Protein AF-0000000065813849 (afdb_homodimer)

Organism: Oceanobacillus iheyensis (strain DSM 14371 / CIP 107618 / JCM 11309 / KCTC 3954 / HTE831) (NCBI:txid221109)

Solvent-accessible surface area (backbone atoms only — not comparable to full-atom values): 36323 Å² total; per-residue (Å²): 129,55,55,25,29,42,38,31,50,90,63,54,74,46,66,28,37,46,40,37,20,89,54,69,35,61,26,38,42,47,62,32,66,37,79,69,50,64,56,23,56,52,12,28,39,45,39,41,46,18,27,44,30,39,63,39,56,77,38,36,48,54,31,43,52,90,75,50,56,23,40,86,66,62,38,42,36,25,41,37,30,28,36,70,45,83,68,51,79,31,96,60,44,75,43,46,53,47,58,54,26,36,74,68,63,21,22,30,38,22,58,34,66,46,65,61,50,47,52,50,31,68,70,73,20,57,44,47,30,35,40,39,56,65,83,58,63,64,67,63,50,32,54,49,50,67,69,52,78,78,86,67,54,41,30,71,71,51,19,51,86,62,60,47,73,40,79,44,83,50,59,35,32,35,33,37,20,26,11,53,44,43,41,54,54,38,55,42,48,74,66,31,22,21,34,38,39,32,24,47,76,55,50,43,67,63,50,57,73,64,62,48,49,27,36,37,31,30,28,26,23,73,60,60,80,63,40,58,60,40,28,55,22,47,46,68,37,57,75,73,44,28,36,41,17,27,29,39,18,23,45,32,53,40,43,39,54,64,28,46,70,44,77,45,62,65,42,49,39,29,42,71,46,50,31,35,32,68,82,78,73,43,76,39,53,29,14,35,68,44,49,63,41,44,40,69,80,37,33,76,87,32,62,50,40,86,39,22,28,27,71,86,76,60,45,54,31,22,38,31,41,75,86,33,66,33,37,27,26,41,42,41,39,52,26,76,59,52,40,67,74,42,46,60,55,59,54,51,47,54,48,50,29,54,54,52,50,50,55,56,54,48,57,68,75,96,130,55,55,25,28,43,37,31,50,90,64,54,73,44,66,27,36,46,40,38,21,88,55,70,36,62,26,39,40,47,64,32,67,38,80,68,48,65,56,23,56,50,14,28,39,45,39,41,47,18,26,44,29,40,64,40,58,79,39,36,48,55,32,44,53,89,76,49,56,23,41,85,68,60,36,42,36,26,40,37,30,29,35,71,44,84,69,51,80,30,98,59,44,74,43,48,53,46,58,53,26,37,74,68,63,20,22,29,36,21,58,35,68,47,66,60,50,49,50,49,31,68,71,73,18,57,45,48,31,34,41,40,58,65,84,59,61,63,70,60,50,31,55,48,51,67,70,52,78,78,85,69,53,40,29,71,72,50,18,51,85,63,60,46,73,40,81,44,83,51,59,34,32,35,31,37,20,27,12,50,44,42,41,54,55,40,57,43,46,75,67,32,23,20,34,39,39,33,24,48,76,55,49,43,68,61,50,56,72,65,62,50,51,26,36,37,32,31,28,26,24,73,61,60,80,64,41,58,61,41,28,54,24,47,46,69,37,57,74,74,45,29,35,40,18,26,29,39,18,24,44,32,52,39,44,40,55,64,28,46,71,43,78,46,60,64,42,48,41,30,42,74,46,49,33,34,32,68,82,79,73,43,75,39,52,29,14,35,69,45,48,62,40,45,39,69,81,36,33,75,85,32,64,49,38,85,38,22,28,27,71,88,76,60,46,54,31,22,39,31,42,75,88,35,66,33,37,27,26,42,41,42,39,52,26,75,59,52,40,68,74,42,46,59,55,58,54,50,46,54,48,50,28,53,56,53,50,51,54,56,54,51,58,69,77,98

Sequence (732 aa):
MKKRKLILEDGTVFNGTAFGSDAESSGEIVFNTGMTGYQEVITDPSYCGQFVTLTYPLIGNYGINRDDFETVTPFIHGLVVKEYSEFPSNFRNEETLDEFLQAHNIPGIANIDTRKLTRIIRKHGTMRAVMVDEQKNEQHVIEQLRLAEMPRDQVKRTSTIKPYVVPGRGLRVVMVDFGAKHGILRELTRRDCHITVVPHNYSAEAILRLKPDGIMLTNGPGDPKDVPEAIEMIKQLLGQIPIFGICLGHQLLALACGADTEKMKFGHRGANHPVKDLLAGKTYLTSQNHSYAVNVSSLVNTDLELTQIALNDDTVEGIRHTAFPAFSVQYHPEASPGPEDTNFLFDEFLNLIKASKVKQGGEVYAMKKRKLILEDGTVFNGTAFGSDAESSGEIVFNTGMTGYQEVITDPSYCGQFVTLTYPLIGNYGINRDDFETVTPFIHGLVVKEYSEFPSNFRNEETLDEFLQAHNIPGIANIDTRKLTRIIRKHGTMRAVMVDEQKNEQHVIEQLRLAEMPRDQVKRTSTIKPYVVPGRGLRVVMVDFGAKHGILRELTRRDCHITVVPHNYSAEAILRLKPDGIMLTNGPGDPKDVPEAIEMIKQLLGQIPIFGICLGHQLLALACGADTEKMKFGHRGANHPVKDLLAGKTYLTSQNHSYAVNVSSLVNTDLELTQIALNDDTVEGIRHTAFPAFSVQYHPEASPGPEDTNFLFDEFLNLIKASKVKQGGEVYA

Secondary structure (DSSP, 8-state):
--EEEEEETTS-EEEEEEEE----EEEEEEEE--SS-HHHHHT-GGGTTEEEEE-SSEESTT-B-TT--SSSS---SEEE-SEE-SS---TT--B-HHHHHHHTT-EEEES--HHHHHHHHHHH-SEEEEEEETTS-HHHHHHHHHHPPPP--HHHHHS-SS-EEE--SS-EEEEE-SS--HHHHHHHHHTT-EEEEE-TT--HHHHHHT--SEEEE---SS-GGG-HHHHHHHHHHTTTS-EEEETHHHHHHHHHTT--EEEEEEEEEEEEEEEEETTTTEEEEEEEEEEEEE-GGGGGGSSEEEEEEETTT--EEEEEESSSSEEEESSBTT-SSS--TTTHHHHHHHHHHHHHHHHHHHHHH-/--EEEEEETTS-EEEEEEEE----EEEEEEEE--SS-HHHHHT-GGGTTEEEEE-SSEESTT-B-TT--SSSS---SEEE-SEE-SS---TT--B-HHHHHHHTT-EEEES--HHHHHHHHHHH-SEEEEEEETTS-HHHHHHHHHHPPPPS-HHHHHS-SS-EEE--SS-EEEEE-SS--HHHHHHHHHTT-EEEEE-TT--HHHHHHT--SEEEE---SS-GGG-HHHHHHHHHHTTTS-EEEETHHHHHHHHHTT--EEEEEEEEEEEEEEEEETTTTEEEEEEEEEEEEE-GGGGGGSSEEEEEEETTT--EEEEEESSSSEEEESSBTT-SSS--TTTHHHHHHHHHHHHHHHHHHHHHH-

InterPro domains:
  IPR002474 Carbamoyl-phosphate synthase small subunit, N-terminal domain [PF00988] (6-130)
  IPR002474 Carbamoyl-phosphate synthase small subunit, N-terminal domain [SM01097] (2-132)
  IPR006274 Carbamoyl-phosphate synthase, small subunit [MF_01209] (2-357)
  IPR006274 Carbamoyl-phosphate synthase, small subunit [TIGR01368] (5-354)
  IPR017926 Glutamine amidotransferase [PF00117] (174-351)
  IPR029062 Class I glutamine amidotransferase-like [G3DSA:3.40.50.880] (173-352)
  IPR029062 Class I glutamine amidotransferase-like [SSF52317] (135-354)
  IPR035686 Carbamoyl-phosphate synthase small subunit, GATase1 domain [cd01744] (173-350)
  IPR036480 Carbamoyl-phosphate synthase small subunit, N-terminal domain superfamily [G3DSA:3.50.30.20] (1-149)
  IPR036480 Carbamoyl-phosphate synthase small subunit, N-terminal domain superfamily [SSF52021] (2-145)
  IPR050472 Anthranilate Synthase/Amidotransferase [PTHR43418] (184-355)

Nearest PDB structures (foldseek):
  6uel-assembly2_B  TM=9.220E-01  e=2.236E-40  Homo sapiens
  6w2j-assembly1_A  TM=9.261E-01  e=3.778E-40  Homo sapiens
  5dou-assembly1_A  TM=9.237E-01  e=1.212E-39  Homo sapiens
  5dot-assembly1_A  TM=9.217E-01  e=2.300E-39  Homo sapiens
  5dou-assembly2_D  TM=9.233E-01  e=3.263E-39  Homo sapiens

Structure (mmCIF, N/CA/C/O backbone):
data_AF-0000000065813849-model_v1
#
loop_
_entity.id
_entity.type
_entity.pdbx_description
1 polymer 'Carbamoyl phosphate synthase small chain'
#
loop_
_atom_site.group_PDB
_atom_site.id
_atom_site.type_symbol
_atom_site.label_atom_id
_atom_site.label_alt_id
_atom_site.label_comp_id
_atom_site.label_asym_id
_atom_site.label_entity_id
_atom_site.label_seq_id
_atom_site.pdbx_PDB_ins_code
_atom_site.Cartn_x
_atom_site.Cartn_y
_atom_site.Cartn_z
_atom_site.occupancy
_atom_site.B_iso_or_equiv
_atom_site.auth_seq_id
_atom_site.auth_comp_id
_atom_site.auth_asym_id
_atom_site.auth_atom_id
_atom_site.pdbx_PDB_model_num
ATOM 1 N N . MET A 1 1 ? -32.062 14.219 21.047 1 72.25 1 MET A N 1
ATOM 2 C CA . MET A 1 1 ? -30.719 14.055 20.516 1 72.25 1 MET A CA 1
ATOM 3 C C . MET A 1 1 ? -29.734 13.742 21.641 1 72.25 1 MET A C 1
ATOM 5 O O . MET A 1 1 ? -29.875 14.234 22.75 1 72.25 1 MET A O 1
ATOM 9 N N . LYS A 1 2 ? -28.859 12.805 21.406 1 88.25 2 LYS A N 1
ATOM 10 C CA . LYS A 1 2 ? -27.891 12.406 22.438 1 88.25 2 LYS A CA 1
ATOM 11 C C . LYS A 1 2 ? -26.906 13.531 22.719 1 88.25 2 LYS A C 1
ATOM 13 O O . LYS A 1 2 ? -26.438 14.211 21.812 1 88.25 2 LYS A O 1
ATOM 18 N N . LYS A 1 3 ? -26.766 13.836 24.016 1 93.56 3 LYS A N 1
ATOM 19 C CA . LYS A 1 3 ? -25.859 14.898 24.438 1 93.56 3 LYS A CA 1
ATOM 20 C C . LYS A 1 3 ? -24.438 14.375 24.656 1 93.56 3 LYS A C 1
ATOM 22 O O . LYS A 1 3 ? -24.25 13.188 24.938 1 93.56 3 LYS A O 1
ATOM 27 N N . ARG A 1 4 ? -23.453 15.266 24.391 1 95 4 ARG A N 1
ATOM 28 C CA . ARG A 1 4 ? -22.031 14.961 24.531 1 95 4 ARG A CA 1
ATOM 29 C C . ARG A 1 4 ? -21.266 16.172 25.047 1 95 4 ARG A C 1
ATOM 31 O O . ARG A 1 4 ? -21.641 17.312 24.781 1 95 4 ARG A O 1
ATOM 38 N N . LYS A 1 5 ? -20.203 15.875 25.844 1 96.19 5 LYS A N 1
ATOM 39 C CA . LYS A 1 5 ? -19.344 16.922 26.359 1 96.19 5 LYS A CA 1
ATOM 40 C C . LYS A 1 5 ? -17.953 16.859 25.734 1 96.19 5 LYS A C 1
ATOM 42 O O . LYS A 1 5 ? -17.422 15.758 25.531 1 96.19 5 LYS A O 1
ATOM 47 N N . LEU A 1 6 ? -17.484 17.969 25.422 1 96.94 6 LEU A N 1
ATOM 48 C CA . LEU A 1 6 ? -16.062 18.141 25.125 1 96.94 6 LEU A CA 1
ATOM 49 C C . LEU A 1 6 ? -15.344 18.812 26.281 1 96.94 6 LEU A C 1
ATOM 51 O O . LEU A 1 6 ? -15.672 19.938 26.656 1 96.94 6 LEU A O 1
ATOM 55 N N . ILE A 1 7 ? -14.391 18.109 26.844 1 96.44 7 ILE A N 1
ATOM 56 C CA . ILE A 1 7 ? -13.68 18.609 28.016 1 96.44 7 ILE A CA 1
ATOM 57 C C . ILE A 1 7 ? -12.211 18.828 27.672 1 96.44 7 ILE A C 1
ATOM 59 O O . ILE A 1 7 ? -11.539 17.938 27.156 1 96.44 7 ILE A O 1
ATOM 63 N N . LEU A 1 8 ? -11.75 20 27.984 1 95.5 8 LEU A N 1
ATOM 64 C CA . LEU A 1 8 ? -10.359 20.375 27.734 1 95.5 8 LEU A CA 1
ATOM 65 C C . LEU A 1 8 ? -9.516 20.234 28.984 1 95.5 8 LEU A C 1
ATOM 67 O O . LEU A 1 8 ? -10.039 20.297 30.109 1 95.5 8 LEU A O 1
ATOM 71 N N . GLU A 1 9 ? -8.266 20.094 28.766 1 92.75 9 GLU A N 1
ATOM 72 C CA . GLU A 1 9 ? -7.348 19.891 29.875 1 92.75 9 GLU A CA 1
ATOM 73 C C . GLU A 1 9 ? -7.305 21.109 30.781 1 92.75 9 GLU A C 1
ATOM 75 O O . GLU A 1 9 ? -6.949 21.016 31.969 1 92.75 9 GLU A O 1
ATOM 80 N N . ASP A 1 10 ? -7.629 22.297 30.281 1 91.12 10 ASP A N 1
ATOM 81 C CA . ASP A 1 10 ? -7.594 23.516 31.094 1 91.12 10 ASP A CA 1
ATOM 82 C C . ASP A 1 10 ? -8.859 23.641 31.938 1 91.12 10 ASP A C 1
ATOM 84 O O . ASP A 1 10 ? -9.008 24.625 32.688 1 91.12 10 ASP A O 1
ATOM 88 N N . GLY A 1 11 ? -9.75 22.688 31.75 1 92.19 11 GLY A N 1
ATOM 89 C CA . GLY A 1 11 ? -10.945 22.672 32.594 1 92.19 11 GLY A CA 1
ATOM 90 C C . GLY A 1 11 ? -12.18 23.156 31.859 1 92.19 11 GLY A C 1
ATOM 91 O O . GLY A 1 11 ? -13.297 23.016 32.344 1 92.19 11 GLY A O 1
ATOM 92 N N . THR A 1 12 ? -12.062 23.719 30.719 1 95.06 12 THR A N 1
ATOM 93 C CA . THR A 1 12 ? -13.203 24.203 29.953 1 95.06 12 THR A CA 1
ATOM 94 C C . THR A 1 12 ? -14.078 23.047 29.484 1 95.06 12 THR A C 1
ATOM 96 O O . THR A 1 12 ? -13.562 22 29.078 1 95.06 12 THR A O 1
ATOM 99 N N . VAL A 1 13 ? -15.336 23.219 29.578 1 95.69 13 VAL A N 1
ATOM 100 C CA . VAL A 1 13 ? -16.281 22.188 29.172 1 95.69 13 VAL A CA 1
ATOM 101 C C . VAL A 1 13 ? -17.266 22.766 28.156 1 95.69 13 VAL A C 1
ATOM 103 O O . VAL A 1 13 ? -17.828 23.844 28.375 1 95.69 13 VAL A O 1
ATOM 106 N N . PHE A 1 14 ? -17.484 22.109 27.094 1 96.06 14 PHE A N 1
ATOM 107 C CA . PHE A 1 14 ? -18.484 22.438 26.078 1 96.06 14 PHE A CA 1
ATOM 108 C C . PHE A 1 14 ? -19.562 21.359 26.031 1 96.06 14 PHE A C 1
ATOM 110 O O . PHE A 1 14 ? -19.266 20.172 25.969 1 96.06 14 PHE A O 1
ATOM 117 N N . ASN A 1 15 ? -20.781 21.797 26.078 1 95.31 15 ASN A N 1
ATOM 118 C CA . ASN A 1 15 ? -21.922 20.906 25.906 1 95.31 15 ASN A CA 1
ATOM 119 C C . ASN A 1 15 ? -22.516 21.016 24.5 1 95.31 15 ASN A C 1
ATOM 121 O O . ASN A 1 15 ? -22.688 22.125 23.969 1 95.31 15 ASN A O 1
ATOM 125 N N . GLY A 1 16 ? -22.688 19.844 23.906 1 95.06 16 GLY A N 1
ATOM 126 C CA . GLY A 1 16 ? -23.266 19.859 22.578 1 95.06 16 GLY A CA 1
ATOM 127 C C . GLY A 1 16 ? -24.062 18.609 22.266 1 95.06 16 GLY A C 1
ATOM 128 O O . GLY A 1 16 ? -24.531 17.922 23.172 1 95.06 16 GLY A O 1
ATOM 129 N N . THR A 1 17 ? -24.375 18.484 20.984 1 95 17 THR A N 1
ATOM 130 C CA . THR A 1 17 ? -25.141 17.344 20.5 1 95 17 THR A CA 1
ATOM 131 C C . THR A 1 17 ? -24.219 16.312 19.844 1 95 17 THR A C 1
ATOM 133 O O . THR A 1 17 ? -23.359 16.672 19.031 1 95 17 THR A O 1
ATOM 136 N N . ALA A 1 18 ? -24.516 15.055 20.234 1 94.56 18 ALA A N 1
ATOM 137 C CA . ALA A 1 18 ? -23.656 13.992 19.734 1 94.56 18 ALA A CA 1
ATOM 138 C C . ALA A 1 18 ? -24.062 13.602 18.312 1 94.56 18 ALA A C 1
ATOM 140 O O . ALA A 1 18 ? -25.25 13.562 17.984 1 94.56 18 ALA A O 1
ATOM 141 N N . PHE A 1 19 ? -23.125 13.383 17.438 1 93 19 PHE A N 1
ATOM 142 C CA . PHE A 1 19 ? -23.281 12.688 16.156 1 93 19 PHE A CA 1
ATOM 143 C C . PHE A 1 19 ? -22.078 11.805 15.875 1 93 19 PHE A C 1
ATOM 145 O O . PHE A 1 19 ? -21.094 11.828 16.609 1 93 19 PHE A O 1
ATOM 152 N N . GLY A 1 20 ? -22.141 10.898 14.867 1 93.88 20 GLY A N 1
ATOM 153 C CA . GLY A 1 20 ? -21.094 9.922 14.656 1 93.88 20 GLY A CA 1
ATOM 154 C C . GLY A 1 20 ? -21.141 8.773 15.648 1 93.88 20 GLY A C 1
ATOM 155 O O . GLY A 1 20 ? -22.219 8.344 16.062 1 93.88 20 GLY A O 1
ATOM 156 N N . SER A 1 21 ? -19.984 8.281 16.031 1 95.25 21 SER A N 1
ATOM 157 C CA . SER A 1 21 ? -19.922 7.113 16.906 1 95.25 21 SER A CA 1
ATOM 158 C C . SER A 1 21 ? -20.172 7.5 18.359 1 95.25 21 SER A C 1
ATOM 160 O O . SER A 1 21 ? -20 8.664 18.734 1 95.25 21 SER A O 1
ATOM 162 N N . ASP A 1 22 ? -20.5 6.512 19.219 1 92.94 22 ASP A N 1
ATOM 163 C CA . ASP A 1 22 ? -20.75 6.734 20.641 1 92.94 22 ASP A CA 1
ATOM 164 C C . ASP A 1 22 ? -19.484 6.496 21.453 1 92.94 22 ASP A C 1
ATOM 166 O O . ASP A 1 22 ? -19.516 6.586 22.688 1 92.94 22 ASP A O 1
ATOM 170 N N . ALA A 1 23 ? -18.484 6.316 20.766 1 92.56 23 ALA A N 1
ATOM 171 C CA . ALA A 1 23 ? -17.234 5.996 21.453 1 92.56 23 ALA A CA 1
ATOM 172 C C . ALA A 1 23 ? -16.688 7.215 22.188 1 92.56 23 ALA A C 1
ATOM 174 O O . ALA A 1 23 ? -16.797 8.344 21.703 1 92.56 23 ALA A O 1
ATOM 175 N N . GLU A 1 24 ? -16.141 6.973 23.359 1 93.25 24 GLU A N 1
ATOM 176 C CA . GLU A 1 24 ? -15.305 7.988 24 1 93.25 24 GLU A CA 1
ATOM 177 C C . GLU A 1 24 ? -13.93 8.062 23.359 1 93.25 24 GLU A C 1
ATOM 179 O O . GLU A 1 24 ? -13.406 7.051 22.891 1 93.25 24 GLU A O 1
ATOM 184 N N . SER A 1 25 ? -13.484 9.25 23.328 1 94.12 25 SER A N 1
ATOM 185 C CA . SER A 1 25 ? -12.211 9.445 22.656 1 94.12 25 SER A CA 1
ATOM 186 C C . SER A 1 25 ? -11.414 10.578 23.281 1 94.12 25 SER A C 1
ATOM 188 O O . SER A 1 25 ? -11.984 11.469 23.922 1 94.12 25 SER A O 1
ATOM 190 N N . SER A 1 26 ? -10.156 10.453 23.219 1 94.56 26 SER A N 1
ATOM 191 C CA . SER A 1 26 ? -9.234 11.492 23.672 1 94.56 26 SER A CA 1
ATOM 192 C C . SER A 1 26 ? -8.242 11.867 22.578 1 94.56 26 SER A C 1
ATOM 194 O O . SER A 1 26 ? -7.961 11.07 21.688 1 94.56 26 SER A O 1
ATOM 196 N N . GLY A 1 27 ? -7.781 13.094 22.609 1 94.44 27 GLY A N 1
ATOM 197 C CA . GLY A 1 27 ? -6.805 13.578 21.656 1 94.44 27 GLY A CA 1
ATOM 198 C C . GLY A 1 27 ? -6.465 15.047 21.828 1 94.44 27 GLY A C 1
ATOM 199 O O . GLY A 1 27 ? -6.953 15.688 22.766 1 94.44 27 GLY A O 1
ATOM 200 N N . GLU A 1 28 ? -5.586 15.469 21.031 1 94.5 28 GLU A N 1
ATOM 201 C CA . GLU A 1 28 ? -5.266 16.891 20.984 1 94.5 28 GLU A CA 1
ATOM 202 C C . GLU A 1 28 ? -6.305 17.672 20.188 1 94.5 28 GLU A C 1
ATOM 204 O O . GLU A 1 28 ? -6.738 17.219 19.109 1 94.5 28 GLU A O 1
ATOM 209 N N . ILE A 1 29 ? -6.734 18.766 20.688 1 95.19 29 ILE A N 1
ATOM 210 C CA . ILE A 1 29 ? -7.754 19.562 20 1 95.19 29 ILE A CA 1
ATOM 211 C C . ILE A 1 29 ? -7.086 20.656 19.156 1 95.19 29 ILE A C 1
ATOM 213 O O . ILE A 1 29 ? -6.242 21.391 19.672 1 95.19 29 ILE A O 1
ATOM 217 N N . VAL A 1 30 ? -7.461 20.688 17.859 1 94.75 30 VAL A N 1
ATOM 218 C CA . VAL A 1 30 ? -6.93 21.688 16.938 1 94.75 30 VAL A CA 1
ATOM 219 C C . VAL A 1 30 ? -8.07 22.328 16.156 1 94.75 30 VAL A C 1
ATOM 221 O O . VAL A 1 30 ? -9.219 21.875 16.234 1 94.75 30 VAL A O 1
ATOM 224 N N . PHE A 1 31 ? -7.766 23.422 15.508 1 91.5 31 PHE A N 1
ATOM 225 C CA . PHE A 1 31 ? -8.789 24.047 14.672 1 91.5 31 PHE A CA 1
ATOM 226 C C . PHE A 1 31 ? -8.273 24.266 13.258 1 91.5 31 PHE A C 1
ATOM 228 O O . PHE A 1 31 ? -7.062 24.359 13.039 1 91.5 31 PHE A O 1
ATOM 235 N N . ASN A 1 32 ? -9.164 24.156 12.305 1 88.25 32 ASN A N 1
ATOM 236 C CA . ASN A 1 32 ? -8.906 24.391 10.891 1 88.25 32 ASN A CA 1
ATOM 237 C C . ASN A 1 32 ? -9.742 25.547 10.359 1 88.25 32 ASN A C 1
ATOM 239 O O . ASN A 1 32 ? -10.953 25.594 10.562 1 88.25 32 ASN A O 1
ATOM 243 N N . THR A 1 33 ? -9.094 26.438 9.648 1 77.19 33 THR A N 1
ATOM 244 C CA . THR A 1 33 ? -9.781 27.641 9.203 1 77.19 33 THR A CA 1
ATOM 245 C C . THR A 1 33 ? -10.344 27.453 7.801 1 77.19 33 THR A C 1
ATOM 247 O O . THR A 1 33 ? -11.016 28.344 7.273 1 77.19 33 THR A O 1
ATOM 250 N N . GLY A 1 34 ? -10.094 26.375 7.191 1 72.75 34 GLY A N 1
ATOM 251 C CA . GLY A 1 34 ? -10.594 26.141 5.852 1 72.75 34 GLY A CA 1
ATOM 252 C C . GLY A 1 34 ? -12.109 26.156 5.773 1 72.75 34 GLY A C 1
ATOM 253 O O . GLY A 1 34 ? -12.789 25.625 6.656 1 72.75 34 GLY A O 1
ATOM 254 N N . MET A 1 35 ? -12.578 26.828 4.684 1 62.28 35 MET A N 1
ATOM 255 C CA . MET A 1 35 ? -14.023 26.984 4.523 1 62.28 35 MET A CA 1
ATOM 256 C C . MET A 1 35 ? -14.602 25.812 3.721 1 62.28 35 MET A C 1
ATOM 258 O O . MET A 1 35 ? -15.797 25.547 3.795 1 62.28 35 MET A O 1
ATOM 262 N N . THR A 1 36 ? -13.797 25.125 2.973 1 61.75 36 THR A N 1
ATOM 263 C CA . THR A 1 36 ? -14.234 24.031 2.127 1 61.75 36 THR A CA 1
ATOM 264 C C . THR A 1 36 ? -13.336 22.812 2.318 1 61.75 36 THR A C 1
ATOM 266 O O . THR A 1 36 ? -12.281 22.906 2.943 1 61.75 36 THR A O 1
ATOM 269 N N . GLY A 1 37 ? -13.938 21.672 2.105 1 73.31 37 GLY A N 1
ATOM 270 C CA . GLY A 1 37 ? -13.094 20.484 2.021 1 73.31 37 GLY A CA 1
ATOM 271 C C . GLY A 1 37 ? -13.039 19.703 3.318 1 73.31 37 GLY A C 1
ATOM 272 O O . GLY A 1 37 ? -11.977 19.219 3.709 1 73.31 37 GLY A O 1
ATOM 273 N N . TYR A 1 38 ? -14.195 19.688 4.066 1 77.94 38 TYR A N 1
ATOM 274 C CA . TYR A 1 38 ? -14.164 18.984 5.348 1 77.94 38 TYR A CA 1
ATOM 275 C C . TYR A 1 38 ? -13.836 17.516 5.16 1 77.94 38 TYR A C 1
ATOM 277 O O . TYR A 1 38 ? -13.203 16.891 6.023 1 77.94 38 TYR A O 1
ATOM 285 N N . GLN A 1 39 ? -14.211 16.938 4.043 1 78.88 39 GLN A N 1
ATOM 286 C CA . GLN A 1 39 ? -13.883 15.539 3.789 1 78.88 39 GLN A CA 1
ATOM 287 C C . GLN A 1 39 ? -12.367 15.336 3.684 1 78.88 39 GLN A C 1
ATOM 289 O O . GLN A 1 39 ? -11.828 14.375 4.23 1 78.88 39 GLN A O 1
ATOM 294 N N . GLU A 1 40 ? -11.727 16.266 3.049 1 81.62 40 GLU A N 1
ATOM 295 C CA . GLU A 1 40 ? -10.273 16.219 2.92 1 81.62 40 GLU A CA 1
ATOM 296 C C . GLU A 1 40 ? -9.594 16.391 4.273 1 81.62 40 GLU A C 1
ATOM 298 O O . GLU A 1 40 ? -8.578 15.75 4.555 1 81.62 40 GLU A O 1
ATOM 303 N N . VAL A 1 41 ? -10.172 17.188 5.051 1 84.31 41 VAL A N 1
ATOM 304 C CA . VAL A 1 41 ? -9.633 17.438 6.383 1 84.31 41 VAL A CA 1
ATOM 305 C C . VAL A 1 41 ? -9.781 16.188 7.25 1 84.31 41 VAL A C 1
ATOM 307 O O . VAL A 1 41 ? -8.82 15.758 7.891 1 84.31 41 VAL A O 1
ATOM 310 N N . ILE A 1 42 ? -10.922 15.586 7.191 1 87.81 42 ILE A N 1
ATOM 311 C CA . ILE A 1 42 ? -11.234 14.422 8.016 1 87.81 42 ILE A CA 1
ATOM 312 C C . ILE A 1 42 ? -10.328 13.25 7.625 1 87.81 42 ILE A C 1
ATOM 314 O O . ILE A 1 42 ? -9.938 12.445 8.477 1 87.81 42 ILE A O 1
ATOM 318 N N . THR A 1 43 ? -9.938 13.25 6.379 1 89.81 43 THR A N 1
ATOM 319 C CA . THR A 1 43 ? -9.195 12.094 5.883 1 89.81 43 THR A CA 1
ATOM 320 C C . THR A 1 43 ? -7.711 12.422 5.758 1 89.81 43 THR A C 1
ATOM 322 O O . THR A 1 43 ? -6.93 11.609 5.254 1 89.81 43 THR A O 1
ATOM 325 N N . ASP A 1 44 ? -7.32 13.633 6.188 1 90.19 44 ASP A N 1
ATOM 326 C CA . ASP A 1 44 ? -5.91 14.016 6.242 1 90.19 44 ASP A CA 1
ATOM 327 C C . ASP A 1 44 ? -5.188 13.297 7.375 1 90.19 44 ASP A C 1
ATOM 329 O O . ASP A 1 44 ? -5.488 13.516 8.547 1 90.19 44 ASP A O 1
ATOM 333 N N . PRO A 1 45 ? -4.156 12.492 7.035 1 93.75 45 PRO A N 1
ATOM 334 C CA . PRO A 1 45 ? -3.479 11.719 8.078 1 93.75 45 PRO A CA 1
ATOM 335 C C . PRO A 1 45 ? -2.699 12.602 9.055 1 93.75 45 PRO A C 1
ATOM 337 O O . PRO A 1 45 ? -2.365 12.156 10.156 1 93.75 45 PRO A O 1
ATOM 340 N N . SER A 1 46 ? -2.449 13.781 8.656 1 94.25 46 SER A N 1
ATOM 341 C CA . SER A 1 46 ? -1.697 14.695 9.508 1 94.25 46 SER A CA 1
ATOM 342 C C . SER A 1 46 ? -2.467 15.016 10.781 1 94.25 46 SER A C 1
ATOM 344 O O . SER A 1 46 ? -1.893 15.531 11.75 1 94.25 46 SER A O 1
ATOM 346 N N . TYR A 1 47 ? -3.781 14.688 10.812 1 94.62 47 TYR A N 1
ATOM 347 C CA . TYR A 1 47 ? -4.613 14.961 11.984 1 94.62 47 TYR A CA 1
ATOM 348 C C . TYR A 1 47 ? -4.688 13.742 12.891 1 94.62 47 TYR A C 1
ATOM 350 O O . TYR A 1 47 ? -5.52 13.688 13.805 1 94.62 47 TYR A O 1
ATOM 358 N N . CYS A 1 48 ? -3.848 12.797 12.664 1 96 48 CYS A N 1
ATOM 359 C CA . CYS A 1 48 ? -3.887 11.57 13.453 1 96 48 CYS A CA 1
ATOM 360 C C . CYS A 1 48 ? -3.83 11.875 14.945 1 96 48 CYS A C 1
ATOM 362 O O . CYS A 1 48 ? -2.898 12.531 15.414 1 96 48 CYS A O 1
ATOM 364 N N . GLY A 1 49 ? -4.863 11.359 15.648 1 94.75 49 GLY A N 1
ATOM 365 C CA . GLY A 1 49 ? -4.891 11.5 17.094 1 94.75 49 GLY A CA 1
ATOM 366 C C . GLY A 1 49 ? -5.48 12.828 17.562 1 94.75 49 GLY A C 1
ATOM 367 O O . GLY A 1 49 ? -5.414 13.164 18.734 1 94.75 49 GLY A O 1
ATOM 368 N N . GLN A 1 50 ? -6.051 13.547 16.641 1 95.88 50 GLN A N 1
ATOM 369 C CA . GLN A 1 50 ? -6.496 14.891 17 1 95.88 50 GLN A CA 1
ATOM 370 C C . GLN A 1 50 ? -8.008 15.023 16.844 1 95.88 50 GLN A C 1
ATOM 372 O O . GLN A 1 50 ? -8.633 14.273 16.094 1 95.88 50 GLN A O 1
ATOM 377 N N . PHE A 1 51 ? -8.594 15.93 17.688 1 96 51 PHE A N 1
ATOM 378 C CA . PHE A 1 51 ? -9.914 16.484 17.422 1 96 51 PHE A CA 1
ATOM 379 C C . PHE A 1 51 ? -9.828 17.703 16.5 1 96 51 PHE A C 1
ATOM 381 O O . PHE A 1 51 ? -9.094 18.656 16.781 1 96 51 PHE A O 1
ATOM 388 N N . VAL A 1 52 ? -10.602 17.625 15.445 1 94.56 52 VAL A N 1
ATOM 389 C CA . VAL A 1 52 ? -10.547 18.734 14.5 1 94.56 52 VAL A CA 1
ATOM 390 C C . VAL A 1 52 ? -11.789 19.594 14.641 1 94.56 52 VAL A C 1
ATOM 392 O O . VAL A 1 52 ? -12.914 19.109 14.531 1 94.56 52 VAL A O 1
ATOM 395 N N . THR A 1 53 ? -11.562 20.828 14.922 1 92.56 53 THR A N 1
ATOM 396 C CA . THR A 1 53 ? -12.633 21.828 14.969 1 92.56 53 THR A CA 1
ATOM 397 C C . THR A 1 53 ? -12.727 22.578 13.648 1 92.56 53 THR A C 1
ATOM 399 O O . THR A 1 53 ? -11.773 23.25 13.234 1 92.56 53 THR A O 1
ATOM 402 N N . LEU A 1 54 ? -13.867 22.484 13.039 1 88.5 54 LEU A N 1
ATOM 403 C CA . LEU A 1 54 ? -14.086 23.219 11.805 1 88.5 54 LEU A CA 1
ATOM 404 C C . LEU A 1 54 ? -14.781 24.547 12.078 1 88.5 54 LEU A C 1
ATOM 406 O O . LEU A 1 54 ? -15.859 24.578 12.688 1 88.5 54 LEU A O 1
ATOM 410 N N . THR A 1 55 ? -14.234 25.562 11.617 1 79.75 55 THR A N 1
ATOM 411 C CA . THR A 1 55 ? -14.742 26.891 11.953 1 79.75 55 THR A CA 1
ATOM 412 C C . THR A 1 55 ? -15.828 27.312 10.977 1 79.75 55 THR A C 1
ATOM 414 O O . THR A 1 55 ? -16.562 28.281 11.234 1 79.75 55 THR A O 1
ATOM 417 N N . TYR A 1 56 ? -15.969 26.625 9.836 1 72.56 56 TYR A N 1
ATOM 418 C CA . TYR A 1 56 ? -17.062 26.938 8.922 1 72.56 56 TYR A CA 1
ATOM 419 C C . TYR A 1 56 ? -18.406 26.5 9.523 1 72.56 56 TYR A C 1
ATOM 421 O O . TYR A 1 56 ? -18.531 25.391 10.023 1 72.56 56 TYR A O 1
ATOM 429 N N . PRO A 1 57 ? -19.344 27.344 9.422 1 60.5 57 PRO A N 1
ATOM 430 C CA . PRO A 1 57 ? -20.562 27.141 10.227 1 60.5 57 PRO A CA 1
ATOM 431 C C . PRO A 1 57 ? -21.359 25.922 9.805 1 60.5 57 PRO A C 1
ATOM 433 O O . PRO A 1 57 ? -21.984 25.266 10.641 1 60.5 57 PRO A O 1
ATOM 436 N N . LEU A 1 58 ? -21.484 25.641 8.477 1 60.22 58 LEU A N 1
ATOM 437 C CA . LEU A 1 58 ? -22.328 24.531 8.047 1 60.22 58 LEU A CA 1
ATOM 438 C C . LEU A 1 58 ? -21.484 23.391 7.488 1 60.22 58 LEU A C 1
ATOM 440 O O . LEU A 1 58 ? -20.797 23.562 6.473 1 60.22 58 LEU A O 1
ATOM 444 N N . ILE A 1 59 ? -21.469 22.281 8.258 1 68.94 59 ILE A N 1
ATOM 445 C CA . ILE A 1 59 ? -20.688 21.125 7.844 1 68.94 59 ILE A CA 1
ATOM 446 C C . ILE A 1 59 ? -21.625 19.953 7.539 1 68.94 59 ILE A C 1
ATOM 448 O O . ILE A 1 59 ? -22.609 19.734 8.25 1 68.94 59 ILE A O 1
ATOM 452 N N . GLY A 1 60 ? -21.281 19.234 6.477 1 60.91 60 GLY A N 1
ATOM 453 C CA . GLY A 1 60 ? -22.062 18.078 6.086 1 60.91 60 GLY A CA 1
ATOM 454 C C . GLY A 1 60 ? -23 18.344 4.918 1 60.91 60 GLY A C 1
ATOM 455 O O . GLY A 1 60 ? -23.672 17.422 4.426 1 60.91 60 GLY A O 1
ATOM 456 N N . ASN A 1 61 ? -23.047 19.578 4.457 1 53.5 61 ASN A N 1
ATOM 457 C CA . ASN A 1 61 ? -24.016 20.016 3.449 1 53.5 61 ASN A CA 1
ATOM 458 C C . ASN A 1 61 ? -23.812 19.281 2.129 1 53.5 61 ASN A C 1
ATOM 460 O O . ASN A 1 61 ? -24.781 19.078 1.378 1 53.5 61 ASN A O 1
ATOM 464 N N . TYR A 1 62 ? -22.547 18.938 1.768 1 50.97 62 TYR A N 1
ATOM 465 C CA . TYR A 1 62 ? -22.406 18.25 0.488 1 50.97 62 TYR A CA 1
ATOM 466 C C . TYR A 1 62 ? -22.109 16.766 0.694 1 50.97 62 TYR A C 1
ATOM 468 O O . TYR A 1 62 ? -21.812 16.047 -0.262 1 50.97 62 TYR A O 1
ATOM 476 N N . GLY A 1 63 ? -22.312 16.281 1.863 1 61.28 63 GLY A N 1
ATOM 477 C CA . GLY A 1 63 ? -22.141 14.875 2.146 1 61.28 63 GLY A CA 1
ATOM 478 C C . GLY A 1 63 ? -20.719 14.398 1.917 1 61.28 63 GLY A C 1
ATOM 479 O O . GLY A 1 63 ? -19.766 15.141 2.152 1 61.28 63 GLY A O 1
ATOM 480 N N . ILE A 1 64 ? -20.469 13.195 1.8 1 63.75 64 ILE A N 1
ATOM 481 C CA . ILE A 1 64 ? -19.188 12.547 1.529 1 63.75 64 ILE A CA 1
ATOM 482 C C . ILE A 1 64 ? -19.172 12.023 0.094 1 63.75 64 ILE A C 1
ATOM 484 O O . ILE A 1 64 ? -20.094 11.32 -0.333 1 63.75 64 ILE A O 1
ATOM 488 N N . ASN A 1 65 ? -18.312 12.586 -0.738 1 63.12 65 ASN A N 1
ATOM 489 C CA . ASN A 1 65 ? -18.219 12.133 -2.121 1 63.12 65 ASN A CA 1
ATOM 490 C C . ASN A 1 65 ? -17 11.227 -2.334 1 63.12 65 ASN A C 1
ATOM 492 O O . ASN A 1 65 ? -16.109 11.18 -1.493 1 63.12 65 ASN A O 1
ATOM 496 N N . ARG A 1 66 ? -17.016 10.586 -3.346 1 62.31 66 ARG A N 1
ATOM 497 C CA . ARG A 1 66 ? -16.062 9.523 -3.645 1 62.31 66 ARG A CA 1
ATOM 498 C C . ARG A 1 66 ? -14.688 10.094 -3.979 1 62.31 66 ARG A C 1
ATOM 500 O O . ARG A 1 66 ? -13.68 9.383 -3.906 1 62.31 66 ARG A O 1
ATOM 507 N N . ASP A 1 67 ? -14.578 11.281 -4.184 1 63.34 67 ASP A N 1
ATOM 508 C CA . ASP A 1 67 ? -13.367 11.789 -4.824 1 63.34 67 ASP A CA 1
ATOM 509 C C . ASP A 1 67 ? -12.477 12.516 -3.814 1 63.34 67 ASP A C 1
ATOM 511 O O . ASP A 1 67 ? -11.273 12.664 -4.031 1 63.34 67 ASP A O 1
ATOM 515 N N . ASP A 1 68 ? -12.945 12.844 -2.736 1 67.25 68 ASP A N 1
ATOM 516 C CA . ASP A 1 68 ? -12.242 13.828 -1.919 1 67.25 68 ASP A CA 1
ATOM 517 C C . ASP A 1 68 ? -11.578 13.164 -0.712 1 67.25 68 ASP A C 1
ATOM 519 O O . ASP A 1 68 ? -11.633 13.695 0.399 1 67.25 68 ASP A O 1
ATOM 523 N N . PHE A 1 69 ? -10.977 12.07 -0.927 1 75.38 69 PHE A N 1
ATOM 524 C CA . PHE A 1 69 ? -10.305 11.398 0.176 1 75.38 69 PHE A CA 1
ATOM 525 C C . PHE A 1 69 ? -8.789 11.555 0.062 1 75.38 69 PHE A C 1
ATOM 527 O O . PHE A 1 69 ? -8.234 11.477 -1.036 1 75.38 69 PHE A O 1
ATOM 534 N N . GLU A 1 70 ? -8.258 11.836 1.17 1 78.62 70 GLU A N 1
ATOM 535 C CA . GLU A 1 70 ? -6.801 11.914 1.229 1 78.62 70 GLU A CA 1
ATOM 536 C C . GLU A 1 70 ? -6.199 10.609 1.738 1 78.62 70 GLU A C 1
ATOM 538 O O . GLU A 1 70 ? -4.984 10.406 1.659 1 78.62 70 GLU A O 1
ATOM 543 N N . THR A 1 71 ? -6.871 9.828 2.344 1 81.06 71 THR A N 1
ATOM 544 C CA . THR A 1 71 ? -6.566 8.453 2.709 1 81.06 71 THR A CA 1
ATOM 545 C C . THR A 1 71 ? -7.832 7.598 2.717 1 81.06 71 THR A C 1
ATOM 547 O O . THR A 1 71 ? -8.945 8.125 2.689 1 81.06 71 THR A O 1
ATOM 550 N N . VAL A 1 72 ? -7.594 6.348 2.768 1 87.25 72 VAL A N 1
ATOM 551 C CA . VAL A 1 72 ? -8.742 5.445 2.777 1 87.25 72 VAL A CA 1
ATOM 552 C C . VAL A 1 72 ? -9.359 5.41 4.172 1 87.25 72 VAL A C 1
ATOM 554 O O . VAL A 1 72 ? -10.586 5.441 4.312 1 87.25 72 VAL A O 1
ATOM 557 N N . THR A 1 73 ? -8.586 5.43 5.188 1 86.94 73 THR A N 1
ATOM 558 C CA . THR A 1 73 ? -9.047 5.367 6.57 1 86.94 73 THR A CA 1
ATOM 559 C C . THR A 1 73 ? -8.703 6.652 7.316 1 86.94 73 THR A C 1
ATOM 561 O O . THR A 1 73 ? -7.531 7.047 7.375 1 86.94 73 THR A O 1
ATOM 564 N N . PRO A 1 74 ? -9.727 7.262 7.898 1 91.94 74 PRO A N 1
ATOM 565 C CA . PRO A 1 74 ? -9.438 8.469 8.672 1 91.94 74 PRO A CA 1
ATOM 566 C C . PRO A 1 74 ? -8.727 8.164 9.992 1 91.94 74 PRO A C 1
ATOM 568 O O . PRO A 1 74 ? -8.898 7.074 10.547 1 91.94 74 PRO A O 1
ATOM 571 N N . PHE A 1 75 ? -7.996 9.18 10.492 1 94.44 75 PHE A N 1
ATOM 572 C CA . PHE A 1 75 ? -7.195 8.945 11.688 1 94.44 75 PHE A CA 1
ATOM 573 C C . PHE A 1 75 ? -7.562 9.945 12.781 1 94.44 75 PHE A C 1
ATOM 575 O O . PHE A 1 75 ? -6.996 9.906 13.875 1 94.44 75 PHE A O 1
ATOM 582 N N . ILE A 1 76 ? -8.539 10.82 12.492 1 95.25 76 ILE A N 1
ATOM 583 C CA . ILE A 1 76 ? -8.914 11.797 13.516 1 95.25 76 ILE A CA 1
ATOM 584 C C . ILE A 1 76 ? -9.609 11.086 14.672 1 95.25 76 ILE A C 1
ATOM 586 O O . ILE A 1 76 ? -10.195 10.016 14.492 1 95.25 76 ILE A O 1
ATOM 590 N N . HIS A 1 77 ? -9.531 11.703 15.82 1 96.25 77 HIS A N 1
ATOM 591 C CA . HIS A 1 77 ? -10.141 11.117 17.016 1 96.25 77 HIS A CA 1
ATOM 592 C C . HIS A 1 77 ? -11.531 11.688 17.25 1 96.25 77 HIS A C 1
ATOM 594 O O . HIS A 1 77 ? -12.297 11.148 18.062 1 96.25 77 HIS A O 1
ATOM 600 N N . GLY A 1 78 ? -11.852 12.758 16.547 1 96.44 78 GLY A N 1
ATOM 601 C CA . GLY A 1 78 ? -13.172 13.352 16.688 1 96.44 78 GLY A CA 1
ATOM 602 C C . GLY A 1 78 ? -13.352 14.609 15.852 1 96.44 78 GLY A C 1
ATOM 603 O O . GLY A 1 78 ? -12.375 15.188 15.367 1 96.44 78 GLY A O 1
ATOM 604 N N . LEU A 1 79 ? -14.602 14.953 15.672 1 95.12 79 LEU A N 1
ATOM 605 C CA . LEU A 1 79 ? -14.953 16.125 14.875 1 95.12 79 LEU A CA 1
ATOM 606 C C . LEU A 1 79 ? -15.836 17.078 15.672 1 95.12 79 LEU A C 1
ATOM 608 O O . LEU A 1 79 ? -16.781 16.656 16.328 1 95.12 79 LEU A O 1
ATOM 612 N N . VAL A 1 80 ? -15.453 18.344 15.672 1 94.12 80 VAL A N 1
ATOM 613 C CA . VAL A 1 80 ? -16.188 19.391 16.391 1 94.12 80 VAL A CA 1
ATOM 614 C C . VAL A 1 80 ? -16.734 20.406 15.391 1 94.12 80 VAL A C 1
ATOM 616 O O . VAL A 1 80 ? -15.969 21 14.633 1 94.12 80 VAL A O 1
ATOM 619 N N . VAL A 1 81 ? -18.062 20.594 15.453 1 91.56 81 VAL A N 1
ATOM 620 C CA . VAL A 1 81 ? -18.672 21.516 14.492 1 91.56 81 VAL A CA 1
ATOM 621 C C . VAL A 1 81 ? -19.703 22.391 15.188 1 91.56 81 VAL A C 1
ATOM 623 O O . VAL A 1 81 ? -20.219 22.031 16.25 1 91.56 81 VAL A O 1
ATOM 626 N N . LYS A 1 82 ? -19.953 23.516 14.57 1 88.5 82 LYS A N 1
ATOM 627 C CA . LYS A 1 82 ? -21.016 24.391 15.062 1 88.5 82 LYS A CA 1
ATOM 628 C C . LYS A 1 82 ? -22.391 23.812 14.703 1 88.5 82 LYS A C 1
ATOM 630 O O . LYS A 1 82 ? -23.203 23.531 15.586 1 88.5 82 LYS A O 1
ATOM 635 N N . GLU A 1 83 ? -22.609 23.688 13.398 1 82.06 83 GLU A N 1
ATOM 636 C CA . GLU A 1 83 ? -23.859 23.125 12.898 1 82.06 83 GLU A CA 1
ATOM 637 C C . GLU A 1 83 ? -23.594 21.922 11.992 1 82.06 83 GLU A C 1
ATOM 639 O O . GLU A 1 83 ? -22.734 21.984 11.117 1 82.06 83 GLU A O 1
ATOM 644 N N . TYR A 1 84 ? -24.312 20.859 12.352 1 76.38 84 TYR A N 1
ATOM 645 C CA . TYR A 1 84 ? -24.281 19.641 11.539 1 76.38 84 TYR A CA 1
ATOM 646 C C . TYR A 1 84 ? -25.562 19.484 10.719 1 76.38 84 TYR A C 1
ATOM 648 O O . TYR A 1 84 ? -26.656 19.516 11.266 1 76.38 84 TYR A O 1
ATOM 656 N N . SER A 1 85 ? -25.391 19.469 9.414 1 71.69 85 SER A N 1
ATOM 657 C CA . SER A 1 85 ? -26.562 19.266 8.555 1 71.69 85 SER A CA 1
ATOM 658 C C . SER A 1 85 ? -26.891 17.781 8.422 1 71.69 85 SER A C 1
ATOM 660 O O . SER A 1 85 ? -26.094 17.016 7.867 1 71.69 85 SER A O 1
ATOM 662 N N . GLU A 1 86 ? -27.984 17.359 8.875 1 64 86 GLU A N 1
ATOM 663 C CA . GLU A 1 86 ? -28.391 15.953 8.867 1 64 86 GLU A CA 1
ATOM 664 C C . GLU A 1 86 ? -28.734 15.492 7.453 1 64 86 GLU A C 1
ATOM 666 O O . GLU A 1 86 ? -28.562 14.32 7.117 1 64 86 GLU A O 1
ATOM 671 N N . PHE A 1 87 ? -29.203 16.453 6.648 1 57.56 87 PHE A N 1
ATOM 672 C CA . PHE A 1 87 ? -29.656 16.047 5.328 1 57.56 87 PHE A CA 1
ATOM 673 C C . PHE A 1 87 ? -28.781 16.641 4.238 1 57.56 87 PHE A C 1
ATOM 675 O O . PHE A 1 87 ? -28.797 17.859 4.02 1 57.56 87 PHE A O 1
ATOM 682 N N . PRO A 1 88 ? -27.922 15.844 3.691 1 55.72 88 PRO A N 1
ATOM 683 C CA . PRO A 1 88 ? -27.109 16.391 2.6 1 55.72 88 PRO A CA 1
ATOM 684 C C . PRO A 1 88 ? -27.922 16.672 1.339 1 55.72 88 PRO A C 1
ATOM 686 O O . PRO A 1 88 ? -28.906 15.969 1.066 1 55.72 88 PRO A O 1
ATOM 689 N N . SER A 1 89 ? -27.859 17.891 0.698 1 46.28 89 SER A N 1
ATOM 690 C CA . SER A 1 89 ? -28.531 18.25 -0.549 1 46.28 89 SER A CA 1
ATOM 691 C C . SER A 1 89 ? -27.547 18.25 -1.719 1 46.28 89 SER A C 1
ATOM 693 O O . SER A 1 89 ? -27.062 19.312 -2.121 1 46.28 89 SER A O 1
ATOM 695 N N . ASN A 1 90 ? -26.75 17.25 -1.894 1 50.44 90 ASN A N 1
ATOM 696 C CA . ASN A 1 90 ? -25.844 17.25 -3.039 1 50.44 90 ASN A CA 1
ATOM 697 C C . ASN A 1 90 ? -25.953 15.961 -3.842 1 50.44 90 ASN A C 1
ATOM 699 O O . ASN A 1 90 ? -26.172 14.891 -3.275 1 50.44 90 ASN A O 1
ATOM 703 N N . PHE A 1 91 ? -26.141 16.188 -5.164 1 45.56 91 PHE A N 1
ATOM 704 C CA . PHE A 1 91 ? -26.297 15.094 -6.113 1 45.56 91 PHE A CA 1
ATOM 705 C C . PHE A 1 91 ? -25.172 14.078 -5.957 1 45.56 91 PHE A C 1
ATOM 707 O O . PHE A 1 91 ? -25.328 12.906 -6.305 1 45.56 91 PHE A O 1
ATOM 714 N N . ARG A 1 92 ? -24.094 14.523 -5.316 1 49.69 92 ARG A N 1
ATOM 715 C CA . ARG A 1 92 ? -22.938 13.656 -5.191 1 49.69 92 ARG A CA 1
ATOM 716 C C . ARG A 1 92 ? -22.938 12.922 -3.855 1 49.69 92 ARG A C 1
ATOM 718 O O . ARG A 1 92 ? -21.984 12.203 -3.533 1 49.69 92 ARG A O 1
ATOM 725 N N . ASN A 1 93 ? -24.031 13.148 -3.172 1 57.03 93 ASN A N 1
ATOM 726 C CA . ASN A 1 93 ? -24.109 12.617 -1.816 1 57.03 93 ASN A CA 1
ATOM 727 C C . ASN A 1 93 ? -24.25 11.102 -1.817 1 57.03 93 ASN A C 1
ATOM 729 O O . ASN A 1 93 ? -25.188 10.555 -2.404 1 57.03 93 ASN A O 1
ATOM 733 N N . GLU A 1 94 ? -23.234 10.438 -1.328 1 67 94 GLU A N 1
ATOM 734 C CA . GLU A 1 94 ? -23.297 8.984 -1.304 1 67 94 GLU A CA 1
ATOM 735 C C . GLU A 1 94 ? -23.484 8.461 0.119 1 67 94 GLU A C 1
ATOM 737 O O . GLU A 1 94 ? -23.922 7.328 0.319 1 67 94 GLU A O 1
ATOM 742 N N . GLU A 1 95 ? -23.156 9.258 1.125 1 77.06 95 GLU A N 1
ATOM 743 C CA . GLU A 1 95 ? -23.297 8.898 2.533 1 77.06 95 GLU A CA 1
ATOM 744 C C . GLU A 1 95 ? -23.297 10.141 3.42 1 77.06 95 GLU A C 1
ATOM 746 O O . GLU A 1 95 ? -22.703 11.164 3.066 1 77.06 95 GLU A O 1
ATOM 751 N N . THR A 1 96 ? -24.031 10.078 4.512 1 83.56 96 THR A N 1
ATOM 752 C CA . THR A 1 96 ? -24.031 11.211 5.422 1 83.56 96 THR A CA 1
ATOM 753 C C . THR A 1 96 ? -22.75 11.25 6.25 1 83.56 96 THR A C 1
ATOM 755 O O . THR A 1 96 ? -22.078 10.227 6.414 1 83.56 96 THR A O 1
ATOM 758 N N . LEU A 1 97 ? -22.422 12.398 6.676 1 87.06 97 LEU A N 1
ATOM 759 C CA . LEU A 1 97 ? -21.281 12.562 7.559 1 87.06 97 LEU A CA 1
ATOM 760 C C . LEU A 1 97 ? -21.438 11.727 8.82 1 87.06 97 LEU A C 1
ATOM 762 O O . LEU A 1 97 ? -20.484 11.109 9.297 1 87.06 97 LEU A O 1
ATOM 766 N N . ASP A 1 98 ? -22.641 11.672 9.344 1 89.12 98 ASP A N 1
ATOM 767 C CA . ASP A 1 98 ? -22.953 10.891 10.531 1 89.12 98 ASP A CA 1
ATOM 768 C C . ASP A 1 98 ? -22.656 9.406 10.32 1 89.12 98 ASP A C 1
ATOM 770 O O . ASP A 1 98 ? -21.969 8.781 11.125 1 89.12 98 ASP A O 1
ATOM 774 N N . GLU A 1 99 ? -23.141 8.93 9.242 1 87.31 99 GLU A N 1
ATOM 775 C CA . GLU A 1 99 ? -22.938 7.523 8.914 1 87.31 99 GLU A CA 1
ATOM 776 C C . GLU A 1 99 ? -21.469 7.199 8.711 1 87.31 99 GLU A C 1
ATOM 778 O O . GLU A 1 99 ? -20.984 6.148 9.133 1 87.31 99 GLU A O 1
ATOM 783 N N . PHE A 1 100 ? -20.781 8.078 8.062 1 88.88 100 PHE A N 1
ATOM 784 C CA . PHE A 1 100 ? -19.359 7.902 7.797 1 88.88 100 PHE A CA 1
ATOM 785 C C . PHE A 1 100 ? -18.562 7.832 9.102 1 88.88 100 PHE A C 1
ATOM 787 O O . PHE A 1 100 ? -17.75 6.934 9.289 1 88.88 100 PHE A O 1
ATOM 794 N N . LEU A 1 101 ? -18.828 8.734 9.984 1 92.75 101 LEU A N 1
ATOM 795 C CA . LEU A 1 101 ? -18.125 8.789 11.266 1 92.75 101 LEU A CA 1
ATOM 796 C C . LEU A 1 101 ? -18.469 7.578 12.125 1 92.75 101 LEU A C 1
ATOM 798 O O . LEU A 1 101 ? -17.594 7.035 12.805 1 92.75 101 LEU A O 1
ATOM 802 N N . GLN A 1 102 ? -19.688 7.133 12.078 1 93.25 102 GLN A N 1
ATOM 803 C CA . GLN A 1 102 ? -20.094 5.934 12.812 1 93.25 102 GLN A CA 1
ATOM 804 C C . GLN A 1 102 ? -19.344 4.707 12.305 1 93.25 102 GLN A C 1
ATOM 806 O O . GLN A 1 102 ? -18.828 3.916 13.102 1 93.25 102 GLN A O 1
ATOM 811 N N . ALA A 1 103 ? -19.281 4.676 11.023 1 89.81 103 ALA A N 1
ATOM 812 C CA . ALA A 1 103 ? -18.641 3.529 10.391 1 89.81 103 ALA A CA 1
ATOM 813 C C . ALA A 1 103 ? -17.156 3.455 10.773 1 89.81 103 ALA A C 1
ATOM 815 O O . ALA A 1 103 ? -16.578 2.369 10.828 1 89.81 103 ALA A O 1
ATOM 816 N N . HIS A 1 104 ? -16.5 4.547 11.078 1 91.88 104 HIS A N 1
ATOM 817 C CA . HIS A 1 104 ? -15.07 4.586 11.398 1 91.88 104 HIS A CA 1
ATOM 818 C C . HIS A 1 104 ? -14.844 4.785 12.891 1 91.88 104 HIS A C 1
ATOM 820 O O . HIS A 1 104 ? -13.719 5.051 13.32 1 91.88 104 HIS A O 1
ATOM 826 N N . ASN A 1 105 ? -15.891 4.711 13.656 1 95.19 105 ASN A N 1
ATOM 827 C CA . ASN A 1 105 ? -15.852 4.816 15.109 1 95.19 105 ASN A CA 1
ATOM 828 C C . ASN A 1 105 ? -15.266 6.148 15.562 1 95.19 105 ASN A C 1
ATOM 830 O O . ASN A 1 105 ? -14.422 6.191 16.453 1 95.19 105 ASN A O 1
ATOM 834 N N . ILE A 1 106 ? -15.656 7.211 14.867 1 95.38 106 ILE A N 1
ATOM 835 C CA . ILE A 1 106 ? -15.195 8.562 15.18 1 95.38 106 ILE A CA 1
ATOM 836 C C . ILE A 1 106 ? -16.344 9.367 15.789 1 95.38 106 ILE A C 1
ATOM 838 O O . ILE A 1 106 ? -17.391 9.531 15.164 1 95.38 106 ILE A O 1
ATOM 842 N N . PRO A 1 107 ? -16.234 9.852 16.969 1 96.75 107 PRO A N 1
ATOM 843 C CA . PRO A 1 107 ? -17.281 10.68 17.562 1 96.75 107 PRO A CA 1
ATOM 844 C C . PRO A 1 107 ? -17.266 12.117 17.062 1 96.75 107 PRO A C 1
ATOM 846 O O . PRO A 1 107 ? -16.203 12.648 16.734 1 96.75 107 PRO A O 1
ATOM 849 N N . GLY A 1 108 ? -18.438 12.688 16.969 1 95.31 108 GLY A N 1
ATOM 850 C CA . GLY A 1 108 ? -18.609 14.094 16.641 1 95.31 108 GLY A CA 1
ATOM 851 C C . GLY A 1 108 ? -19.469 14.844 17.641 1 95.31 108 GLY A C 1
ATOM 852 O O . GLY A 1 108 ? -20.297 14.242 18.328 1 95.31 108 GLY A O 1
ATOM 853 N N . ILE A 1 109 ? -19.266 16.078 17.797 1 94.94 109 ILE A N 1
ATOM 854 C CA . ILE A 1 109 ? -20.078 16.938 18.641 1 94.94 109 ILE A CA 1
ATOM 855 C C . ILE A 1 109 ? -20.484 18.203 17.875 1 94.94 109 ILE A C 1
ATOM 857 O O . ILE A 1 109 ? -19.656 18.812 17.203 1 94.94 109 ILE A O 1
ATOM 861 N N . ALA A 1 110 ? -21.75 18.484 17.906 1 93.56 110 ALA A N 1
ATOM 862 C CA . ALA A 1 110 ? -22.297 19.641 17.219 1 93.56 110 ALA A CA 1
ATOM 863 C C . ALA A 1 110 ? -22.938 20.609 18.203 1 93.56 110 ALA A C 1
ATOM 865 O O . ALA A 1 110 ? -23.078 20.312 19.391 1 93.56 110 ALA A O 1
ATOM 866 N N . ASN A 1 111 ? -23.219 21.828 17.656 1 92.12 111 ASN A N 1
ATOM 867 C CA . ASN A 1 111 ? -23.875 22.891 18.438 1 92.12 111 ASN A CA 1
ATOM 868 C C . ASN A 1 111 ? -22.984 23.406 19.547 1 92.12 111 ASN A C 1
ATOM 870 O O . ASN A 1 111 ? -23.438 23.609 20.672 1 92.12 111 ASN A O 1
ATOM 874 N N . ILE A 1 112 ? -21.797 23.484 19.172 1 90.44 112 ILE A N 1
ATOM 875 C CA . ILE A 1 112 ? -20.797 24.062 20.078 1 90.44 112 ILE A CA 1
ATOM 876 C C . ILE A 1 112 ? -20.328 25.406 19.531 1 90.44 112 ILE A C 1
ATOM 878 O O . ILE A 1 112 ? -20.359 25.641 18.328 1 90.44 112 ILE A O 1
ATOM 882 N N . ASP A 1 113 ? -20.016 26.297 20.469 1 91.44 113 ASP A N 1
ATOM 883 C CA . ASP A 1 113 ? -19.438 27.578 20.062 1 91.44 113 ASP A CA 1
ATOM 884 C C . ASP A 1 113 ? -17.984 27.391 19.594 1 91.44 113 ASP A C 1
ATOM 886 O O . ASP A 1 113 ? -17.047 27.594 20.359 1 91.44 113 ASP A O 1
ATOM 890 N N . THR A 1 114 ? -17.844 27.125 18.344 1 90.94 114 THR A N 1
ATOM 891 C CA . THR A 1 114 ? -16.516 26.828 17.781 1 90.94 114 THR A CA 1
ATOM 892 C C . THR A 1 114 ? -15.648 28.078 17.797 1 90.94 114 THR A C 1
ATOM 894 O O . THR A 1 114 ? -14.422 27.984 17.844 1 90.94 114 THR A O 1
ATOM 897 N N . ARG A 1 115 ? -16.188 29.25 17.781 1 90.25 115 ARG A N 1
ATOM 898 C CA . ARG A 1 115 ? -15.422 30.484 17.875 1 90.25 115 ARG A CA 1
ATOM 899 C C . ARG A 1 115 ? -14.75 30.609 19.234 1 90.25 115 ARG A C 1
ATOM 901 O O . ARG A 1 115 ? -13.57 30.953 19.312 1 90.25 115 ARG A O 1
ATOM 908 N N . LYS A 1 116 ? -15.609 30.391 20.234 1 93.25 116 LYS A N 1
ATOM 909 C CA . LYS A 1 116 ? -15.047 30.422 21.578 1 93.25 116 LYS A CA 1
ATOM 910 C C . LYS A 1 116 ? -13.906 29.406 21.719 1 93.25 116 LYS A C 1
ATOM 912 O O . LYS A 1 116 ? -12.852 29.719 22.266 1 93.25 116 LYS A O 1
ATOM 917 N N . LEU A 1 117 ? -14.148 28.25 21.266 1 93.88 117 LEU A N 1
ATOM 918 C CA . LEU A 1 117 ? -13.148 27.188 21.328 1 93.88 117 LEU A CA 1
ATOM 919 C C . LEU A 1 117 ? -11.867 27.594 20.609 1 93.88 117 LEU A C 1
ATOM 921 O O . LEU A 1 117 ? -10.773 27.438 21.141 1 93.88 117 LEU A O 1
ATOM 925 N N . THR A 1 118 ? -11.984 28.094 19.438 1 92.25 118 THR A N 1
ATOM 926 C CA . THR A 1 118 ? -10.836 28.531 18.656 1 92.25 118 THR A CA 1
ATOM 927 C C . THR A 1 118 ? -10.039 29.594 19.406 1 92.25 118 THR A C 1
ATOM 929 O O . THR A 1 118 ? -8.812 29.562 19.422 1 92.25 118 THR A O 1
ATOM 932 N N . ARG A 1 119 ? -10.719 30.5 20.016 1 93.12 119 ARG A N 1
ATOM 933 C CA . ARG A 1 119 ? -10.062 31.562 20.781 1 93.12 119 ARG A CA 1
ATOM 934 C C . ARG A 1 119 ? -9.273 30.984 21.938 1 93.12 119 ARG A C 1
ATOM 936 O O . ARG A 1 119 ? -8.172 31.438 22.234 1 93.12 119 ARG A O 1
ATOM 943 N N . ILE A 1 120 ? -9.859 30.047 22.562 1 93.69 120 ILE A N 1
ATOM 944 C CA . ILE A 1 120 ? -9.195 29.391 23.688 1 93.69 120 ILE A CA 1
ATOM 945 C C . ILE A 1 120 ? -7.898 28.734 23.203 1 93.69 120 ILE A C 1
ATOM 947 O O . ILE A 1 120 ? -6.848 28.891 23.828 1 93.69 120 ILE A O 1
ATOM 951 N N . ILE A 1 121 ? -7.98 28.016 22.094 1 92.38 121 ILE A N 1
ATOM 952 C CA . ILE A 1 121 ? -6.82 27.328 21.547 1 92.38 121 ILE A CA 1
ATOM 953 C C . ILE A 1 121 ? -5.754 28.344 21.141 1 92.38 121 ILE A C 1
ATOM 955 O O . ILE A 1 121 ? -4.562 28.141 21.391 1 92.38 121 ILE A O 1
ATOM 959 N N . ARG A 1 122 ? -6.148 29.422 20.578 1 90.69 122 ARG A N 1
ATOM 960 C CA . ARG A 1 122 ? -5.211 30.453 20.141 1 90.69 122 ARG A CA 1
ATOM 961 C C . ARG A 1 122 ? -4.504 31.078 21.328 1 90.69 122 ARG A C 1
ATOM 963 O O . ARG A 1 122 ? -3.326 31.438 21.25 1 90.69 122 ARG A O 1
ATOM 970 N N . LYS A 1 123 ? -5.219 31.188 22.391 1 91.06 123 LYS A N 1
ATOM 971 C CA . LYS A 1 123 ? -4.688 31.828 23.578 1 91.06 123 LYS A CA 1
ATOM 972 C C . LYS A 1 123 ? -3.76 30.891 24.344 1 91.06 123 LYS A C 1
ATOM 974 O O . LYS A 1 123 ? -2.658 31.281 24.734 1 91.06 123 LYS A O 1
ATOM 979 N N . HIS A 1 124 ? -4.113 29.703 24.516 1 90.88 124 HIS A N 1
ATOM 980 C CA . HIS A 1 124 ? -3.41 28.797 25.422 1 90.88 124 HIS A CA 1
ATOM 981 C C . HIS A 1 124 ? -2.57 27.781 24.656 1 90.88 124 HIS A C 1
ATOM 983 O O . HIS A 1 124 ? -1.708 27.125 25.234 1 90.88 124 HIS A O 1
ATOM 989 N N . GLY A 1 125 ? -2.83 27.688 23.359 1 90.06 125 GLY A N 1
ATOM 990 C CA . GLY A 1 125 ? -2.186 26.641 22.562 1 90.06 125 GLY A CA 1
ATOM 991 C C . GLY A 1 125 ? -3.002 25.375 22.484 1 90.06 125 GLY A C 1
ATOM 992 O O . GLY A 1 125 ? -4.023 25.234 23.156 1 90.06 125 GLY A O 1
ATOM 993 N N . THR A 1 126 ? -2.545 24.516 21.641 1 89.88 126 THR A N 1
ATOM 994 C CA . THR A 1 126 ? -3.207 23.219 21.547 1 89.88 126 THR A CA 1
ATOM 995 C C . THR A 1 126 ? -3.141 22.469 22.875 1 89.88 126 THR A C 1
ATOM 997 O O . THR A 1 126 ? -2.203 22.656 23.656 1 89.88 126 THR A O 1
ATOM 1000 N N . MET A 1 127 ? -4.176 21.734 23.172 1 91.06 127 MET A N 1
ATOM 1001 C CA . MET A 1 127 ? -4.238 21.016 24.453 1 91.06 127 MET A CA 1
ATOM 1002 C C . MET A 1 127 ? -5.004 19.719 24.312 1 91.06 127 MET A C 1
ATOM 1004 O O . MET A 1 127 ? -5.621 19.453 23.266 1 91.06 127 MET A O 1
ATOM 1008 N N . ARG A 1 128 ? -4.926 18.938 25.312 1 94.62 128 ARG A N 1
ATOM 1009 C CA . ARG A 1 128 ? -5.633 17.656 25.328 1 94.62 128 ARG A CA 1
ATOM 1010 C C . ARG A 1 128 ? -7.117 17.859 25.609 1 94.62 128 ARG A C 1
ATOM 1012 O O . ARG A 1 128 ? -7.504 18.781 26.328 1 94.62 128 ARG A O 1
ATOM 1019 N N . ALA A 1 129 ? -7.867 17.031 24.969 1 95.81 129 ALA A N 1
ATOM 1020 C CA . ALA A 1 129 ? -9.312 17.062 25.156 1 95.81 129 ALA A CA 1
ATOM 1021 C C . ALA A 1 129 ? -9.898 15.664 25.141 1 95.81 129 ALA A C 1
ATOM 1023 O O . ALA A 1 129 ? -9.242 14.711 24.703 1 95.81 129 ALA A O 1
ATOM 1024 N N . VAL A 1 130 ? -11.07 15.57 25.688 1 95.88 130 VAL A N 1
ATOM 1025 C CA . VAL A 1 130 ? -11.797 14.305 25.656 1 95.88 130 VAL A CA 1
ATOM 1026 C C . VAL A 1 130 ? -13.266 14.555 25.328 1 95.88 130 VAL A C 1
ATOM 1028 O O . VAL A 1 130 ? -13.82 15.594 25.688 1 95.88 130 VAL A O 1
ATOM 1031 N N . MET A 1 131 ? -13.812 13.68 24.562 1 95.5 131 MET A N 1
ATOM 1032 C CA . MET A 1 131 ? -15.25 13.648 24.312 1 95.5 131 MET A CA 1
ATOM 1033 C C . MET A 1 131 ? -15.914 12.531 25.109 1 95.5 131 MET A C 1
ATOM 1035 O O . MET A 1 131 ? -15.547 11.367 24.969 1 95.5 131 MET A O 1
ATOM 1039 N N . VAL A 1 132 ? -16.875 12.891 25.922 1 94.56 132 VAL A N 1
ATOM 1040 C CA . VAL A 1 132 ? -17.516 11.914 26.797 1 94.56 132 VAL A CA 1
ATOM 1041 C C . VAL A 1 132 ? -19.016 12.141 26.828 1 94.56 132 VAL A C 1
ATOM 1043 O O . VAL A 1 132 ? -19.5 13.18 26.375 1 94.56 132 VAL A O 1
ATOM 1046 N N . ASP A 1 133 ? -19.625 11.094 27.359 1 91.06 133 ASP A N 1
ATOM 1047 C CA . ASP A 1 133 ? -21.062 11.219 27.562 1 91.06 133 ASP A CA 1
ATOM 1048 C C . ASP A 1 133 ? -21.375 12.297 28.594 1 91.06 133 ASP A C 1
ATOM 1050 O O . ASP A 1 133 ? -20.562 12.594 29.469 1 91.06 133 ASP A O 1
ATOM 1054 N N . GLU A 1 134 ? -22.625 12.734 28.531 1 88.25 134 GLU A N 1
ATOM 1055 C CA . GLU A 1 134 ? -23.047 13.844 29.375 1 88.25 134 GLU A CA 1
ATOM 1056 C C . GLU A 1 134 ? -23.016 13.461 30.844 1 88.25 134 GLU A C 1
ATOM 1058 O O . GLU A 1 134 ? -22.828 14.312 31.719 1 88.25 134 GLU A O 1
ATOM 1063 N N . GLN A 1 135 ? -23.031 12.227 31.141 1 88.44 135 GLN A N 1
ATOM 1064 C CA . GLN A 1 135 ? -23.188 11.781 32.531 1 88.44 135 GLN A CA 1
ATOM 1065 C C . GLN A 1 135 ? -21.828 11.664 33.219 1 88.44 135 GLN A C 1
ATOM 1067 O O . GLN A 1 135 ? -21.766 11.539 34.438 1 88.44 135 GLN A O 1
ATOM 1072 N N . LYS A 1 136 ? -20.766 11.812 32.5 1 89.75 136 LYS A N 1
ATOM 1073 C CA . LYS A 1 136 ? -19.438 11.609 33.062 1 89.75 136 LYS A CA 1
ATOM 1074 C C . LYS A 1 136 ? -19.062 12.781 33.969 1 89.75 136 LYS A C 1
ATOM 1076 O O . LYS A 1 136 ? -19.375 13.938 33.688 1 89.75 136 LYS A O 1
ATOM 1081 N N . ASN A 1 137 ? -18.359 12.438 35.094 1 91.31 137 ASN A N 1
ATOM 1082 C CA . ASN A 1 137 ? -17.891 13.461 36.031 1 91.31 137 ASN A CA 1
ATOM 1083 C C . ASN A 1 137 ? -16.766 14.289 35.406 1 91.31 137 ASN A C 1
ATOM 1085 O O . ASN A 1 137 ? -15.68 13.773 35.125 1 91.31 137 ASN A O 1
ATOM 1089 N N . GLU A 1 138 ? -16.891 15.516 35.344 1 92.56 138 GLU A N 1
ATOM 1090 C CA . GLU A 1 138 ? -15.969 16.422 34.656 1 92.56 138 GLU A CA 1
ATOM 1091 C C . GLU A 1 138 ? -14.625 16.5 35.406 1 92.56 138 GLU A C 1
ATOM 1093 O O . GLU A 1 138 ? -13.57 16.453 34.75 1 92.56 138 GLU A O 1
ATOM 1098 N N . GLN A 1 139 ? -14.648 16.594 36.75 1 92.38 139 GLN A N 1
ATOM 1099 C CA . GLN A 1 139 ? -13.422 16.75 37.5 1 92.38 139 GLN A CA 1
ATOM 1100 C C . GLN A 1 139 ? -12.523 15.531 37.375 1 92.38 139 GLN A C 1
ATOM 1102 O O . GLN A 1 139 ? -11.305 15.664 37.219 1 92.38 139 GLN A O 1
ATOM 1107 N N . HIS A 1 140 ? -13.117 14.453 37.406 1 92.56 140 HIS A N 1
ATOM 1108 C CA . HIS A 1 140 ? -12.359 13.219 37.25 1 92.56 140 HIS A CA 1
ATOM 1109 C C . HIS A 1 140 ? -11.727 13.141 35.844 1 92.56 140 HIS A C 1
ATOM 1111 O O . HIS A 1 140 ? -10.57 12.734 35.719 1 92.56 140 HIS A O 1
ATOM 1117 N N . VAL A 1 141 ? -12.461 13.523 34.875 1 92.19 141 VAL A N 1
ATOM 1118 C CA . VAL A 1 141 ? -12 13.477 33.5 1 92.19 141 VAL A CA 1
ATOM 1119 C C . VAL A 1 141 ? -10.836 14.445 33.312 1 92.19 141 VAL A C 1
ATOM 1121 O O . VAL A 1 141 ? -9.836 14.102 32.656 1 92.19 141 VAL A O 1
ATOM 1124 N N . ILE A 1 142 ? -10.938 15.57 33.875 1 92.62 142 ILE A N 1
ATOM 1125 C CA . ILE A 1 142 ? -9.906 16.594 33.75 1 92.62 142 ILE A CA 1
ATOM 1126 C C . ILE A 1 142 ? -8.609 16.094 34.406 1 92.62 142 ILE A C 1
ATOM 1128 O O . ILE A 1 142 ? -7.527 16.266 33.812 1 92.62 142 ILE A O 1
ATOM 1132 N N . GLU A 1 143 ? -8.703 15.438 35.531 1 91.19 143 GLU A N 1
ATOM 1133 C CA . GLU A 1 143 ? -7.527 14.898 36.188 1 91.19 143 GLU A CA 1
ATOM 1134 C C . GLU A 1 143 ? -6.852 13.82 35.344 1 91.19 143 GLU A C 1
ATOM 1136 O O . GLU A 1 143 ? -5.625 13.773 35.281 1 91.19 143 GLU A O 1
ATOM 1141 N N . GLN A 1 144 ? -7.652 13.086 34.781 1 90.56 144 GLN A N 1
ATOM 1142 C CA . GLN A 1 144 ? -7.121 12.023 33.938 1 90.56 144 GLN A CA 1
ATOM 1143 C C . GLN A 1 144 ? -6.426 12.602 32.719 1 90.56 144 GLN A C 1
ATOM 1145 O O . GLN A 1 144 ? -5.391 12.086 32.281 1 90.56 144 GLN A O 1
ATOM 1150 N N . LEU A 1 145 ? -7 13.641 32.156 1 90.81 145 LEU A N 1
ATOM 1151 C CA . LEU A 1 145 ? -6.441 14.297 30.984 1 90.81 145 LEU A CA 1
ATOM 1152 C C . LEU A 1 145 ? -5.07 14.883 31.297 1 90.81 145 LEU A C 1
ATOM 1154 O O . LEU A 1 145 ? -4.16 14.812 30.453 1 90.81 145 LEU A O 1
ATOM 1158 N N . ARG A 1 146 ? -4.992 15.375 32.438 1 87.06 146 ARG A N 1
ATOM 1159 C CA . ARG A 1 146 ? -3.746 16.031 32.812 1 87.06 146 ARG A CA 1
ATOM 1160 C C . ARG A 1 146 ? -2.643 15 33.062 1 87.06 146 ARG A C 1
ATOM 1162 O O . ARG A 1 146 ? -1.463 15.297 32.844 1 87.06 146 ARG A O 1
ATOM 1169 N N . LEU A 1 147 ? -3.021 13.75 33.375 1 86.56 147 LEU A N 1
ATOM 1170 C CA . LEU A 1 147 ? -2.057 12.703 33.688 1 86.56 147 LEU A CA 1
ATOM 1171 C C . LEU A 1 147 ? -1.744 11.875 32.438 1 86.56 147 LEU A C 1
ATOM 1173 O O . LEU A 1 147 ? -0.73 11.18 32.375 1 86.56 147 LEU A O 1
ATOM 1177 N N . ALA A 1 148 ? -2.578 12.07 31.484 1 85.88 148 ALA A N 1
ATOM 1178 C CA . ALA A 1 148 ? -2.432 11.219 30.297 1 85.88 148 ALA A CA 1
ATOM 1179 C C . ALA A 1 148 ? -1.236 11.656 29.453 1 85.88 148 ALA A C 1
ATOM 1181 O O . ALA A 1 148 ? -0.94 12.852 29.359 1 85.88 148 ALA A O 1
ATOM 1182 N N . GLU A 1 149 ? -0.515 10.688 29 1 85.75 149 GLU A N 1
ATOM 1183 C CA . GLU A 1 149 ? 0.565 10.969 28.062 1 85.75 149 GLU A CA 1
ATOM 1184 C C . GLU A 1 149 ? 0.061 10.961 26.625 1 85.75 149 GLU A C 1
ATOM 1186 O O . GLU A 1 149 ? -0.787 10.141 26.25 1 85.75 149 GLU A O 1
ATOM 1191 N N . MET A 1 150 ? 0.508 11.93 25.859 1 84.06 150 MET A N 1
ATOM 1192 C CA . MET A 1 150 ? 0.113 11.992 24.453 1 84.06 150 MET A CA 1
ATOM 1193 C C . MET A 1 150 ? 0.833 10.93 23.641 1 84.06 150 MET A C 1
ATOM 1195 O O . MET A 1 150 ? 2.01 10.648 23.875 1 84.06 150 MET A O 1
ATOM 1199 N N . PRO A 1 151 ? 0.079 10.344 22.734 1 88.31 151 PRO A N 1
ATOM 1200 C CA . PRO A 1 151 ? 0.722 9.344 21.875 1 88.31 151 PRO A CA 1
ATOM 1201 C C . PRO A 1 151 ? 1.867 9.922 21.047 1 88.31 151 PRO A C 1
ATOM 1203 O O . PRO A 1 151 ? 1.799 11.078 20.609 1 88.31 151 PRO A O 1
ATOM 1206 N N . ARG A 1 152 ? 2.896 9.117 20.859 1 93.81 152 ARG A N 1
ATOM 1207 C CA . ARG A 1 152 ? 4.062 9.539 20.094 1 93.81 152 ARG A CA 1
ATOM 1208 C C . ARG A 1 152 ? 4.285 8.641 18.875 1 93.81 152 ARG A C 1
ATOM 1210 O O . ARG A 1 152 ? 5.363 8.648 18.281 1 93.81 152 ARG A O 1
ATOM 1217 N N . ASP A 1 153 ? 3.301 7.82 18.609 1 96.56 153 ASP A N 1
ATOM 1218 C CA . ASP A 1 153 ? 3.463 6.84 17.531 1 96.56 153 ASP A CA 1
ATOM 1219 C C . ASP A 1 153 ? 2.549 7.156 16.359 1 96.56 153 ASP A C 1
ATOM 1221 O O . ASP A 1 153 ? 2.037 6.25 15.695 1 96.56 153 ASP A O 1
ATOM 1225 N N . GLN A 1 154 ? 2.264 8.469 16.156 1 97.19 154 GLN A N 1
ATOM 1226 C CA . GLN A 1 154 ? 1.318 8.867 15.117 1 97.19 154 GLN A CA 1
ATOM 1227 C C . GLN A 1 154 ? 1.805 8.438 13.734 1 97.19 154 GLN A C 1
ATOM 1229 O O . GLN A 1 154 ? 1.018 7.961 12.914 1 97.19 154 GLN A O 1
ATOM 1234 N N . VAL A 1 155 ? 3.121 8.586 13.469 1 98.06 155 VAL A N 1
ATOM 1235 C CA . VAL A 1 155 ? 3.66 8.219 12.164 1 98.06 155 VAL A CA 1
ATOM 1236 C C . VAL A 1 155 ? 3.539 6.707 11.961 1 98.06 155 VAL A C 1
ATOM 1238 O O . VAL A 1 155 ? 3.127 6.25 10.891 1 98.06 155 VAL A O 1
ATOM 1241 N N . LYS A 1 156 ? 3.871 5.961 12.953 1 97.38 156 LYS A N 1
ATOM 1242 C CA . LYS A 1 156 ? 3.746 4.508 12.875 1 97.38 156 LYS A CA 1
ATOM 1243 C C . LYS A 1 156 ? 2.311 4.094 12.562 1 97.38 156 LYS A C 1
ATOM 1245 O O . LYS A 1 156 ? 2.082 3.16 11.797 1 97.38 156 LYS A O 1
ATOM 1250 N N . ARG A 1 157 ? 1.352 4.793 13.109 1 96.31 157 ARG A N 1
ATOM 1251 C CA . ARG A 1 157 ? -0.063 4.48 12.945 1 96.31 157 ARG A CA 1
ATOM 1252 C C . ARG A 1 157 ? -0.526 4.773 11.523 1 96.31 157 ARG A C 1
ATOM 1254 O O . ARG A 1 157 ? -1.406 4.09 11 1 96.31 157 ARG A O 1
ATOM 1261 N N . THR A 1 158 ? 0.052 5.766 10.898 1 97 158 THR A N 1
ATOM 1262 C CA . THR A 1 158 ? -0.471 6.238 9.625 1 97 158 THR A CA 1
ATOM 1263 C C . THR A 1 158 ? 0.37 5.711 8.469 1 97 158 THR A C 1
ATOM 1265 O O . THR A 1 158 ? -0.108 5.629 7.332 1 97 158 THR A O 1
ATOM 1268 N N . SER A 1 159 ? 1.596 5.297 8.695 1 97.62 159 SER A N 1
ATOM 1269 C CA . SER A 1 159 ? 2.506 4.797 7.668 1 97.62 159 SER A CA 1
ATOM 1270 C C . SER A 1 159 ? 2.039 3.451 7.121 1 97.62 159 SER A C 1
ATOM 1272 O O . SER A 1 159 ? 1.341 2.705 7.812 1 97.62 159 SER A O 1
ATOM 1274 N N . THR A 1 160 ? 2.318 3.213 5.84 1 96.25 160 THR A N 1
ATOM 1275 C CA . THR A 1 160 ? 2.145 1.856 5.332 1 96.25 160 THR A CA 1
ATOM 1276 C C . THR A 1 160 ? 3.006 0.872 6.117 1 96.25 160 THR A C 1
ATOM 1278 O O . THR A 1 160 ? 4.023 1.255 6.699 1 96.25 160 THR A O 1
ATOM 1281 N N . ILE A 1 161 ? 2.553 -0.339 6.129 1 95.44 161 ILE A N 1
ATOM 1282 C CA . ILE A 1 161 ? 3.285 -1.356 6.875 1 95.44 161 ILE A CA 1
ATOM 1283 C C . ILE A 1 161 ? 4.211 -2.119 5.93 1 95.44 161 ILE A C 1
ATOM 1285 O O . ILE A 1 161 ? 5.355 -2.424 6.285 1 95.44 161 ILE A O 1
ATOM 1289 N N . LYS A 1 162 ? 3.756 -2.426 4.695 1 94.19 162 LYS A N 1
ATOM 1290 C CA . LYS A 1 162 ? 4.531 -3.076 3.641 1 94.19 162 LYS A CA 1
ATOM 1291 C C . LYS A 1 162 ? 4.727 -2.145 2.447 1 94.19 162 LYS A C 1
ATOM 1293 O O . LYS A 1 162 ? 3.836 -1.354 2.119 1 94.19 162 LYS A O 1
ATOM 1298 N N . PRO A 1 163 ? 5.895 -2.264 1.841 1 95.31 163 PRO A N 1
ATOM 1299 C CA . PRO A 1 163 ? 6.059 -1.453 0.631 1 95.31 163 PRO A CA 1
ATOM 1300 C C . PRO A 1 163 ? 5.109 -1.87 -0.491 1 95.31 163 PRO A C 1
ATOM 1302 O O . PRO A 1 163 ? 4.691 -3.029 -0.55 1 95.31 163 PRO A O 1
ATOM 1305 N N . TYR A 1 164 ? 4.777 -0.921 -1.345 1 93.44 164 TYR A N 1
ATOM 1306 C CA . TYR A 1 164 ? 3.988 -1.212 -2.535 1 93.44 164 TYR A CA 1
ATOM 1307 C C . TYR A 1 164 ? 4.371 -0.286 -3.684 1 93.44 164 TYR A C 1
ATOM 1309 O O . TYR A 1 164 ? 5.047 0.723 -3.477 1 93.44 164 TYR A O 1
ATOM 1317 N N . VAL A 1 165 ? 3.865 -0.634 -4.875 1 93 165 VAL A N 1
ATOM 1318 C CA . VAL A 1 165 ? 4.258 0.121 -6.059 1 93 165 VAL A CA 1
ATOM 1319 C C . VAL A 1 165 ? 3.035 0.797 -6.672 1 93 165 VAL A C 1
ATOM 1321 O O . VAL A 1 165 ? 1.928 0.256 -6.617 1 93 165 VAL A O 1
ATOM 1324 N N . VAL A 1 166 ? 3.186 1.922 -7.109 1 93.81 166 VAL A N 1
ATOM 1325 C CA . VAL A 1 166 ? 2.303 2.621 -8.039 1 93.81 166 VAL A CA 1
ATOM 1326 C C . VAL A 1 166 ? 2.969 2.721 -9.406 1 93.81 166 VAL A C 1
ATOM 1328 O O . VAL A 1 166 ? 3.875 3.533 -9.609 1 93.81 166 VAL A O 1
ATOM 1331 N N . PRO A 1 167 ? 2.475 1.918 -10.312 1 91.38 167 PRO A N 1
ATOM 1332 C CA . PRO A 1 167 ? 3.221 1.744 -11.562 1 91.38 167 PRO A CA 1
ATOM 1333 C C . PRO A 1 167 ? 3.232 3.006 -12.422 1 91.38 167 PRO A C 1
ATOM 1335 O O . PRO A 1 167 ? 2.234 3.729 -12.484 1 91.38 167 PRO A O 1
ATOM 1338 N N . GLY A 1 168 ? 4.355 3.322 -12.977 1 90.5 168 GLY A N 1
ATOM 1339 C CA . GLY A 1 168 ? 4.602 4.348 -13.977 1 90.5 168 GLY A CA 1
ATOM 1340 C C . GLY A 1 168 ? 5.766 4.023 -14.891 1 90.5 168 GLY A C 1
ATOM 1341 O O . GLY A 1 168 ? 6.465 3.027 -14.688 1 90.5 168 GLY A O 1
ATOM 1342 N N . ARG A 1 169 ? 6.02 4.758 -15.914 1 88.69 169 ARG A N 1
ATOM 1343 C CA . ARG A 1 169 ? 7.039 4.434 -16.906 1 88.69 169 ARG A CA 1
ATOM 1344 C C . ARG A 1 169 ? 8.211 5.414 -16.828 1 88.69 169 ARG A C 1
ATOM 1346 O O . ARG A 1 169 ? 9.227 5.219 -17.5 1 88.69 169 ARG A O 1
ATOM 1353 N N . GLY A 1 170 ? 8.078 6.395 -16.016 1 93.12 170 GLY A N 1
ATOM 1354 C CA . GLY A 1 170 ? 9.094 7.438 -15.953 1 93.12 170 GLY A CA 1
ATOM 1355 C C . GLY A 1 170 ? 10.109 7.227 -14.844 1 93.12 170 GLY A C 1
ATOM 1356 O O . GLY A 1 170 ? 10.562 6.105 -14.625 1 93.12 170 GLY A O 1
ATOM 1357 N N . LEU A 1 171 ? 10.547 8.336 -14.227 1 95.94 171 LEU A N 1
ATOM 1358 C CA . LEU A 1 171 ? 11.547 8.32 -13.172 1 95.94 171 LEU A CA 1
ATOM 1359 C C . LEU A 1 171 ? 11.086 7.465 -12 1 95.94 171 LEU A C 1
ATOM 1361 O O . LEU A 1 171 ? 9.898 7.438 -11.672 1 95.94 171 LEU A O 1
ATOM 1365 N N . ARG A 1 172 ? 11.984 6.801 -11.414 1 95.88 172 ARG A N 1
ATOM 1366 C CA . ARG A 1 172 ? 11.719 5.984 -10.234 1 95.88 172 ARG A CA 1
ATOM 1367 C C . ARG A 1 172 ? 11.867 6.805 -8.961 1 95.88 172 ARG A C 1
ATOM 1369 O O . ARG A 1 172 ? 12.969 7.246 -8.625 1 95.88 172 ARG A O 1
ATOM 1376 N N . VAL A 1 173 ? 10.797 6.934 -8.297 1 98.06 173 VAL A N 1
ATOM 1377 C CA . VAL A 1 173 ? 10.797 7.699 -7.055 1 98.06 173 VAL A CA 1
ATOM 1378 C C . VAL A 1 173 ? 10.438 6.789 -5.883 1 98.06 173 VAL A C 1
ATOM 1380 O O . VAL A 1 173 ? 9.469 6.027 -5.957 1 98.06 173 VAL A O 1
ATOM 1383 N N . VAL A 1 174 ? 11.273 6.73 -4.902 1 98.38 174 VAL A N 1
ATOM 1384 C CA . VAL A 1 174 ? 10.883 6.105 -3.643 1 98.38 174 VAL A CA 1
ATOM 1385 C C . VAL A 1 174 ? 10.211 7.141 -2.74 1 98.38 174 VAL A C 1
ATOM 1387 O O . VAL A 1 174 ? 10.766 8.211 -2.486 1 98.38 174 VAL A O 1
ATOM 1390 N N . MET A 1 175 ? 9.023 6.895 -2.375 1 98.62 175 MET A N 1
ATOM 1391 C CA . MET A 1 175 ? 8.266 7.75 -1.464 1 98.62 175 MET A CA 1
ATOM 1392 C C . MET A 1 175 ? 8.219 7.145 -0.065 1 98.62 175 MET A C 1
ATOM 1394 O O . MET A 1 175 ? 7.664 6.062 0.125 1 98.62 175 MET A O 1
ATOM 1398 N N . VAL A 1 176 ? 8.844 7.812 0.868 1 98.81 176 VAL A N 1
ATOM 1399 C CA . VAL A 1 176 ? 8.789 7.344 2.248 1 98.81 176 VAL A CA 1
ATO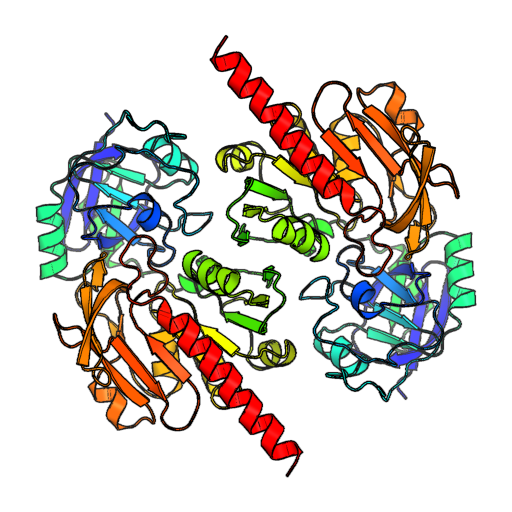M 1400 C C . VAL A 1 176 ? 7.5 7.828 2.908 1 98.81 176 VAL A C 1
ATOM 1402 O O . VAL A 1 176 ? 7.277 9.039 3.039 1 98.81 176 VAL A O 1
ATOM 1405 N N . ASP A 1 177 ? 6.723 6.895 3.357 1 98.38 177 ASP A N 1
ATOM 1406 C CA . ASP A 1 177 ? 5.383 7.191 3.861 1 98.38 177 ASP A CA 1
ATOM 1407 C C . ASP A 1 177 ? 5.414 7.492 5.359 1 98.38 177 ASP A C 1
ATOM 1409 O O . ASP A 1 177 ? 5.52 6.578 6.18 1 98.38 177 ASP A O 1
ATOM 1413 N N . PHE A 1 178 ? 5.234 8.711 5.719 1 98.56 178 PHE A N 1
ATOM 1414 C CA . PHE A 1 178 ? 5.125 9.109 7.117 1 98.56 178 PHE A CA 1
ATOM 1415 C C . PHE A 1 178 ? 3.674 9.375 7.492 1 98.56 178 PHE A C 1
ATOM 1417 O O . PHE A 1 178 ? 3.391 9.867 8.586 1 98.56 178 PHE A O 1
ATOM 1424 N N . GLY A 1 179 ? 2.818 9.047 6.703 1 96.62 179 GLY A N 1
ATOM 1425 C CA . GLY A 1 179 ? 1.421 9.453 6.703 1 96.62 179 GLY A CA 1
ATOM 1426 C C . GLY A 1 179 ? 1.044 10.297 5.5 1 96.62 179 GLY A C 1
ATOM 1427 O O . GLY A 1 179 ? 0.52 11.406 5.648 1 96.62 179 GLY A O 1
ATOM 1428 N N . ALA A 1 180 ? 1.245 9.703 4.297 1 95.38 180 ALA A N 1
ATOM 1429 C CA . ALA A 1 180 ? 1.199 10.422 3.027 1 95.38 180 ALA A CA 1
ATOM 1430 C C . ALA A 1 180 ? -0.241 10.719 2.617 1 95.38 180 ALA A C 1
ATOM 1432 O O . ALA A 1 180 ? -1.122 9.867 2.762 1 95.38 180 ALA A O 1
ATOM 1433 N N . LYS A 1 181 ? -0.416 11.875 2.166 1 92.19 181 LYS A N 1
ATOM 1434 C CA . LYS A 1 181 ? -1.659 12.227 1.485 1 92.19 181 LYS A CA 1
ATOM 1435 C C . LYS A 1 181 ? -1.678 11.68 0.06 1 92.19 181 LYS A C 1
ATOM 1437 O O . LYS A 1 181 ? -0.657 11.703 -0.63 1 92.19 181 LYS A O 1
ATOM 1442 N N . HIS A 1 182 ? -2.834 11.383 -0.402 1 91.44 182 HIS A N 1
ATOM 1443 C CA . HIS A 1 182 ? -3.004 10.859 -1.754 1 91.44 182 HIS A CA 1
ATOM 1444 C C . HIS A 1 182 ? -2.576 11.883 -2.799 1 91.44 182 HIS A C 1
ATOM 1446 O O . HIS A 1 182 ? -2.123 11.516 -3.885 1 91.44 182 HIS A O 1
ATOM 1452 N N . GLY A 1 183 ? -2.709 13.148 -2.42 1 91.31 183 GLY A N 1
ATOM 1453 C CA . GLY A 1 183 ? -2.355 14.203 -3.355 1 91.31 183 GLY A CA 1
ATOM 1454 C C . GLY A 1 183 ? -0.922 14.117 -3.844 1 91.31 183 GLY A C 1
ATOM 1455 O O . GLY A 1 183 ? -0.633 14.43 -5 1 91.31 183 GLY A O 1
ATOM 1456 N N . ILE A 1 184 ? -0.081 13.711 -2.965 1 95.25 184 ILE A N 1
ATOM 1457 C CA . ILE A 1 184 ? 1.323 13.578 -3.34 1 95.25 184 ILE A CA 1
ATOM 1458 C C . ILE A 1 184 ? 1.479 12.469 -4.383 1 95.25 184 ILE A C 1
ATOM 1460 O O . ILE A 1 184 ? 2.154 12.656 -5.398 1 95.25 184 ILE A O 1
ATOM 1464 N N . LEU A 1 185 ? 0.842 11.352 -4.129 1 93.94 185 LEU A N 1
ATOM 1465 C CA . LEU A 1 185 ? 0.859 10.234 -5.074 1 93.94 185 LEU A CA 1
ATOM 1466 C C . LEU A 1 185 ? 0.281 10.656 -6.422 1 93.94 185 LEU A C 1
ATOM 1468 O O . LEU A 1 185 ? 0.827 10.312 -7.473 1 93.94 185 LEU A O 1
ATOM 1472 N N . ARG A 1 186 ? -0.756 11.383 -6.359 1 92.75 186 ARG A N 1
ATOM 1473 C CA . ARG A 1 186 ? -1.413 11.844 -7.578 1 92.75 186 ARG A CA 1
ATOM 1474 C C . ARG A 1 186 ? -0.479 12.719 -8.406 1 92.75 186 ARG A C 1
ATOM 1476 O O . ARG A 1 186 ? -0.398 12.562 -9.625 1 92.75 186 ARG A O 1
ATOM 1483 N N . GLU A 1 187 ? 0.149 13.609 -7.754 1 94.94 187 GLU A N 1
ATOM 1484 C CA . GLU A 1 187 ? 1.055 14.523 -8.445 1 94.94 187 GLU A CA 1
ATOM 1485 C C . GLU A 1 187 ? 2.195 13.766 -9.117 1 94.94 187 GLU A C 1
ATOM 1487 O O . GLU A 1 187 ? 2.555 14.055 -10.266 1 94.94 187 GLU A O 1
ATOM 1492 N N . LEU A 1 188 ? 2.766 12.82 -8.445 1 96.5 188 LEU A N 1
ATOM 1493 C CA . LEU A 1 188 ? 3.857 12.031 -9.008 1 96.5 188 LEU A CA 1
ATOM 1494 C C . LEU A 1 188 ? 3.357 11.148 -10.141 1 96.5 188 LEU A C 1
ATOM 1496 O O . LEU A 1 188 ? 4.035 10.984 -11.156 1 96.5 188 LEU A O 1
ATOM 1500 N N . THR A 1 189 ? 2.189 10.539 -9.922 1 93.06 189 THR A N 1
ATOM 1501 C CA . THR A 1 189 ? 1.592 9.688 -10.945 1 93.06 189 THR A CA 1
ATOM 1502 C C . THR A 1 189 ? 1.299 10.484 -12.211 1 93.06 189 THR A C 1
ATOM 1504 O O . THR A 1 189 ? 1.567 10.023 -13.32 1 93.06 189 THR A O 1
ATOM 1507 N N . ARG A 1 190 ? 0.757 11.664 -12.023 1 92 190 ARG A N 1
ATOM 1508 C CA . ARG A 1 190 ? 0.465 12.555 -13.148 1 92 190 ARG A CA 1
ATOM 1509 C C . ARG A 1 190 ? 1.719 12.82 -13.969 1 92 190 ARG A C 1
ATOM 1511 O O . ARG A 1 190 ? 1.634 13.062 -15.18 1 92 190 ARG A O 1
ATOM 1518 N N . ARG A 1 191 ? 2.783 12.766 -13.352 1 95.62 191 ARG A N 1
ATOM 1519 C CA . ARG A 1 191 ? 4.055 13.062 -14.008 1 95.62 191 ARG A CA 1
ATOM 1520 C C . ARG A 1 191 ? 4.758 11.781 -14.43 1 95.62 191 ARG A C 1
ATOM 1522 O O . ARG A 1 191 ? 5.965 11.781 -14.688 1 95.62 191 ARG A O 1
ATOM 1529 N N . ASP A 1 192 ? 4.043 10.625 -14.391 1 93.56 192 ASP A N 1
ATOM 1530 C CA . ASP A 1 192 ? 4.395 9.328 -14.961 1 93.56 192 ASP A CA 1
ATOM 1531 C C . ASP A 1 192 ? 5.523 8.672 -14.164 1 93.56 192 ASP A C 1
ATOM 1533 O O . ASP A 1 192 ? 6.305 7.898 -14.719 1 93.56 192 ASP A O 1
ATOM 1537 N N . CYS A 1 193 ? 5.703 9.094 -12.938 1 95.88 193 CYS A N 1
ATOM 1538 C CA . CYS A 1 193 ? 6.719 8.469 -12.094 1 95.88 193 CYS A CA 1
ATOM 1539 C C . CYS A 1 193 ? 6.34 7.039 -11.742 1 95.88 193 CYS A C 1
ATOM 1541 O O . CYS A 1 193 ? 5.156 6.723 -11.602 1 95.88 193 CYS A O 1
ATOM 1543 N N . HIS A 1 194 ? 7.309 6.141 -11.742 1 94.62 194 HIS A N 1
ATOM 1544 C CA . HIS A 1 194 ? 7.176 4.859 -11.062 1 94.62 194 HIS A CA 1
ATOM 1545 C C . HIS A 1 194 ? 7.48 4.988 -9.57 1 94.62 194 HIS A C 1
ATOM 1547 O O . HIS A 1 194 ? 8.625 5.234 -9.188 1 94.62 194 HIS A O 1
ATOM 1553 N N . ILE A 1 195 ? 6.465 4.824 -8.766 1 96.88 195 ILE A N 1
ATOM 1554 C CA . ILE A 1 195 ? 6.594 5.18 -7.359 1 96.88 195 ILE A CA 1
ATOM 1555 C C . ILE A 1 195 ? 6.629 3.908 -6.512 1 96.88 195 ILE A C 1
ATOM 1557 O O . ILE A 1 195 ? 5.75 3.051 -6.625 1 96.88 195 ILE A O 1
ATOM 1561 N N . THR A 1 196 ? 7.656 3.709 -5.758 1 96.75 196 THR A N 1
ATOM 1562 C CA . THR A 1 196 ? 7.676 2.707 -4.699 1 96.75 196 THR A CA 1
ATOM 1563 C C . THR A 1 196 ? 7.457 3.355 -3.336 1 96.75 196 THR A C 1
ATOM 1565 O O . THR A 1 196 ? 8.281 4.152 -2.883 1 96.75 196 THR A O 1
ATOM 1568 N N . VAL A 1 197 ? 6.328 3.059 -2.727 1 97.69 197 VAL A N 1
ATOM 1569 C CA . VAL A 1 197 ? 6.008 3.6 -1.408 1 97.69 197 VAL A CA 1
ATOM 1570 C C . VAL A 1 197 ? 6.551 2.672 -0.324 1 97.69 197 VAL A C 1
ATOM 1572 O O . VAL A 1 197 ? 6.301 1.464 -0.347 1 97.69 197 VAL A O 1
ATOM 1575 N N . VAL A 1 198 ? 7.324 3.211 0.613 1 98.12 198 VAL A N 1
ATOM 1576 C CA . VAL A 1 198 ? 7.945 2.391 1.649 1 98.12 198 VAL A CA 1
ATOM 1577 C C . VAL A 1 198 ? 7.547 2.914 3.029 1 98.12 198 VAL A C 1
ATOM 1579 O O . VAL A 1 198 ? 7.16 4.074 3.17 1 98.12 198 VAL A O 1
ATOM 1582 N N . PRO A 1 199 ? 7.633 2.076 4.047 1 98 199 PRO A N 1
ATOM 1583 C CA . PRO A 1 199 ? 7.285 2.494 5.406 1 98 199 PRO A CA 1
ATOM 1584 C C . PRO A 1 199 ? 8.258 3.529 5.973 1 98 199 PRO A C 1
ATOM 1586 O O . PRO A 1 199 ? 9.367 3.689 5.457 1 98 199 PRO A O 1
ATOM 1589 N N . HIS A 1 200 ? 7.797 4.133 7.039 1 98.44 200 HIS A N 1
ATOM 1590 C CA . HIS A 1 200 ? 8.555 5.211 7.668 1 98.44 200 HIS A CA 1
ATOM 1591 C C . HIS A 1 200 ? 9.875 4.699 8.227 1 98.44 200 HIS A C 1
ATOM 1593 O O . HIS A 1 200 ? 10.82 5.473 8.406 1 98.44 200 HIS A O 1
ATOM 1599 N N . ASN A 1 201 ? 9.953 3.404 8.484 1 97.75 201 ASN A N 1
ATOM 1600 C CA . ASN A 1 201 ? 11.133 2.859 9.148 1 97.75 201 ASN A CA 1
ATOM 1601 C C . ASN A 1 201 ? 12 2.057 8.188 1 97.75 201 ASN A C 1
ATOM 1603 O O . ASN A 1 201 ? 12.758 1.182 8.609 1 97.75 201 ASN A O 1
ATOM 1607 N N . TYR A 1 202 ? 11.828 2.232 6.93 1 97.06 202 TYR A N 1
ATOM 1608 C CA . TYR A 1 202 ? 12.68 1.608 5.93 1 97.06 202 TYR A CA 1
ATOM 1609 C C . TYR A 1 202 ? 14.117 2.109 6.047 1 97.06 202 TYR A C 1
ATOM 1611 O O . TYR A 1 202 ? 14.352 3.299 6.281 1 97.06 202 TYR A O 1
ATOM 1619 N N . SER A 1 203 ? 15.125 1.282 5.93 1 97.12 203 SER A N 1
ATOM 1620 C CA . SER A 1 203 ? 16.516 1.686 6.059 1 97.12 203 SER A CA 1
ATOM 1621 C C . SER A 1 203 ? 17.031 2.34 4.781 1 97.12 203 SER A C 1
ATOM 1623 O O . SER A 1 203 ? 16.469 2.123 3.701 1 97.12 203 SER A O 1
ATOM 1625 N N . ALA A 1 204 ? 18.078 3.133 4.949 1 98 204 ALA A N 1
ATOM 1626 C CA . ALA A 1 204 ? 18.719 3.748 3.793 1 98 204 ALA A CA 1
ATOM 1627 C C . ALA A 1 204 ? 19.25 2.688 2.828 1 98 204 ALA A C 1
ATOM 1629 O O . ALA A 1 204 ? 19.109 2.826 1.61 1 98 204 ALA A O 1
ATOM 1630 N N . GLU A 1 205 ? 19.797 1.633 3.375 1 95.31 205 GLU A N 1
ATOM 1631 C CA . GLU A 1 205 ? 20.344 0.545 2.561 1 95.31 205 GLU A CA 1
ATOM 1632 C C . GLU A 1 205 ? 19.25 -0.095 1.711 1 95.31 205 GLU A C 1
ATOM 1634 O O . GLU A 1 205 ? 19.438 -0.34 0.519 1 95.31 205 GLU A O 1
ATOM 1639 N N . ALA A 1 206 ? 18.141 -0.351 2.328 1 93.69 206 ALA A N 1
ATOM 1640 C CA . ALA A 1 206 ? 17.031 -0.961 1.617 1 93.69 206 ALA A CA 1
ATOM 1641 C C . ALA A 1 206 ? 16.516 -0.043 0.511 1 93.69 206 ALA A C 1
ATOM 1643 O O . ALA A 1 206 ? 16.156 -0.507 -0.576 1 93.69 206 ALA A O 1
ATOM 1644 N N . ILE A 1 207 ? 16.469 1.236 0.785 1 96.62 207 ILE A N 1
ATOM 1645 C CA . ILE A 1 207 ? 16 2.211 -0.197 1 96.62 207 ILE A CA 1
ATOM 1646 C C . ILE A 1 207 ? 16.969 2.25 -1.38 1 96.62 207 ILE A C 1
ATOM 1648 O O . ILE A 1 207 ? 16.531 2.232 -2.537 1 96.62 207 ILE A O 1
ATOM 1652 N N . LEU A 1 208 ? 18.234 2.273 -1.103 1 94.44 208 LEU A N 1
ATOM 1653 C CA . LEU A 1 208 ? 19.25 2.336 -2.158 1 94.44 208 LEU A CA 1
ATOM 1654 C C . LEU A 1 208 ? 19.172 1.101 -3.049 1 94.44 208 LEU A C 1
ATOM 1656 O O . LEU A 1 208 ? 19.438 1.184 -4.254 1 94.44 208 LEU A O 1
ATOM 1660 N N . ARG A 1 209 ? 18.812 -0.031 -2.5 1 89.12 209 ARG A N 1
ATOM 1661 C CA . ARG A 1 209 ? 18.703 -1.271 -3.262 1 89.12 209 ARG A CA 1
ATOM 1662 C C . ARG A 1 209 ? 17.562 -1.201 -4.266 1 89.12 209 ARG A C 1
ATOM 1664 O O . ARG A 1 209 ? 17.531 -1.953 -5.242 1 89.12 209 ARG A O 1
ATOM 1671 N N . LEU A 1 210 ? 16.609 -0.314 -4.012 1 90.88 210 LEU A N 1
ATOM 1672 C CA . LEU A 1 210 ? 15.492 -0.131 -4.941 1 90.88 210 LEU A CA 1
ATOM 1673 C C . LEU A 1 210 ? 15.93 0.697 -6.148 1 90.88 210 LEU A C 1
ATOM 1675 O O . LEU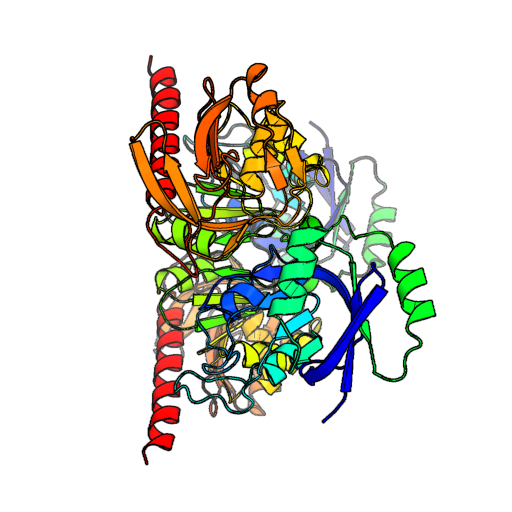 A 1 210 ? 15.164 0.875 -7.094 1 90.88 210 LEU A O 1
ATOM 1679 N N . LYS A 1 211 ? 17.109 1.27 -6.078 1 91.25 211 LYS A N 1
ATOM 1680 C CA . LYS A 1 211 ? 17.734 2.029 -7.156 1 91.25 211 LYS A CA 1
ATOM 1681 C C . LYS A 1 211 ? 16.844 3.193 -7.59 1 91.25 211 LYS A C 1
ATOM 1683 O O . LYS A 1 211 ? 16.547 3.348 -8.781 1 91.25 211 LYS A O 1
ATOM 1688 N N . PRO A 1 212 ? 16.484 4.059 -6.645 1 95.44 212 PRO A N 1
ATOM 1689 C CA . PRO A 1 212 ? 15.641 5.199 -6.988 1 95.44 212 PRO A CA 1
ATOM 1690 C C . PRO A 1 212 ? 16.406 6.312 -7.703 1 95.44 212 PRO A C 1
ATOM 1692 O O . PRO A 1 212 ? 17.625 6.449 -7.516 1 95.44 212 PRO A O 1
ATOM 1695 N N . ASP A 1 213 ? 15.672 7.047 -8.539 1 96.88 213 ASP A N 1
ATOM 1696 C CA . ASP A 1 213 ? 16.203 8.273 -9.125 1 96.88 213 ASP A CA 1
ATOM 1697 C C . ASP A 1 213 ? 16.047 9.453 -8.164 1 96.88 213 ASP A C 1
ATOM 1699 O O . ASP A 1 213 ? 16.797 10.43 -8.242 1 96.88 213 ASP A O 1
ATOM 1703 N N . GLY A 1 214 ? 15.125 9.414 -7.281 1 98.44 214 GLY A N 1
ATOM 1704 C CA . GLY A 1 214 ? 14.828 10.445 -6.305 1 98.44 214 GLY A CA 1
ATOM 1705 C C . GLY A 1 214 ? 14.047 9.93 -5.109 1 98.44 214 GLY A C 1
ATOM 1706 O O . GLY A 1 214 ? 13.469 8.844 -5.164 1 98.44 214 GLY A O 1
ATOM 1707 N N . ILE A 1 215 ? 14.062 10.703 -4.047 1 98.88 215 ILE A N 1
ATOM 1708 C CA . ILE A 1 215 ? 13.359 10.336 -2.816 1 98.88 215 ILE A CA 1
ATOM 1709 C C . ILE A 1 215 ? 12.375 11.438 -2.439 1 98.88 215 ILE A C 1
ATOM 1711 O O . ILE A 1 215 ? 12.734 12.617 -2.406 1 98.88 215 ILE A O 1
ATOM 1715 N N . MET A 1 216 ? 11.188 11.062 -2.246 1 98.81 216 MET A N 1
ATOM 1716 C CA . MET A 1 216 ? 10.148 11.953 -1.728 1 98.81 216 MET A CA 1
ATOM 1717 C C . MET A 1 216 ? 9.875 11.664 -0.255 1 98.81 216 MET A C 1
ATOM 1719 O O . MET A 1 216 ? 9.531 10.539 0.109 1 98.81 216 MET A O 1
ATOM 1723 N N . LEU A 1 217 ? 10.094 12.617 0.614 1 98.88 217 LEU A N 1
ATOM 1724 C CA . LEU A 1 217 ? 9.711 12.547 2.02 1 98.88 217 LEU A CA 1
ATOM 1725 C C . LEU A 1 217 ? 8.336 13.172 2.236 1 98.88 217 LEU A C 1
ATOM 1727 O O . LEU A 1 217 ? 8.164 14.375 2.066 1 98.88 217 LEU A O 1
ATOM 1731 N N . THR A 1 218 ? 7.383 12.391 2.645 1 98.62 218 THR A N 1
ATOM 1732 C CA . THR A 1 218 ? 5.996 12.836 2.629 1 98.62 218 THR A CA 1
ATOM 1733 C C . THR A 1 218 ? 5.672 13.641 3.887 1 98.62 218 THR A C 1
ATOM 1735 O O . THR A 1 218 ? 6.496 13.734 4.797 1 98.62 218 THR A O 1
ATOM 1738 N N . ASN A 1 219 ? 4.414 14.164 3.844 1 97.69 219 ASN A N 1
ATOM 1739 C CA . ASN A 1 219 ? 3.832 14.742 5.051 1 97.69 219 ASN A CA 1
ATOM 1740 C C . ASN A 1 219 ? 3.545 13.672 6.102 1 97.69 219 ASN A C 1
ATOM 1742 O O . ASN A 1 219 ? 3.684 12.477 5.828 1 97.69 219 ASN A O 1
ATOM 1746 N N . GLY A 1 220 ? 3.146 14.102 7.242 1 97.12 220 GLY A N 1
ATOM 1747 C CA . GLY A 1 220 ? 2.75 13.188 8.305 1 97.12 220 GLY A CA 1
ATOM 1748 C C . GLY A 1 220 ? 2.375 13.898 9.594 1 97.12 220 GLY A C 1
ATOM 1749 O O . GLY A 1 220 ? 2.52 15.117 9.703 1 97.12 220 GLY A O 1
ATOM 1750 N N . PRO A 1 221 ? 1.867 13.117 10.469 1 97.12 221 PRO A N 1
ATOM 1751 C CA . PRO A 1 221 ? 1.475 13.648 11.773 1 97.12 221 PRO A CA 1
ATOM 1752 C C . PRO A 1 221 ? 2.615 13.633 12.781 1 97.12 221 PRO A C 1
ATOM 1754 O O . PRO A 1 221 ? 3.658 13.023 12.531 1 97.12 221 PRO A O 1
ATOM 1757 N N . GLY A 1 222 ? 2.41 14.359 13.867 1 95.81 222 GLY A N 1
ATOM 1758 C CA . GLY A 1 222 ? 3.244 14.156 15.047 1 95.81 222 GLY A CA 1
ATOM 1759 C C . GLY A 1 222 ? 4.504 15.008 15.031 1 95.81 222 GLY A C 1
ATOM 1760 O O . GLY A 1 222 ? 4.664 15.867 14.172 1 95.81 222 GLY A O 1
ATOM 1761 N N . ASP A 1 223 ? 5.32 14.75 16.047 1 97.38 223 ASP A N 1
ATOM 1762 C CA . ASP A 1 223 ? 6.613 15.406 16.234 1 97.38 223 ASP A CA 1
ATOM 1763 C C . ASP A 1 223 ? 7.699 14.719 15.406 1 97.38 223 ASP A C 1
ATOM 1765 O O . ASP A 1 223 ? 7.934 13.523 15.555 1 97.38 223 ASP A O 1
ATOM 1769 N N . PRO A 1 224 ? 8.336 15.516 14.539 1 98.25 224 PRO A N 1
ATOM 1770 C CA . PRO A 1 224 ? 9.391 14.891 13.742 1 98.25 224 PRO A CA 1
ATOM 1771 C C . PRO A 1 224 ? 10.461 14.219 14.602 1 98.25 224 PRO A C 1
ATOM 1773 O O . PRO A 1 224 ? 11.094 13.258 14.164 1 98.25 224 PRO A O 1
ATOM 1776 N N . LYS A 1 225 ? 10.633 14.68 15.781 1 98.25 225 LYS A N 1
ATOM 1777 C CA . LYS A 1 225 ? 11.672 14.133 16.656 1 98.25 225 LYS A CA 1
ATOM 1778 C C . LYS A 1 225 ? 11.289 12.758 17.172 1 98.25 225 LYS A C 1
ATOM 1780 O O . LYS A 1 225 ? 12.125 12.031 17.719 1 98.25 225 LYS A O 1
ATOM 1785 N N . ASP A 1 226 ? 10.031 12.398 17 1 97.75 226 ASP A N 1
ATOM 1786 C CA . ASP A 1 226 ? 9.547 11.102 17.469 1 97.75 226 ASP A CA 1
ATOM 1787 C C . ASP A 1 226 ? 9.805 10.016 16.422 1 97.75 226 ASP A C 1
ATOM 1789 O O . ASP A 1 226 ? 9.352 8.883 16.562 1 97.75 226 ASP A O 1
ATOM 1793 N N . VAL A 1 227 ? 10.484 10.328 15.359 1 97.75 227 VAL A N 1
ATOM 1794 C CA . VAL A 1 227 ? 10.812 9.352 14.32 1 97.75 227 VAL A CA 1
ATOM 1795 C C . VAL A 1 227 ? 12.312 9.398 14.031 1 97.75 227 VAL A C 1
ATOM 1797 O O . VAL A 1 227 ? 12.719 9.664 12.898 1 97.75 227 VAL A O 1
ATOM 1800 N N . PRO A 1 228 ? 13.086 9.047 14.984 1 98.31 228 PRO A N 1
ATOM 1801 C CA . PRO A 1 228 ? 14.539 9.164 14.82 1 98.31 228 PRO A CA 1
ATOM 1802 C C . PRO A 1 228 ? 15.086 8.266 13.711 1 98.31 228 PRO A C 1
ATOM 1804 O O . PRO A 1 228 ? 16.094 8.602 13.086 1 98.31 228 PRO A O 1
ATOM 1807 N N . GLU A 1 229 ? 14.469 7.145 13.477 1 98.12 229 GLU A N 1
ATOM 1808 C CA . GLU A 1 229 ? 14.922 6.254 12.414 1 98.12 229 GLU A CA 1
ATOM 1809 C C . GLU A 1 229 ? 14.867 6.938 11.055 1 98.12 229 GLU A C 1
ATOM 1811 O O . GLU A 1 229 ? 15.703 6.68 10.18 1 98.12 229 GLU A O 1
ATOM 1816 N N . ALA A 1 230 ? 13.883 7.773 10.852 1 98.5 230 ALA A N 1
ATOM 1817 C CA . ALA A 1 230 ? 13.766 8.516 9.602 1 98.5 230 ALA A CA 1
ATOM 1818 C C . ALA A 1 230 ? 14.898 9.531 9.461 1 98.5 230 ALA A C 1
ATOM 1820 O O . ALA A 1 230 ? 15.445 9.719 8.367 1 98.5 230 ALA A O 1
ATOM 1821 N N . ILE A 1 231 ? 15.242 10.211 10.531 1 98.75 231 ILE A N 1
ATOM 1822 C CA . ILE A 1 231 ? 16.328 11.188 10.523 1 98.75 231 ILE A CA 1
ATOM 1823 C C . ILE A 1 231 ? 17.625 10.516 10.117 1 98.75 231 ILE A C 1
ATOM 1825 O O . ILE A 1 231 ? 18.344 11.016 9.25 1 98.75 231 ILE A O 1
ATOM 1829 N N . GLU A 1 232 ? 17.875 9.375 10.719 1 98.62 232 GLU A N 1
ATOM 1830 C CA . GLU A 1 232 ? 19.094 8.633 10.406 1 98.62 232 GLU A CA 1
ATOM 1831 C C . GLU A 1 232 ? 19.094 8.164 8.953 1 98.62 232 GLU A C 1
ATOM 1833 O O . GLU A 1 232 ? 20.109 8.227 8.273 1 98.62 232 GLU A O 1
ATOM 1838 N N . MET A 1 233 ? 17.984 7.668 8.508 1 98.75 233 MET A N 1
ATOM 1839 C CA . MET A 1 233 ? 17.844 7.23 7.125 1 98.75 233 MET A CA 1
ATOM 1840 C C . MET A 1 233 ? 18.156 8.375 6.16 1 98.75 233 MET A C 1
ATOM 1842 O O . MET A 1 233 ? 18.922 8.203 5.211 1 98.75 233 MET A O 1
ATOM 1846 N N . ILE A 1 234 ? 17.625 9.555 6.387 1 98.81 234 ILE A N 1
ATOM 1847 C CA . ILE A 1 234 ? 17.797 10.719 5.52 1 98.81 234 ILE A CA 1
ATOM 1848 C C . ILE A 1 234 ? 19.266 11.141 5.52 1 98.81 234 ILE A C 1
ATOM 1850 O O . ILE A 1 234 ? 19.828 11.461 4.469 1 98.81 234 ILE A O 1
ATOM 1854 N N . LYS A 1 235 ? 19.875 11.117 6.688 1 98.5 235 LYS A N 1
ATOM 1855 C CA . LYS A 1 235 ? 21.297 11.461 6.805 1 98.5 235 LYS A CA 1
ATOM 1856 C C . LYS A 1 235 ? 22.156 10.594 5.879 1 98.5 235 LYS A C 1
ATOM 1858 O O . LYS A 1 235 ? 23.062 11.094 5.223 1 98.5 235 LYS A O 1
ATOM 1863 N N . GLN A 1 236 ? 21.812 9.383 5.859 1 98.19 236 GLN A N 1
ATOM 1864 C CA . GLN A 1 236 ? 22.594 8.43 5.082 1 98.19 236 GLN A CA 1
ATOM 1865 C C . GLN A 1 236 ? 22.328 8.586 3.586 1 98.19 236 GLN A C 1
ATOM 1867 O O . GLN A 1 236 ? 23.188 8.281 2.76 1 98.19 236 GLN A O 1
ATOM 1872 N N . LEU A 1 237 ? 21.203 9.07 3.199 1 98.31 237 LEU A N 1
ATOM 1873 C CA . LEU A 1 237 ? 20.812 9.164 1.798 1 98.31 237 LEU A CA 1
ATOM 1874 C C . LEU A 1 237 ? 21.25 10.5 1.205 1 98.31 237 LEU A C 1
ATOM 1876 O O . LEU A 1 237 ? 21.359 10.641 -0.015 1 98.31 237 LEU A O 1
ATOM 1880 N N . LEU A 1 238 ? 21.406 11.445 2.107 1 97.69 238 LEU A N 1
ATOM 1881 C CA . LEU A 1 238 ? 21.797 12.781 1.675 1 97.69 238 LEU A CA 1
ATOM 1882 C C . LEU A 1 238 ? 23.109 12.742 0.877 1 97.69 238 LEU A C 1
ATOM 1884 O O . LEU A 1 238 ? 24.078 12.117 1.306 1 97.69 238 LEU A O 1
ATOM 1888 N N . GLY A 1 239 ? 23.078 13.336 -0.333 1 95.62 239 GLY A N 1
ATOM 1889 C CA . GLY A 1 239 ? 24.25 13.375 -1.179 1 95.62 239 GLY A CA 1
ATOM 1890 C C . GLY A 1 239 ? 24.328 12.211 -2.154 1 95.62 239 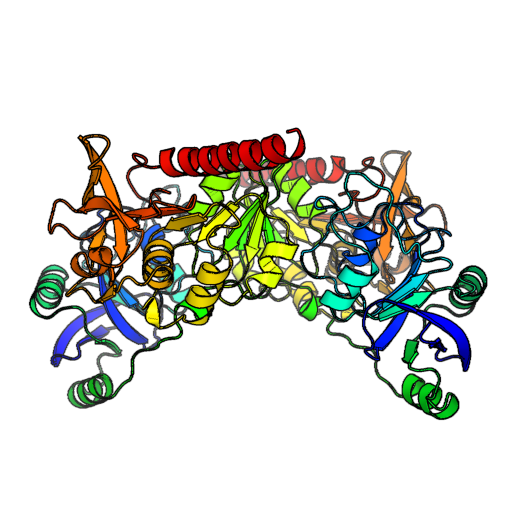GLY A C 1
ATOM 1891 O O . GLY A 1 239 ? 25.125 12.234 -3.094 1 95.62 239 GLY A O 1
ATOM 1892 N N . GLN A 1 240 ? 23.516 11.289 -1.963 1 95.94 240 GLN A N 1
ATOM 1893 C CA . GLN A 1 240 ? 23.516 10.125 -2.842 1 95.94 240 GLN A CA 1
ATOM 1894 C C . GLN A 1 240 ? 22.406 10.211 -3.879 1 95.94 240 GLN A C 1
ATOM 1896 O O . GLN A 1 240 ? 22.594 9.82 -5.035 1 95.94 240 GLN A O 1
ATOM 1901 N N . ILE A 1 241 ? 21.297 10.633 -3.48 1 97 241 ILE A N 1
ATOM 1902 C CA . ILE A 1 241 ? 20.094 10.68 -4.301 1 97 241 ILE A CA 1
ATOM 1903 C C . ILE A 1 241 ? 19.344 11.984 -4.043 1 97 241 ILE A C 1
ATOM 1905 O O . ILE A 1 241 ? 19.219 12.414 -2.896 1 97 241 ILE A O 1
ATOM 1909 N N . PRO A 1 242 ? 18.797 12.656 -5.07 1 98.75 242 PRO A N 1
ATOM 1910 C CA . PRO A 1 242 ? 18.016 13.875 -4.852 1 98.75 242 PRO A CA 1
ATOM 1911 C C . PRO A 1 242 ? 16.828 13.648 -3.92 1 98.75 242 PRO A C 1
ATOM 1913 O O . PRO A 1 242 ? 16.172 12.602 -3.994 1 98.75 242 PRO A O 1
ATOM 1916 N N . ILE A 1 243 ? 16.562 14.656 -3.062 1 98.88 243 ILE A N 1
ATOM 1917 C CA . ILE A 1 243 ? 15.523 14.508 -2.045 1 98.88 243 ILE A CA 1
ATOM 1918 C C . ILE A 1 243 ? 14.586 15.719 -2.082 1 98.88 243 ILE A C 1
ATOM 1920 O O . ILE A 1 243 ? 15.039 16.859 -2.193 1 98.88 243 ILE A O 1
ATOM 1924 N N . PHE A 1 244 ? 13.305 15.516 -2.068 1 98.88 244 PHE A N 1
ATOM 1925 C CA . PHE A 1 244 ? 12.273 16.531 -1.88 1 98.88 244 PHE A CA 1
ATOM 1926 C C . PHE A 1 244 ? 11.398 16.203 -0.678 1 98.88 244 PHE A C 1
ATOM 1928 O O . PHE A 1 244 ? 10.82 15.109 -0.605 1 98.88 244 PHE A O 1
ATOM 1935 N N . GLY A 1 245 ? 11.297 17.047 0.259 1 98.81 245 GLY A N 1
ATOM 1936 C CA . GLY A 1 245 ? 10.492 16.844 1.45 1 98.81 245 GLY A CA 1
ATOM 1937 C C . GLY A 1 245 ? 9.289 17.766 1.537 1 98.81 245 GLY A C 1
ATOM 1938 O O . GLY A 1 245 ? 9.383 18.938 1.17 1 98.81 245 GLY A O 1
ATOM 1939 N N . ILE A 1 246 ? 8.195 17.281 2.105 1 98.38 246 ILE A N 1
ATOM 1940 C CA . ILE A 1 246 ? 6.961 18.047 2.256 1 98.38 246 ILE A CA 1
ATOM 1941 C C . ILE A 1 246 ? 6.469 17.938 3.699 1 98.38 246 ILE A C 1
ATOM 1943 O O . ILE A 1 246 ? 6.336 16.844 4.242 1 98.38 246 ILE A O 1
ATOM 1947 N N . CYS A 1 247 ? 6.152 19.062 4.348 1 97.81 247 CYS A N 1
ATOM 1948 C CA . CYS A 1 247 ? 5.559 19.156 5.676 1 97.81 247 CYS A CA 1
ATOM 1949 C C . CYS A 1 247 ? 6.402 18.422 6.707 1 97.81 247 CYS A C 1
ATOM 1951 O O . CYS A 1 247 ? 7.492 18.875 7.062 1 97.81 247 CYS A O 1
ATOM 1953 N N . LEU A 1 248 ? 6.012 17.219 7.117 1 98.69 248 LEU A N 1
ATOM 1954 C CA . LEU A 1 248 ? 6.855 16.469 8.039 1 98.69 248 LEU A CA 1
ATOM 1955 C C . LEU A 1 248 ? 8.203 16.141 7.398 1 98.69 248 LEU A C 1
ATOM 1957 O O . LEU A 1 248 ? 9.242 16.203 8.062 1 98.69 248 LEU A O 1
ATOM 1961 N N . GLY A 1 249 ? 8.203 15.773 6.152 1 98.81 249 GLY A N 1
ATOM 1962 C CA . GLY A 1 249 ? 9.43 15.531 5.414 1 98.81 249 GLY A CA 1
ATOM 1963 C C . GLY A 1 249 ? 10.375 16.719 5.41 1 98.81 249 GLY A C 1
ATOM 1964 O O . GLY A 1 249 ? 11.594 16.547 5.406 1 98.81 249 GLY A O 1
ATOM 1965 N N . HIS A 1 250 ? 9.805 17.906 5.367 1 98.75 250 HIS A N 1
ATOM 1966 C CA . HIS A 1 250 ? 10.555 19.156 5.48 1 98.75 250 HIS A CA 1
ATOM 1967 C C . HIS A 1 250 ? 11.281 19.234 6.82 1 98.75 250 HIS A C 1
ATOM 1969 O O . HIS A 1 250 ? 12.469 19.547 6.867 1 98.75 250 HIS A O 1
ATOM 1975 N N . GLN A 1 251 ? 10.562 18.938 7.832 1 98.88 251 GLN A N 1
ATOM 1976 C CA . GLN A 1 251 ? 11.117 19.016 9.18 1 98.88 251 GLN A CA 1
ATOM 1977 C C . GLN A 1 251 ? 12.172 17.922 9.398 1 98.88 251 GLN A C 1
ATOM 1979 O O . GLN A 1 251 ? 13.211 18.188 10 1 98.88 251 GLN A O 1
ATOM 1984 N N . LEU A 1 252 ? 11.906 16.781 8.898 1 98.88 252 LEU A N 1
ATOM 1985 C CA . LEU A 1 252 ? 12.844 15.664 9.047 1 98.88 252 LEU A CA 1
ATOM 1986 C C . LEU A 1 252 ? 14.133 15.938 8.289 1 98.88 252 LEU A C 1
ATOM 1988 O O . LEU A 1 252 ? 15.219 15.617 8.773 1 98.88 252 LEU A O 1
ATOM 1992 N N . LEU A 1 253 ? 14 16.469 7.082 1 98.88 253 LEU A N 1
ATOM 1993 C CA . LEU A 1 253 ? 15.195 16.844 6.336 1 98.88 253 LEU A CA 1
ATOM 1994 C C . LEU A 1 253 ? 16.031 17.859 7.113 1 98.88 253 LEU A C 1
ATOM 1996 O O . LEU A 1 253 ? 17.25 17.75 7.188 1 98.88 253 LEU A O 1
ATOM 2000 N N . ALA A 1 254 ? 15.367 18.859 7.691 1 98.88 254 ALA A N 1
ATOM 2001 C CA . ALA A 1 254 ? 16.062 19.875 8.484 1 98.88 254 ALA A CA 1
ATOM 2002 C C . ALA A 1 254 ? 16.812 19.234 9.648 1 98.88 254 ALA A C 1
ATOM 2004 O O . ALA A 1 254 ? 18 19.516 9.859 1 98.88 254 ALA A O 1
ATOM 2005 N N . LEU A 1 255 ? 16.125 18.375 10.352 1 98.81 255 LEU A N 1
ATOM 2006 C CA . LEU A 1 255 ? 16.734 17.703 11.484 1 98.81 255 LEU A CA 1
ATOM 2007 C C . LEU A 1 255 ? 17.938 16.859 11.039 1 98.81 255 LEU A C 1
ATOM 2009 O O . LEU A 1 255 ? 18.969 16.844 11.695 1 98.81 255 LEU A O 1
ATOM 2013 N N . ALA A 1 256 ? 17.797 16.172 9.953 1 98.69 256 ALA A N 1
ATOM 2014 C CA . ALA A 1 256 ? 18.859 15.32 9.422 1 98.69 256 ALA A CA 1
ATOM 2015 C C . ALA A 1 256 ? 20.094 16.141 9.078 1 98.69 256 ALA A C 1
ATOM 2017 O O . ALA A 1 256 ? 21.219 15.625 9.109 1 98.69 256 ALA A O 1
ATOM 2018 N N . CYS A 1 257 ? 19.938 17.391 8.781 1 98.56 257 CYS A N 1
ATOM 2019 C CA . CYS A 1 257 ? 21.031 18.266 8.383 1 98.56 257 CYS A CA 1
ATOM 2020 C C . CYS A 1 257 ? 21.578 19.031 9.578 1 98.56 257 CYS A C 1
ATOM 2022 O O . CYS A 1 257 ? 22.469 19.875 9.43 1 98.56 257 CYS A O 1
ATOM 2024 N N . GLY A 1 258 ? 21 18.812 10.758 1 98.19 258 GLY A N 1
ATOM 2025 C CA . GLY A 1 258 ? 21.562 19.391 11.969 1 98.19 258 GLY A CA 1
ATOM 2026 C C . GLY A 1 258 ? 20.766 20.562 12.5 1 98.19 258 GLY A C 1
ATOM 2027 O O . GLY A 1 258 ? 21.125 21.141 13.531 1 98.19 258 GLY A O 1
ATOM 2028 N N . ALA A 1 259 ? 19.688 20.969 11.781 1 98.56 259 ALA A N 1
ATOM 2029 C CA . ALA A 1 259 ? 18.812 22.031 12.289 1 98.56 259 ALA A CA 1
ATOM 2030 C C . ALA A 1 259 ? 17.922 21.516 13.414 1 98.56 259 ALA A C 1
ATOM 2032 O O . ALA A 1 259 ? 18.062 20.359 13.852 1 98.56 259 ALA A O 1
ATOM 2033 N N . ASP A 1 260 ? 17.078 22.406 13.945 1 98.44 260 ASP A N 1
ATOM 2034 C CA . ASP A 1 260 ? 16.188 22.031 15.031 1 98.44 260 ASP A CA 1
ATOM 2035 C C . ASP A 1 260 ? 14.734 22.391 14.695 1 98.44 260 ASP A C 1
ATOM 2037 O O . ASP A 1 260 ? 14.477 23.156 13.766 1 98.44 260 ASP A O 1
ATOM 2041 N N . THR A 1 261 ? 13.82 21.719 15.375 1 98.06 261 THR A N 1
ATOM 2042 C CA . THR A 1 261 ? 12.398 22 15.234 1 98.06 261 THR A CA 1
ATOM 2043 C C . THR A 1 261 ? 11.773 22.344 16.594 1 98.06 261 THR A C 1
ATOM 2045 O O . THR A 1 261 ? 12.336 22 17.641 1 98.06 261 THR A O 1
ATOM 2048 N N . GLU A 1 262 ? 10.648 23 16.547 1 96.88 262 GLU A N 1
ATOM 2049 C CA . GLU A 1 262 ? 9.93 23.359 17.766 1 96.88 262 GLU A CA 1
ATOM 2050 C C . GLU A 1 262 ? 8.422 23.266 17.562 1 96.88 262 GLU A C 1
ATOM 2052 O O . GLU A 1 262 ? 7.93 23.453 16.438 1 96.88 262 GLU A O 1
ATOM 2057 N N . LYS A 1 263 ? 7.777 22.953 18.625 1 95.06 263 LYS A N 1
ATOM 2058 C CA . LYS A 1 263 ? 6.316 22.969 18.578 1 95.06 263 LYS A CA 1
ATOM 2059 C C . LYS A 1 263 ? 5.781 24.406 18.578 1 95.06 263 LYS A C 1
ATOM 2061 O O . LYS A 1 263 ? 6.238 25.234 19.359 1 95.06 263 LYS A O 1
ATOM 2066 N N . MET A 1 264 ? 4.832 24.641 17.672 1 94.25 264 MET A N 1
ATOM 2067 C CA . MET A 1 264 ? 4.184 25.938 17.609 1 94.25 264 MET A CA 1
ATOM 2068 C C . MET A 1 264 ? 3.07 26.047 18.656 1 94.25 264 MET A C 1
ATOM 2070 O O . MET A 1 264 ? 2.562 25.031 19.125 1 94.25 264 MET A O 1
ATOM 2074 N N . LYS A 1 265 ? 2.699 27.25 19.031 1 89.06 265 LYS A N 1
ATOM 2075 C CA . LYS A 1 265 ? 1.615 27.453 19.984 1 89.06 265 LYS A CA 1
ATOM 2076 C C . LYS A 1 265 ? 0.312 26.844 19.484 1 89.06 265 LYS A C 1
ATOM 2078 O O . LYS A 1 265 ? -0.362 26.125 20.219 1 89.06 265 LYS A O 1
ATOM 2083 N N . PHE A 1 266 ? -0.16 27.094 18.188 1 86.56 266 PHE A N 1
ATOM 2084 C CA . PHE A 1 266 ? -1.366 26.453 17.656 1 86.56 266 PHE A CA 1
ATOM 2085 C C . PHE A 1 266 ? -1.154 26 16.219 1 86.56 266 PHE A C 1
ATOM 2087 O O . PHE A 1 266 ? -2.09 25.531 15.57 1 86.56 266 PHE A O 1
ATOM 2094 N N . GLY A 1 267 ? -0.078 25.906 15.734 1 91.38 267 GLY A N 1
ATOM 2095 C CA . GLY A 1 267 ? 0.252 25.406 14.406 1 91.38 267 GLY A CA 1
ATOM 2096 C C . GLY A 1 267 ? -0.451 26.172 13.289 1 91.38 267 GLY A C 1
ATOM 2097 O O . GLY A 1 267 ? -1.16 27.141 13.547 1 91.38 267 GLY A O 1
ATOM 2098 N N . HIS A 1 268 ? -0.213 25.859 12.055 1 92 268 HIS A N 1
ATOM 2099 C CA . HIS A 1 268 ? -0.875 26.406 10.867 1 92 268 HIS A CA 1
ATOM 2100 C C . HIS A 1 268 ? -1.806 25.375 10.242 1 92 268 HIS A C 1
ATOM 2102 O O . HIS A 1 268 ? -1.379 24.266 9.914 1 92 268 HIS A O 1
ATOM 2108 N N . ARG A 1 269 ? -3.068 25.688 10.172 1 90.62 269 ARG A N 1
ATOM 2109 C CA . ARG A 1 269 ? -4.059 24.828 9.547 1 90.62 269 ARG A CA 1
ATOM 2110 C C . ARG A 1 269 ? -5.039 25.625 8.703 1 90.62 269 ARG A C 1
ATOM 2112 O O . ARG A 1 269 ? -5.766 26.469 9.219 1 90.62 269 ARG A O 1
ATOM 2119 N N . GLY A 1 270 ? -5.012 25.266 7.41 1 87.88 270 GLY A N 1
ATOM 2120 C CA . GLY A 1 270 ? -5.91 25.969 6.508 1 87.88 270 GLY A CA 1
ATOM 2121 C C . GLY A 1 270 ? -5.406 26.016 5.078 1 87.88 270 GLY A C 1
ATOM 2122 O O . GLY A 1 270 ? -4.328 25.5 4.777 1 87.88 270 GLY A O 1
ATOM 2123 N N . ALA A 1 271 ? -6.184 26.625 4.164 1 84.94 271 ALA A N 1
ATOM 2124 C CA . ALA A 1 271 ? -5.871 26.625 2.738 1 84.94 271 ALA A CA 1
ATOM 2125 C C . ALA A 1 271 ? -5.473 28.016 2.262 1 84.94 271 ALA A C 1
ATOM 2127 O O . ALA A 1 271 ? -5.395 28.266 1.059 1 84.94 271 ALA A O 1
ATOM 2128 N N . ASN A 1 272 ? -5.098 28.953 3.137 1 86.88 272 ASN A N 1
ATOM 2129 C CA . ASN A 1 272 ? -4.867 30.344 2.74 1 86.88 272 ASN A CA 1
ATOM 2130 C C . ASN A 1 272 ? -3.646 30.922 3.441 1 86.88 272 ASN A C 1
ATOM 2132 O O . ASN A 1 272 ? -3.66 32.094 3.844 1 86.88 272 ASN A O 1
ATOM 2136 N N . HIS A 1 273 ? -2.658 30.188 3.566 1 92.38 273 HIS A N 1
ATOM 2137 C CA . HIS A 1 273 ? -1.444 30.672 4.215 1 92.38 273 HIS A CA 1
ATOM 2138 C C . HIS A 1 273 ? -0.464 31.25 3.193 1 92.38 273 HIS A C 1
ATOM 2140 O O . HIS A 1 273 ? 0.029 30.516 2.328 1 92.38 273 HIS A O 1
ATOM 2146 N N . PRO A 1 274 ? -0.182 32.531 3.289 1 95.31 274 PRO A N 1
ATOM 2147 C CA . PRO A 1 274 ? 0.737 33.125 2.326 1 95.31 274 PRO A CA 1
ATOM 2148 C C . PRO A 1 274 ? 2.201 32.812 2.631 1 95.31 274 PRO A C 1
ATOM 2150 O O . PRO A 1 274 ? 2.635 32.938 3.781 1 95.31 274 PRO A O 1
ATOM 2153 N N . VAL A 1 275 ? 2.93 32.406 1.648 1 96.75 275 VAL A N 1
ATOM 2154 C CA . VAL A 1 275 ? 4.348 32.094 1.744 1 96.75 275 VAL A CA 1
ATOM 2155 C C . VAL A 1 275 ? 5.137 32.875 0.703 1 96.75 275 VAL A C 1
ATOM 2157 O O . VAL A 1 275 ? 4.75 32.938 -0.467 1 96.75 275 VAL A O 1
ATOM 2160 N N . LYS A 1 276 ? 6.188 33.5 1.128 1 97.38 276 LYS A N 1
ATOM 2161 C CA . LYS A 1 276 ? 7.055 34.25 0.224 1 97.38 276 LYS A CA 1
ATOM 2162 C C . LYS A 1 276 ? 8.266 33.406 -0.198 1 97.38 276 LYS A C 1
ATOM 2164 O O . LYS A 1 276 ? 8.977 32.875 0.649 1 97.38 276 LYS A O 1
ATOM 2169 N N . ASP A 1 277 ? 8.398 33.281 -1.42 1 96.62 277 ASP A N 1
ATOM 2170 C CA . ASP A 1 277 ? 9.625 32.719 -1.986 1 96.62 277 ASP A CA 1
ATOM 2171 C C . ASP A 1 277 ? 10.719 33.781 -2.049 1 96.62 277 ASP A C 1
ATOM 2173 O O . ASP A 1 277 ? 10.609 34.75 -2.801 1 96.62 277 ASP A O 1
ATOM 2177 N N . LEU A 1 278 ? 11.75 33.594 -1.381 1 96.25 278 LEU A N 1
ATOM 2178 C CA . LEU A 1 278 ? 12.773 34.625 -1.22 1 96.25 278 LEU A CA 1
ATOM 2179 C C . LEU A 1 278 ? 13.617 34.75 -2.48 1 96.25 278 LEU A C 1
ATOM 2181 O O . LEU A 1 278 ? 14.164 35.812 -2.76 1 96.25 278 LEU A O 1
ATOM 2185 N N . LEU A 1 279 ? 13.75 33.656 -3.174 1 91.12 279 LEU A N 1
ATOM 2186 C CA . LEU A 1 279 ? 14.547 33.688 -4.395 1 91.12 279 LEU A CA 1
ATOM 2187 C C . LEU A 1 279 ? 13.75 34.25 -5.562 1 91.12 279 LEU A C 1
ATOM 2189 O O . LEU A 1 279 ? 14.25 35.094 -6.305 1 91.12 279 LEU A O 1
ATOM 2193 N N . ALA A 1 280 ? 12.539 33.844 -5.676 1 91 280 ALA A N 1
ATOM 2194 C CA . ALA A 1 280 ? 11.703 34.25 -6.801 1 91 280 ALA A CA 1
ATOM 2195 C C . ALA A 1 280 ? 11.039 35.594 -6.523 1 91 280 ALA A C 1
ATOM 2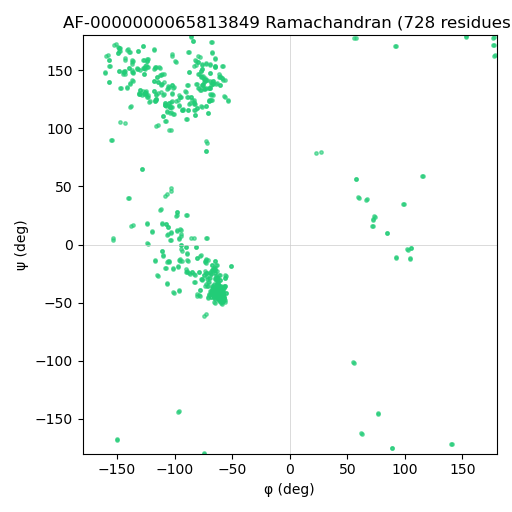197 O O . ALA A 1 280 ? 10.586 36.281 -7.453 1 91 280 ALA A O 1
ATOM 2198 N N . GLY A 1 281 ? 10.867 36 -5.336 1 92.12 281 GLY A N 1
ATOM 2199 C CA . GLY A 1 281 ? 10.188 37.219 -4.969 1 92.12 281 GLY A CA 1
ATOM 2200 C C . GLY A 1 281 ? 8.68 37.156 -5.152 1 92.12 281 GLY A C 1
ATOM 2201 O O . GLY A 1 281 ? 8.039 38.188 -5.414 1 92.12 281 GLY A O 1
ATOM 2202 N N . LYS A 1 282 ? 8.188 35.969 -5.121 1 94.38 282 LYS A N 1
ATOM 2203 C CA . LYS A 1 282 ? 6.758 35.75 -5.309 1 94.38 282 LYS A CA 1
ATOM 2204 C C . LYS A 1 282 ? 6.113 35.219 -4.027 1 94.38 282 LYS A C 1
ATOM 2206 O O . LYS A 1 282 ? 6.785 34.625 -3.182 1 94.38 282 LYS A O 1
ATOM 2211 N N . THR A 1 283 ? 4.828 35.562 -3.971 1 95.69 283 THR A N 1
ATOM 2212 C CA . THR A 1 283 ? 4.039 35.062 -2.852 1 95.69 283 THR A CA 1
ATOM 2213 C C . THR A 1 283 ? 3.043 34 -3.324 1 95.69 283 THR A C 1
ATOM 2215 O O . THR A 1 283 ? 2.371 34.188 -4.34 1 95.69 283 THR A O 1
ATOM 2218 N N . TYR A 1 284 ? 3.045 32.875 -2.631 1 94.12 284 TYR A N 1
ATOM 2219 C CA . TYR A 1 284 ? 2.109 31.781 -2.928 1 94.12 284 TYR A CA 1
ATOM 2220 C C . TYR A 1 284 ? 1.082 31.625 -1.812 1 94.12 284 TYR A C 1
ATOM 2222 O O . TYR A 1 284 ? 1.404 31.797 -0.634 1 94.12 284 TYR A O 1
ATOM 2230 N N . LEU A 1 285 ? -0.155 31.406 -2.186 1 92.62 285 LEU A N 1
ATOM 2231 C CA . LEU A 1 285 ? -1.132 30.922 -1.212 1 92.62 285 LEU A CA 1
ATOM 2232 C C . LEU A 1 285 ? -1.046 29.406 -1.053 1 92.62 285 LEU A C 1
ATOM 2234 O O . LEU A 1 285 ? -1.087 28.672 -2.041 1 92.62 285 LEU A O 1
ATOM 2238 N N . THR A 1 286 ? -0.847 29 0.181 1 93.06 286 THR A N 1
ATOM 2239 C CA . THR A 1 286 ? -0.53 27.578 0.372 1 93.06 286 THR A CA 1
ATOM 2240 C C . THR A 1 286 ? -1.497 26.938 1.362 1 93.06 286 THR A C 1
ATOM 2242 O O . THR A 1 286 ? -2.123 27.641 2.166 1 93.06 286 THR A O 1
ATOM 2245 N N . SER A 1 287 ? -1.684 25.578 1.214 1 91.75 287 SER A N 1
ATOM 2246 C CA . SER A 1 287 ? -2.387 24.75 2.193 1 91.75 287 SER A CA 1
ATOM 2247 C C . SER A 1 287 ? -1.425 24.188 3.238 1 91.75 287 SER A C 1
ATOM 2249 O O . SER A 1 287 ? -0.331 23.734 2.9 1 91.75 287 SER A O 1
ATOM 2251 N N . GLN A 1 288 ? -1.847 24.359 4.5 1 93.62 288 GLN A N 1
ATOM 2252 C CA . GLN A 1 288 ? -0.941 23.922 5.559 1 93.62 288 GLN A CA 1
ATOM 2253 C C . GLN A 1 288 ? -1.69 23.156 6.648 1 93.62 288 GLN A C 1
ATOM 2255 O O . GLN A 1 288 ? -2.879 23.406 6.871 1 93.62 288 GLN A O 1
ATOM 2260 N N . ASN A 1 289 ? -1.042 22.234 7.262 1 93.19 289 ASN A N 1
ATOM 2261 C CA . ASN A 1 289 ? -1.475 21.469 8.43 1 93.19 289 ASN A CA 1
ATOM 2262 C C . ASN A 1 289 ? -0.285 20.938 9.219 1 93.19 289 ASN A C 1
ATOM 2264 O O . ASN A 1 289 ? 0.202 19.828 8.953 1 93.19 289 ASN A O 1
ATOM 2268 N N . HIS A 1 290 ? 0.18 21.703 10.156 1 94.75 290 HIS A N 1
ATOM 2269 C CA . HIS A 1 290 ? 1.32 21.266 10.953 1 94.75 290 HIS A CA 1
ATOM 2270 C C . HIS A 1 290 ? 1.348 21.984 12.305 1 94.75 290 HIS A C 1
ATOM 2272 O O . HIS A 1 290 ? 0.879 23.109 12.422 1 94.75 290 HIS A O 1
ATOM 2278 N N . SER A 1 291 ? 1.94 21.328 13.273 1 95.81 291 SER A N 1
ATOM 2279 C CA . SER A 1 291 ? 2.072 21.828 14.633 1 95.81 291 SER A CA 1
ATOM 2280 C C . SER A 1 291 ? 3.521 22.188 14.953 1 95.81 291 SER A C 1
ATOM 2282 O O . SER A 1 291 ? 3.807 22.781 15.992 1 95.81 291 SER A O 1
ATOM 2284 N N . TYR A 1 292 ? 4.426 21.828 14.102 1 97.25 292 TYR A N 1
ATOM 2285 C CA . TYR A 1 292 ? 5.855 22.031 14.336 1 97.25 292 TYR A CA 1
ATOM 2286 C C . TYR A 1 292 ? 6.477 22.828 13.203 1 97.25 292 TYR A C 1
ATOM 2288 O O . TYR A 1 292 ? 5.973 22.828 12.078 1 97.25 292 TYR A O 1
ATOM 2296 N N . ALA A 1 293 ? 7.523 23.516 13.539 1 97.69 293 ALA A N 1
ATOM 2297 C CA . ALA A 1 293 ? 8.242 24.328 12.547 1 97.69 293 ALA A CA 1
ATOM 2298 C C . ALA A 1 293 ? 9.75 24.219 12.75 1 97.69 293 ALA A C 1
ATOM 2300 O O . ALA A 1 293 ? 10.219 23.984 13.867 1 97.69 293 ALA A O 1
ATOM 2301 N N . VAL A 1 294 ? 10.492 24.375 11.719 1 98.44 294 VAL A N 1
ATOM 2302 C CA . VAL A 1 294 ? 11.945 24.469 11.797 1 98.44 294 VAL A CA 1
ATOM 2303 C C . VAL A 1 294 ? 12.344 25.781 12.453 1 98.44 294 VAL A C 1
ATOM 2305 O O . VAL A 1 294 ? 11.773 26.828 12.148 1 98.44 294 VAL A O 1
ATOM 2308 N N . ASN A 1 295 ? 13.281 25.656 13.375 1 97.12 295 ASN A N 1
ATOM 2309 C CA . ASN A 1 295 ? 13.82 26.859 14.023 1 97.12 295 ASN A CA 1
ATOM 2310 C C . ASN A 1 295 ? 14.797 27.594 13.109 1 97.12 295 ASN A C 1
ATOM 2312 O O . ASN A 1 295 ? 15.875 27.094 12.797 1 97.12 295 ASN A O 1
ATOM 2316 N N . VAL A 1 296 ? 14.438 28.797 12.805 1 96.56 296 VAL A N 1
ATOM 2317 C CA . VAL A 1 296 ? 15.211 29.562 11.836 1 96.56 296 VAL A CA 1
ATOM 2318 C C . VAL A 1 296 ? 16.641 29.766 12.344 1 96.56 296 VAL A C 1
ATOM 2320 O O . VAL A 1 296 ? 17.594 29.688 11.57 1 96.56 296 VAL A O 1
ATOM 2323 N N . SER A 1 297 ? 16.844 30 13.594 1 96.81 297 SER A N 1
ATOM 2324 C CA . SER A 1 297 ? 18.156 30.266 14.164 1 96.81 297 SER A CA 1
ATOM 2325 C C . SER A 1 297 ? 19.062 29.047 14.086 1 96.81 297 SER A C 1
ATOM 2327 O O . SER A 1 297 ? 20.281 29.156 14.133 1 96.81 297 SER A O 1
ATOM 2329 N N . SER A 1 298 ? 18.422 27.906 13.961 1 97.31 298 SER A N 1
ATOM 2330 C CA . SER A 1 298 ? 19.188 26.672 13.945 1 97.31 298 SER A CA 1
ATOM 2331 C C . SER A 1 298 ? 19.797 26.406 12.57 1 97.31 298 SER A C 1
ATOM 2333 O O . SER A 1 298 ? 20.656 25.547 12.414 1 97.31 298 SER A O 1
ATOM 2335 N N . LEU A 1 299 ? 19.391 27.141 11.57 1 97.44 299 LEU A N 1
ATOM 2336 C CA . LEU A 1 299 ? 19.875 26.938 10.211 1 97.44 299 LEU A CA 1
ATOM 2337 C C . LEU A 1 299 ? 21.312 27.422 10.055 1 97.44 299 LEU A C 1
ATOM 2339 O O . LEU A 1 299 ? 22.031 26.984 9.156 1 97.44 299 LEU A O 1
ATOM 2343 N N . VAL A 1 300 ? 21.812 28.344 10.859 1 94.94 300 VAL A N 1
ATOM 2344 C CA . VAL A 1 300 ? 23.078 29.047 10.719 1 94.94 300 VAL A CA 1
ATOM 2345 C C . VAL A 1 300 ? 24.234 28.047 10.734 1 94.94 300 VAL A C 1
ATOM 2347 O O . VAL A 1 300 ? 25.219 28.219 10.008 1 94.94 300 VAL A O 1
ATOM 2350 N N . ASN A 1 301 ? 24.156 27 11.484 1 91.06 301 ASN A N 1
ATOM 2351 C CA . ASN A 1 301 ? 25.266 26.047 11.602 1 91.06 301 ASN A CA 1
ATOM 2352 C C . ASN A 1 301 ? 25.047 24.828 10.711 1 91.06 301 ASN A C 1
ATOM 2354 O O . ASN A 1 301 ? 25.578 23.75 10.977 1 91.06 301 ASN A O 1
ATOM 2358 N N . THR A 1 302 ? 24.266 24.984 9.664 1 97.56 302 THR A N 1
ATOM 2359 C CA . THR A 1 302 ? 23.984 23.875 8.75 1 97.56 302 THR A CA 1
ATOM 2360 C C . THR A 1 302 ? 24.281 24.281 7.309 1 97.56 302 THR A C 1
ATOM 2362 O O . THR A 1 302 ? 24.609 25.438 7.035 1 97.56 302 THR A O 1
ATOM 2365 N N . ASP A 1 303 ? 24.25 23.328 6.441 1 97.81 303 ASP A N 1
ATOM 2366 C CA . ASP A 1 303 ? 24.406 23.578 5.012 1 97.81 303 ASP A CA 1
ATOM 2367 C C . ASP A 1 303 ? 23.062 23.844 4.344 1 97.81 303 ASP A C 1
ATOM 2369 O O . ASP A 1 303 ? 22.891 23.594 3.152 1 97.81 303 ASP A O 1
ATOM 2373 N N . LEU A 1 304 ? 22.078 24.344 5.164 1 98.44 304 LEU A N 1
ATOM 2374 C CA . LEU A 1 304 ? 20.75 24.641 4.633 1 98.44 304 LEU A CA 1
ATOM 2375 C C . LEU A 1 304 ? 20.578 26.125 4.402 1 98.44 304 LEU A C 1
ATOM 2377 O O . LEU A 1 304 ? 21.016 26.938 5.219 1 98.44 304 LEU A O 1
ATOM 2381 N N . GLU A 1 305 ? 19.984 26.406 3.291 1 98 305 GLU A N 1
ATOM 2382 C CA . GLU A 1 305 ? 19.594 27.781 2.979 1 98 305 GLU A CA 1
ATOM 2383 C C . GLU A 1 305 ? 18.094 27.984 3.104 1 98 305 GLU A C 1
ATOM 2385 O O . GLU A 1 305 ? 17.312 27.109 2.686 1 98 305 GLU A O 1
ATOM 2390 N N . LEU A 1 306 ? 17.75 29.078 3.758 1 98.19 306 LEU A N 1
ATOM 2391 C CA . LEU A 1 306 ? 16.344 29.469 3.834 1 98.19 306 LEU A CA 1
ATOM 2392 C C . LEU A 1 306 ? 15.836 29.953 2.479 1 98.19 306 LEU A C 1
ATOM 2394 O O . LEU A 1 306 ? 16.406 30.891 1.899 1 98.19 306 LEU A O 1
ATOM 2398 N N . THR A 1 307 ? 14.766 29.328 1.967 1 98.25 307 THR A N 1
ATOM 2399 C CA . THR A 1 307 ? 14.312 29.688 0.63 1 98.25 307 THR A CA 1
ATOM 2400 C C . THR A 1 307 ? 12.93 30.328 0.685 1 98.25 307 THR A C 1
ATOM 2402 O O . THR A 1 307 ? 12.555 31.094 -0.209 1 98.25 307 THR A O 1
ATOM 2405 N N . GLN A 1 308 ? 12.117 30 1.701 1 98.25 308 GLN A N 1
ATOM 2406 C CA . GLN A 1 308 ? 10.75 30.516 1.794 1 98.25 308 GLN A CA 1
ATOM 2407 C C . GLN A 1 308 ? 10.359 30.781 3.246 1 98.25 308 GLN A C 1
ATOM 2409 O O . GLN A 1 308 ? 10.781 30.047 4.148 1 98.25 308 GLN A O 1
ATOM 2414 N N . ILE A 1 309 ? 9.508 31.781 3.457 1 97.81 309 ILE A N 1
ATOM 2415 C CA . ILE A 1 309 ? 9.078 32.125 4.801 1 97.81 309 ILE A CA 1
ATOM 2416 C C . ILE A 1 309 ? 7.57 32.406 4.805 1 97.81 309 ILE A C 1
ATOM 2418 O O . ILE A 1 309 ? 7.004 32.812 3.795 1 97.81 309 ILE A O 1
ATOM 2422 N N . ALA A 1 310 ? 7.008 32.094 5.91 1 96.81 310 ALA A N 1
ATOM 2423 C CA . ALA A 1 310 ? 5.609 32.469 6.102 1 96.81 310 ALA A CA 1
ATOM 2424 C C . ALA A 1 310 ? 5.469 33.969 6.32 1 96.81 310 ALA A C 1
ATOM 2426 O O . ALA A 1 310 ? 6.164 34.562 7.156 1 96.81 310 ALA A O 1
ATOM 2427 N N . LEU A 1 311 ? 4.539 34.562 5.668 1 95.62 311 LEU A N 1
ATOM 2428 C CA . LEU A 1 311 ? 4.383 36 5.766 1 95.62 311 LEU A CA 1
ATOM 2429 C C . LEU A 1 311 ? 3.678 36.406 7.062 1 95.62 311 LEU A C 1
ATOM 2431 O O . LEU A 1 311 ? 3.863 37.5 7.57 1 95.62 311 LEU A O 1
ATOM 2435 N N . ASN A 1 312 ? 2.92 35.469 7.613 1 93.12 312 ASN A N 1
ATOM 2436 C CA . ASN A 1 312 ? 2.137 35.781 8.812 1 93.12 312 ASN A CA 1
ATOM 2437 C C . ASN A 1 312 ? 3.014 35.812 10.055 1 93.12 312 ASN A C 1
ATOM 2439 O O . ASN A 1 312 ? 2.721 36.531 11.008 1 93.12 312 ASN A O 1
ATOM 2443 N N . ASP A 1 313 ? 4.094 35.031 10.07 1 93.88 313 ASP A N 1
ATOM 2444 C CA . ASP A 1 313 ? 4.824 34.969 11.336 1 93.88 313 ASP A CA 1
ATOM 2445 C C . ASP A 1 313 ? 6.297 34.625 11.102 1 93.88 313 ASP A C 1
ATOM 2447 O O . ASP A 1 313 ? 7.02 34.281 12.031 1 93.88 313 ASP A O 1
ATOM 2451 N N . ASP A 1 314 ? 6.695 34.562 9.852 1 94.62 314 ASP A N 1
ATOM 2452 C CA . ASP A 1 314 ? 8.086 34.438 9.43 1 94.62 314 ASP A CA 1
ATOM 2453 C C . ASP A 1 314 ? 8.656 33.062 9.719 1 94.62 314 ASP A C 1
ATOM 2455 O O . ASP A 1 314 ? 9.867 32.875 9.766 1 94.62 314 ASP A O 1
ATOM 2459 N N . THR A 1 315 ? 7.797 32.062 9.984 1 96.44 315 THR A N 1
ATOM 2460 C CA . THR A 1 315 ? 8.281 30.719 10.172 1 96.44 315 THR A CA 1
ATOM 2461 C C . THR A 1 315 ? 8.906 30.188 8.891 1 96.44 315 THR A C 1
ATOM 2463 O O . THR A 1 315 ? 8.617 30.688 7.801 1 96.44 315 THR A O 1
ATOM 2466 N N . VAL A 1 316 ? 9.812 29.266 9.016 1 98.12 316 VAL A N 1
ATOM 2467 C CA . VAL A 1 316 ? 10.523 28.672 7.883 1 98.12 316 VAL A CA 1
ATOM 2468 C C . VAL A 1 316 ? 9.555 27.828 7.051 1 98.12 316 VAL A C 1
ATOM 2470 O O . VAL A 1 316 ? 8.938 26.891 7.559 1 98.12 316 VAL A O 1
ATOM 2473 N N . GLU A 1 317 ? 9.453 28.141 5.73 1 98.25 317 GLU A N 1
ATOM 2474 C CA . GLU A 1 317 ? 8.508 27.453 4.863 1 98.25 317 GLU A CA 1
ATOM 2475 C C . GLU A 1 317 ? 9.234 26.688 3.758 1 98.25 317 GLU A C 1
ATOM 2477 O O . GLU A 1 317 ? 8.633 25.844 3.08 1 98.25 317 GLU A O 1
ATOM 2482 N N . GLY A 1 318 ? 10.43 26.938 3.57 1 98.44 318 GLY A N 1
ATOM 2483 C CA . GLY A 1 318 ? 11.227 26.25 2.564 1 98.44 318 GLY A CA 1
ATOM 2484 C C . GLY A 1 318 ? 12.711 26.281 2.852 1 98.44 318 GLY A C 1
ATOM 2485 O O . GLY A 1 318 ? 13.234 27.297 3.314 1 98.44 318 GLY A O 1
ATOM 2486 N N . ILE A 1 319 ? 13.422 25.234 2.627 1 98.69 319 ILE A N 1
ATOM 2487 C CA . ILE A 1 319 ? 14.875 25.172 2.758 1 98.69 319 ILE A CA 1
ATOM 2488 C C . ILE A 1 319 ? 15.461 24.406 1.571 1 98.69 319 ILE A C 1
ATOM 2490 O O . ILE A 1 319 ? 14.766 23.641 0.903 1 98.69 319 ILE A O 1
ATOM 2494 N N . ARG A 1 320 ? 16.656 24.609 1.307 1 98.56 320 ARG A N 1
ATOM 2495 C CA . ARG A 1 320 ? 17.438 23.922 0.277 1 98.56 320 ARG A CA 1
ATOM 2496 C C . ARG A 1 320 ? 18.859 23.656 0.754 1 98.56 320 ARG A C 1
ATOM 2498 O O . ARG A 1 320 ? 19.484 24.516 1.374 1 98.56 320 ARG A O 1
ATOM 2505 N N . HIS A 1 321 ? 19.312 22.453 0.49 1 98.5 321 HIS A N 1
ATOM 2506 C CA . HIS A 1 321 ? 20.703 22.141 0.823 1 98.5 321 HIS A CA 1
ATOM 2507 C C . HIS A 1 321 ? 21.672 22.797 -0.149 1 98.5 321 HIS A C 1
ATOM 2509 O O . HIS A 1 321 ? 21.406 22.844 -1.354 1 98.5 321 HIS A O 1
ATOM 2515 N N . THR A 1 322 ? 22.781 23.266 0.308 1 97.31 322 THR A N 1
ATOM 2516 C CA . THR A 1 322 ? 23.703 24.031 -0.526 1 97.31 322 THR A CA 1
ATOM 2517 C C . THR A 1 322 ? 24.672 23.109 -1.266 1 97.31 322 THR A C 1
ATOM 2519 O O . THR A 1 322 ? 25.141 23.438 -2.35 1 97.31 322 THR A O 1
ATOM 2522 N N . ALA A 1 323 ? 24.891 21.953 -0.738 1 96.56 323 ALA A N 1
ATOM 2523 C CA . ALA A 1 323 ? 25.906 21.062 -1.302 1 96.56 323 ALA A CA 1
ATOM 2524 C C . ALA A 1 323 ? 25.25 19.891 -2.039 1 96.56 323 ALA A C 1
ATOM 2526 O O . ALA A 1 323 ? 25.844 19.328 -2.963 1 96.56 323 ALA A O 1
ATOM 2527 N N . PHE A 1 324 ? 24.172 19.469 -1.569 1 97.44 324 PHE A N 1
ATOM 2528 C CA . PHE A 1 324 ? 23.531 18.281 -2.105 1 97.44 324 PHE A CA 1
ATOM 2529 C C . PHE A 1 324 ? 22.172 18.641 -2.721 1 97.44 324 PHE A C 1
ATOM 2531 O O . PHE A 1 324 ? 21.562 19.641 -2.35 1 97.44 324 PHE A O 1
ATOM 2538 N N . PRO A 1 325 ? 21.688 17.859 -3.734 1 98.06 325 PRO A N 1
ATOM 2539 C CA . PRO A 1 325 ? 20.406 18.109 -4.367 1 98.06 325 PRO A CA 1
ATOM 2540 C C . PRO A 1 325 ? 19.219 17.734 -3.475 1 98.06 325 PRO A C 1
ATOM 2542 O O . PRO A 1 325 ? 18.594 16.688 -3.674 1 98.06 325 PRO A O 1
ATOM 2545 N N . ALA A 1 326 ? 18.891 18.594 -2.58 1 98.75 326 ALA A N 1
ATOM 2546 C CA . ALA A 1 326 ? 17.797 18.359 -1.642 1 98.75 326 ALA A CA 1
ATOM 2547 C C . ALA A 1 326 ? 17.094 19.672 -1.277 1 98.75 326 ALA A C 1
ATOM 2549 O O . ALA A 1 326 ? 17.75 20.688 -1.061 1 98.75 326 ALA A O 1
ATOM 2550 N N . PHE A 1 327 ? 15.781 19.656 -1.283 1 98.75 327 PHE A N 1
ATOM 2551 C CA . PHE A 1 327 ? 15 20.812 -0.834 1 98.75 327 PHE A CA 1
ATOM 2552 C C . PHE A 1 327 ? 13.672 20.359 -0.23 1 98.75 327 PHE A C 1
ATOM 2554 O O . PHE A 1 327 ? 13.305 19.188 -0.333 1 98.75 327 PHE A O 1
ATOM 2561 N N . SER A 1 328 ? 13.023 21.203 0.46 1 98.75 328 SER A N 1
ATOM 2562 C CA . SER A 1 328 ? 11.766 20.844 1.103 1 98.75 328 SER A CA 1
ATOM 2563 C C . SER A 1 328 ? 10.906 22.078 1.375 1 98.75 328 SER A C 1
ATOM 2565 O O . SER A 1 328 ? 11.398 23.203 1.332 1 98.75 328 SER A O 1
ATOM 2567 N N . VAL A 1 329 ? 9.648 21.844 1.536 1 98.44 329 VAL A N 1
ATOM 2568 C CA . VAL A 1 329 ? 8.711 22.906 1.893 1 98.44 329 VAL A CA 1
ATOM 2569 C C . VAL A 1 329 ? 7.812 22.438 3.035 1 98.44 329 VAL A C 1
ATOM 2571 O O . VAL A 1 329 ? 7.535 21.234 3.164 1 98.44 329 VAL A O 1
ATOM 2574 N N . GLN A 1 330 ? 7.348 23.391 3.822 1 98.19 330 GLN A N 1
ATOM 2575 C CA . GLN A 1 330 ? 6.527 23.094 4.988 1 98.19 330 GLN A CA 1
ATOM 2576 C C . GLN A 1 330 ? 5.062 22.906 4.594 1 98.19 330 GLN A C 1
ATOM 2578 O O . GLN A 1 330 ? 4.34 22.125 5.219 1 98.19 330 GLN A O 1
ATOM 2583 N N . TYR A 1 331 ? 4.664 23.641 3.559 1 96.56 331 TYR A N 1
ATOM 2584 C CA . TYR A 1 331 ? 3.268 23.594 3.135 1 96.56 331 TYR A CA 1
ATOM 2585 C C . TYR A 1 331 ? 3.021 22.438 2.172 1 96.56 331 TYR A C 1
ATOM 2587 O O . TYR A 1 331 ? 3.916 21.625 1.93 1 96.56 331 TYR A O 1
ATOM 2595 N N . HIS A 1 332 ? 1.794 22.297 1.753 1 94.62 332 HIS A N 1
ATOM 2596 C CA . HIS A 1 332 ? 1.396 21.188 0.903 1 94.62 332 HIS A CA 1
ATOM 2597 C C . HIS A 1 332 ? 1.233 21.625 -0.547 1 94.62 332 HIS A C 1
ATOM 2599 O O . HIS A 1 332 ? 0.162 22.094 -0.942 1 94.62 332 HIS A O 1
ATOM 2605 N N . PRO A 1 333 ? 2.193 21.391 -1.288 1 94.12 333 PRO A N 1
ATOM 2606 C CA . PRO A 1 333 ? 2.092 21.812 -2.689 1 94.12 333 PRO A CA 1
ATOM 2607 C C . PRO A 1 333 ? 1.072 20.984 -3.475 1 94.12 333 PRO A C 1
ATOM 2609 O O . PRO A 1 333 ? 0.641 21.391 -4.555 1 94.12 333 PRO A O 1
ATOM 2612 N N . GLU A 1 334 ? 0.775 19.766 -3.045 1 85.12 334 GLU A N 1
ATOM 2613 C CA . GLU A 1 334 ? -0.14 18.875 -3.76 1 85.12 334 GLU A CA 1
ATOM 2614 C C . GLU A 1 334 ? -1.585 19.359 -3.619 1 85.12 334 GLU A C 1
ATOM 2616 O O . GLU A 1 334 ? -2.459 18.922 -4.375 1 85.12 334 GLU A O 1
ATOM 2621 N N . ALA A 1 335 ? -1.896 20.422 -3.072 1 67.19 335 ALA A N 1
ATOM 2622 C CA . ALA A 1 335 ? -3.111 21.203 -2.879 1 67.19 335 ALA A CA 1
ATOM 2623 C C . ALA A 1 335 ? -4.352 20.312 -2.895 1 67.19 335 ALA A C 1
ATOM 2625 O O . ALA A 1 335 ? -4.574 19.562 -3.854 1 67.19 335 ALA A O 1
ATOM 2626 N N . SER A 1 336 ? -4.922 19.531 -2.006 1 62.97 336 SER A N 1
ATOM 2627 C CA . SER A 1 336 ? -6.277 19.016 -1.906 1 62.97 336 SER A CA 1
ATOM 2628 C C . SER A 1 336 ? -6.707 18.859 -0.451 1 62.97 336 SER A C 1
ATOM 2630 O O . SER A 1 336 ? -6.293 17.922 0.232 1 62.97 336 SER A O 1
ATOM 2632 N N . PRO A 1 337 ? -7.551 19.891 -0.257 1 55.31 337 PRO A N 1
ATOM 2633 C CA . PRO A 1 337 ? -8.102 21.047 -0.981 1 55.31 337 PRO A CA 1
ATOM 2634 C C . PRO A 1 337 ? -7.156 22.234 -0.996 1 55.31 337 PRO A C 1
ATOM 2636 O O . PRO A 1 337 ? -6.188 22.281 -0.233 1 55.31 337 PRO A O 1
ATOM 2639 N N . GLY A 1 338 ? -7.281 23.047 -1.964 1 60.78 338 GLY A N 1
ATOM 2640 C CA . GLY A 1 338 ? -6.555 24.297 -1.871 1 60.78 338 GLY A CA 1
ATOM 2641 C C . GLY A 1 338 ? -5.938 24.734 -3.188 1 60.78 338 GLY A C 1
ATOM 2642 O O . GLY A 1 338 ? -6.246 24.172 -4.238 1 60.78 338 GLY A O 1
ATOM 2643 N N . PRO A 1 339 ? -5.168 25.75 -3.006 1 69.88 339 PRO A N 1
ATOM 2644 C CA . PRO A 1 339 ? -4.551 26.359 -4.184 1 69.88 339 PRO A CA 1
ATOM 2645 C C . PRO A 1 339 ? -3.533 25.453 -4.863 1 69.88 339 PRO A C 1
ATOM 2647 O O . PRO A 1 339 ? -2.898 24.625 -4.199 1 69.88 339 PRO A O 1
ATOM 2650 N N . GLU A 1 340 ? -3.498 25.438 -6.113 1 73.25 340 GLU A N 1
ATOM 26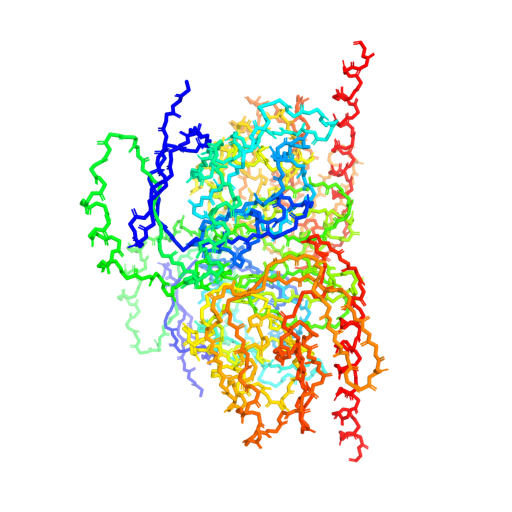51 C CA . GLU A 1 340 ? -2.568 24.641 -6.906 1 73.25 340 GLU A CA 1
ATOM 2652 C C . GLU A 1 340 ? -1.378 25.469 -7.367 1 73.25 340 GLU A C 1
ATOM 2654 O O . GLU A 1 340 ? -0.678 25.094 -8.312 1 73.25 340 GLU A O 1
ATOM 2659 N N . ASP A 1 341 ? -1.048 26.484 -6.578 1 81.25 341 ASP A N 1
ATOM 2660 C CA . ASP A 1 341 ? -0.034 27.469 -6.961 1 81.25 341 ASP A CA 1
ATOM 2661 C C . ASP A 1 341 ? 1.368 26.859 -6.871 1 81.25 341 ASP A C 1
ATOM 2663 O O . ASP A 1 341 ? 2.316 27.406 -7.445 1 81.25 341 ASP A O 1
ATOM 2667 N N . THR A 1 342 ? 1.409 25.781 -6.211 1 88.25 342 THR A N 1
ATOM 2668 C CA . THR A 1 342 ? 2.77 25.359 -5.902 1 88.25 342 THR A CA 1
ATOM 2669 C C . THR A 1 342 ? 3.018 23.938 -6.414 1 88.25 342 THR A C 1
ATOM 2671 O O . THR A 1 342 ? 4.004 23.297 -6.039 1 88.25 342 THR A O 1
ATOM 2674 N N . ASN A 1 343 ? 2.229 23.484 -7.305 1 92.12 343 ASN A N 1
ATOM 2675 C CA . ASN A 1 343 ? 2.395 22.156 -7.879 1 92.12 343 ASN A CA 1
ATOM 2676 C C . ASN A 1 343 ? 3.689 22.047 -8.68 1 92.12 343 ASN A C 1
ATOM 2678 O O . ASN A 1 343 ? 4.195 20.953 -8.898 1 92.12 343 ASN A O 1
ATOM 2682 N N . PHE A 1 344 ? 4.164 23.203 -9.078 1 93.31 344 PHE A N 1
ATOM 2683 C CA . PHE A 1 344 ? 5.367 23.219 -9.906 1 93.31 344 PHE A CA 1
ATOM 2684 C C . PHE A 1 344 ? 6.562 22.672 -9.141 1 93.31 344 PHE A C 1
ATOM 2686 O O . PHE A 1 344 ? 7.57 22.297 -9.742 1 93.31 344 PHE A O 1
ATOM 2693 N N . LEU A 1 345 ? 6.508 22.594 -7.859 1 96.38 345 LEU A N 1
ATOM 2694 C CA . LEU A 1 345 ? 7.605 22.062 -7.051 1 96.38 345 LEU A CA 1
ATOM 2695 C C . LEU A 1 345 ? 7.879 20.609 -7.383 1 96.38 345 LEU A C 1
ATOM 2697 O O . LEU A 1 345 ? 9.008 20.125 -7.238 1 96.38 345 LEU A O 1
ATOM 2701 N N . PHE A 1 346 ? 6.871 19.891 -7.805 1 97.75 346 PHE A N 1
ATOM 2702 C CA . PHE A 1 346 ? 7.082 18.516 -8.25 1 97.75 346 PHE A CA 1
ATOM 2703 C C . PHE A 1 346 ? 7.914 18.484 -9.531 1 97.75 346 PHE A C 1
ATOM 2705 O O . PHE A 1 346 ? 8.75 17.594 -9.719 1 97.75 346 PHE A O 1
ATOM 2712 N N . ASP A 1 347 ? 7.664 19.453 -10.406 1 97.31 347 ASP A N 1
ATOM 2713 C CA . ASP A 1 347 ? 8.5 19.578 -11.594 1 97.31 347 ASP A CA 1
ATOM 2714 C C . ASP A 1 347 ? 9.938 19.922 -11.219 1 97.31 347 ASP A C 1
ATOM 2716 O O . ASP A 1 347 ? 10.883 19.406 -11.828 1 97.31 347 ASP A O 1
ATOM 2720 N N . GLU A 1 348 ? 10.055 20.797 -10.289 1 96.94 348 GLU A N 1
ATOM 2721 C CA . GLU A 1 348 ? 11.391 21.141 -9.812 1 96.94 348 GLU A CA 1
ATOM 2722 C C . GLU A 1 348 ? 12.133 19.922 -9.289 1 96.94 348 GLU A C 1
ATOM 2724 O O . GLU A 1 348 ? 13.328 19.75 -9.539 1 96.94 348 GLU A O 1
ATOM 2729 N N . PHE A 1 349 ? 11.398 19.125 -8.594 1 98.31 349 PHE A N 1
ATOM 2730 C CA . PHE A 1 349 ? 11.969 17.891 -8.07 1 98.31 349 PHE A CA 1
ATOM 2731 C C . PHE A 1 349 ? 12.453 16.984 -9.195 1 98.31 349 PHE A C 1
ATOM 2733 O O . PHE A 1 349 ? 13.586 16.5 -9.172 1 98.31 349 PHE A O 1
ATOM 2740 N N . LEU A 1 350 ? 11.641 16.766 -10.18 1 98.06 350 LEU A N 1
ATOM 2741 C CA . LEU A 1 350 ? 12 15.914 -11.297 1 98.06 350 LEU A CA 1
ATOM 2742 C C . LEU A 1 350 ? 13.172 16.5 -12.078 1 98.06 350 LEU A C 1
ATOM 2744 O O . LEU A 1 350 ? 14.047 15.766 -12.539 1 98.06 350 LEU A O 1
ATOM 2748 N N . ASN A 1 351 ? 13.203 17.781 -12.195 1 97.12 351 ASN A N 1
ATOM 2749 C CA . ASN A 1 351 ? 14.328 18.453 -12.836 1 97.12 351 ASN A CA 1
ATOM 2750 C C . ASN A 1 351 ? 15.617 18.25 -12.039 1 97.12 351 ASN A C 1
ATOM 2752 O O . ASN A 1 351 ? 16.688 18.094 -12.625 1 97.12 351 ASN A O 1
ATOM 2756 N N . LEU A 1 352 ? 15.453 18.375 -10.766 1 97.25 352 LEU A N 1
ATOM 2757 C CA . LEU A 1 352 ? 16.594 18.125 -9.891 1 97.25 352 LEU A CA 1
ATOM 2758 C C . LEU A 1 352 ? 17.156 16.734 -10.109 1 97.25 352 LEU A C 1
ATOM 2760 O O . LEU A 1 352 ? 18.375 16.547 -10.141 1 97.25 352 LEU A O 1
ATOM 2764 N N . ILE A 1 353 ? 16.297 15.727 -10.195 1 97.56 353 ILE A N 1
ATOM 2765 C CA . ILE A 1 353 ? 16.688 14.344 -10.438 1 97.56 353 ILE A CA 1
ATOM 2766 C C . ILE A 1 353 ? 17.422 14.242 -11.773 1 97.56 353 ILE A C 1
ATOM 2768 O O . ILE A 1 353 ? 18.516 13.664 -11.852 1 97.56 353 ILE A O 1
ATOM 2772 N N . LYS A 1 354 ? 16.891 14.812 -12.805 1 96.19 354 LYS A N 1
ATOM 2773 C CA . LYS A 1 354 ? 17.484 14.758 -14.133 1 96.19 354 LYS A CA 1
ATOM 2774 C C . LYS A 1 354 ? 18.859 15.422 -14.156 1 96.19 354 LYS A C 1
ATOM 2776 O O . LYS A 1 354 ? 19.781 14.906 -14.773 1 96.19 354 LYS A O 1
ATOM 2781 N N . ALA A 1 355 ? 18.953 16.516 -13.492 1 94.44 355 ALA A N 1
ATOM 2782 C CA . ALA A 1 355 ? 20.219 17.234 -13.43 1 94.44 355 ALA A CA 1
ATOM 2783 C C . ALA A 1 355 ? 21.297 16.406 -12.727 1 94.44 355 ALA A C 1
ATOM 2785 O O . ALA A 1 355 ? 22.469 16.453 -13.094 1 94.44 355 ALA A O 1
ATOM 2786 N N . SER A 1 356 ? 20.859 15.711 -11.734 1 92.69 356 SER A N 1
ATOM 2787 C CA . SER A 1 356 ? 21.797 14.906 -10.961 1 92.69 356 SER A CA 1
ATOM 2788 C C . SER A 1 356 ? 22.266 13.695 -11.75 1 92.69 356 SER A C 1
ATOM 2790 O O . SER A 1 356 ? 23.391 13.211 -11.555 1 92.69 356 SER A O 1
ATOM 2792 N N . LYS A 1 357 ? 21.453 13.078 -12.547 1 86.75 357 LYS A N 1
ATOM 2793 C CA . LYS A 1 357 ? 21.797 11.93 -13.375 1 86.75 357 LYS A CA 1
ATOM 2794 C C . LYS A 1 357 ? 22.812 12.328 -14.453 1 86.75 357 LYS A C 1
ATOM 2796 O O . LYS A 1 357 ? 23.688 11.531 -14.82 1 86.75 357 LYS A O 1
ATOM 2801 N N . VAL A 1 358 ? 22.641 13.453 -14.992 1 75.44 358 VAL A N 1
ATOM 2802 C CA . VAL A 1 358 ? 23.562 13.945 -16 1 75.44 358 VAL A CA 1
ATOM 2803 C C . VAL A 1 358 ? 24.953 14.133 -15.375 1 75.44 358 VAL A C 1
ATOM 2805 O O . VAL A 1 358 ? 25.969 13.797 -15.984 1 75.44 358 VAL A O 1
ATOM 2808 N N . LYS A 1 359 ? 25.016 14.562 -14.234 1 68.69 359 LYS A N 1
ATOM 2809 C CA . LYS A 1 359 ? 26.281 14.766 -13.555 1 68.69 359 LYS A CA 1
ATOM 2810 C C . LYS A 1 359 ? 26.984 13.438 -13.289 1 68.69 359 LYS A C 1
ATOM 2812 O O . LYS A 1 359 ? 28.203 13.336 -13.414 1 68.69 359 LYS A O 1
ATOM 2817 N N . GLN A 1 360 ? 26.141 12.516 -12.914 1 63.94 360 GLN A N 1
ATOM 2818 C CA . GLN A 1 360 ? 26.719 11.203 -12.633 1 63.94 360 GLN A CA 1
ATOM 2819 C C . GLN A 1 360 ? 27.172 10.516 -13.922 1 63.94 360 GLN A C 1
ATOM 2821 O O . GLN A 1 360 ? 28.156 9.789 -13.938 1 63.94 360 GLN A O 1
ATOM 2826 N N . GLY A 1 361 ? 26.234 10.578 -15 1 52.97 361 GLY A N 1
ATOM 2827 C CA . GLY A 1 361 ? 26.609 10.031 -16.297 1 52.97 361 GLY A CA 1
ATOM 2828 C C . GLY A 1 361 ? 27.781 10.75 -16.938 1 52.97 361 GLY A C 1
ATOM 2829 O O . GLY A 1 361 ? 28.562 10.141 -17.672 1 52.97 361 GLY A O 1
ATOM 2830 N N . GLY A 1 362 ? 27.812 12.078 -16.797 1 47.53 362 GLY A N 1
ATOM 2831 C CA . GLY A 1 362 ? 28.938 12.828 -17.328 1 47.53 362 GLY A CA 1
ATOM 2832 C C . GLY A 1 362 ? 30.266 12.461 -16.672 1 47.53 362 GLY A C 1
ATOM 2833 O O . GLY A 1 362 ? 31.312 12.5 -17.328 1 47.53 362 GLY A O 1
ATOM 2834 N N . GLU A 1 363 ? 30.219 12.164 -15.469 1 41.59 363 GLU A N 1
ATOM 2835 C CA . GLU A 1 363 ? 31.469 11.758 -14.82 1 41.59 363 GLU A CA 1
ATOM 2836 C C . GLU A 1 363 ? 31.938 10.398 -15.328 1 41.59 363 GLU A C 1
ATOM 2838 O O . GLU A 1 363 ? 33.125 10.086 -15.281 1 41.59 363 GLU A O 1
ATOM 2843 N N . VAL A 1 364 ? 31.062 9.602 -15.711 1 39.69 364 VAL A N 1
ATOM 2844 C CA . VAL A 1 364 ? 31.484 8.297 -16.219 1 39.69 364 VAL A CA 1
ATOM 2845 C C . VAL A 1 364 ? 32.125 8.469 -17.594 1 39.69 364 VAL A C 1
ATOM 2847 O O . VAL A 1 364 ? 33.031 7.711 -17.969 1 39.69 364 VAL A O 1
ATOM 2850 N N . TYR A 1 365 ? 31.703 9.398 -18.453 1 35.41 365 TYR A N 1
ATOM 2851 C CA . TYR A 1 365 ? 32.281 9.555 -19.781 1 35.41 365 TYR A CA 1
ATOM 2852 C C . TYR A 1 365 ? 33.438 10.531 -19.766 1 35.41 365 TYR A C 1
ATOM 2854 O O . TYR A 1 365 ? 34.062 10.781 -20.812 1 35.41 365 TYR A O 1
ATOM 2862 N N . ALA A 1 366 ? 33.688 11.07 -18.672 1 35.34 366 ALA A N 1
ATOM 2863 C CA . ALA A 1 366 ? 34.938 11.852 -18.781 1 35.34 366 ALA A CA 1
ATOM 2864 C C . ALA A 1 366 ? 36.156 11.016 -18.391 1 35.34 366 ALA A C 1
ATOM 2866 O O . ALA A 1 366 ? 36.094 10.242 -17.438 1 35.34 366 ALA A O 1
ATOM 2867 N N . MET B 1 1 ? 33.719 -23.578 -2.164 1 72.38 1 MET B N 1
ATOM 2868 C CA . MET B 1 1 ? 32.344 -23.141 -2.193 1 72.38 1 MET B CA 1
ATOM 2869 C C . MET B 1 1 ? 31.516 -23.859 -1.124 1 72.38 1 MET B C 1
ATOM 2871 O O . MET B 1 1 ? 31.781 -25.016 -0.815 1 72.38 1 MET B O 1
ATOM 2875 N N . LYS B 1 2 ? 30.688 -23.125 -0.435 1 88.38 2 LYS B N 1
ATOM 2876 C CA . LYS B 1 2 ? 29.891 -23.719 0.64 1 88.38 2 LYS B CA 1
ATOM 2877 C C . LYS B 1 2 ? 28.875 -24.719 0.089 1 88.38 2 LYS B C 1
ATOM 2879 O O . LYS B 1 2 ? 28.25 -24.469 -0.942 1 88.38 2 LYS B O 1
ATOM 2884 N N . LYS B 1 3 ? 28.891 -25.906 0.679 1 93.56 3 LYS B N 1
ATOM 2885 C CA . LYS B 1 3 ? 27.984 -26.969 0.245 1 93.56 3 LYS B CA 1
ATOM 2886 C C . LYS B 1 3 ? 26.641 -26.875 0.968 1 93.56 3 LYS B C 1
ATOM 2888 O O . LYS B 1 3 ? 26.562 -26.359 2.086 1 93.56 3 LYS B O 1
ATOM 2893 N N . ARG B 1 4 ? 25.562 -27.312 0.238 1 95 4 ARG B N 1
ATOM 2894 C CA . ARG B 1 4 ? 24.203 -27.312 0.754 1 95 4 ARG B CA 1
ATOM 2895 C C . ARG B 1 4 ? 23.422 -28.516 0.241 1 95 4 ARG B C 1
ATOM 2897 O O . ARG B 1 4 ? 23.703 -29.016 -0.854 1 95 4 ARG B O 1
ATOM 2904 N N . LYS B 1 5 ? 22.516 -29 1.107 1 96.19 5 LYS B N 1
ATOM 2905 C CA . LYS B 1 5 ? 21.672 -30.125 0.735 1 96.19 5 LYS B CA 1
ATOM 2906 C C . LYS B 1 5 ? 20.219 -29.688 0.59 1 96.19 5 LYS B C 1
ATOM 2908 O O . LYS B 1 5 ? 19.719 -28.859 1.371 1 96.19 5 LYS B O 1
ATOM 2913 N N . LEU B 1 6 ? 19.641 -30.172 -0.409 1 96.94 6 LEU B N 1
ATOM 2914 C CA . LEU B 1 6 ? 18.188 -30.156 -0.545 1 96.94 6 LEU B CA 1
ATOM 2915 C C . LEU B 1 6 ? 17.578 -31.516 -0.236 1 96.94 6 LEU B C 1
ATOM 2917 O O . LEU B 1 6 ? 17.891 -32.5 -0.912 1 96.94 6 LEU B O 1
ATOM 2921 N N . ILE B 1 7 ? 16.75 -31.547 0.786 1 96.5 7 ILE B N 1
ATOM 2922 C CA . ILE B 1 7 ? 16.172 -32.812 1.229 1 96.5 7 ILE B CA 1
ATOM 2923 C C . ILE B 1 7 ? 14.656 -32.781 1.032 1 96.5 7 ILE B C 1
ATOM 2925 O O . ILE B 1 7 ? 13.984 -31.859 1.481 1 96.5 7 ILE B O 1
ATOM 2929 N N . LEU B 1 8 ? 14.18 -33.812 0.389 1 95.56 8 LEU B N 1
ATOM 2930 C CA . LEU B 1 8 ? 12.75 -33.938 0.129 1 95.56 8 LEU B CA 1
ATOM 2931 C C . LEU B 1 8 ? 12.094 -34.875 1.138 1 95.56 8 LEU B C 1
ATOM 2933 O O . LEU B 1 8 ? 12.758 -35.719 1.72 1 95.56 8 LEU B O 1
ATOM 2937 N N . GLU B 1 9 ? 10.836 -34.688 1.264 1 92.75 9 GLU B N 1
ATOM 2938 C CA . GLU B 1 9 ? 10.086 -35.469 2.238 1 92.75 9 GLU B CA 1
ATOM 2939 C C . GLU B 1 9 ? 10.086 -36.938 1.868 1 92.75 9 GLU B C 1
ATOM 2941 O O . GLU B 1 9 ? 9.891 -37.812 2.729 1 92.75 9 GLU B O 1
ATOM 2946 N N . ASP B 1 10 ? 10.266 -37.281 0.6 1 91.12 10 ASP B N 1
ATOM 2947 C CA . ASP B 1 10 ? 10.25 -38.688 0.166 1 91.12 10 ASP B CA 1
ATOM 2948 C C . ASP B 1 10 ? 11.602 -39.344 0.421 1 91.12 10 ASP B C 1
ATOM 2950 O O . ASP B 1 10 ? 11.789 -40.531 0.116 1 91.12 10 ASP B O 1
ATOM 2954 N N . GLY B 1 11 ? 12.523 -38.531 0.933 1 92.19 11 GLY B N 1
ATOM 2955 C CA . GLY B 1 11 ? 13.812 -39.094 1.303 1 92.19 11 GLY B CA 1
ATOM 2956 C C . GLY B 1 11 ? 14.914 -38.75 0.311 1 92.19 11 GLY B C 1
ATOM 2957 O O . GLY B 1 11 ? 16.094 -39 0.582 1 92.19 11 GLY B O 1
ATOM 2958 N N . THR B 1 12 ? 14.609 -38.25 -0.817 1 95.06 12 THR B N 1
ATOM 2959 C CA . THR B 1 12 ? 15.609 -37.906 -1.817 1 95.06 12 THR B CA 1
ATOM 2960 C C . THR B 1 12 ? 16.484 -36.75 -1.322 1 95.06 12 THR B C 1
ATOM 2962 O O . THR B 1 12 ? 15.984 -35.812 -0.716 1 95.06 12 THR B O 1
ATOM 2965 N N . VAL B 1 13 ? 17.719 -36.844 -1.564 1 95.75 13 VAL B N 1
ATOM 2966 C CA . VAL B 1 13 ? 18.672 -35.812 -1.151 1 95.75 13 VAL B CA 1
ATOM 2967 C C . VAL B 1 13 ? 19.484 -35.344 -2.357 1 95.75 13 VAL B C 1
ATOM 2969 O O . VAL B 1 13 ? 19.984 -36.156 -3.129 1 95.75 13 VAL B O 1
ATOM 2972 N N . PHE B 1 14 ? 19.578 -34.094 -2.557 1 96.06 14 PHE B N 1
ATOM 2973 C CA . PHE B 1 14 ? 20.438 -33.469 -3.568 1 96.06 14 PHE B CA 1
ATOM 2974 C C . PHE B 1 14 ? 21.562 -32.688 -2.918 1 96.06 14 PHE B C 1
ATOM 2976 O O . PHE B 1 14 ? 21.328 -31.906 -1.994 1 96.06 14 PHE B O 1
ATOM 2983 N N . ASN B 1 15 ? 22.734 -32.906 -3.375 1 95.25 15 ASN B N 1
ATOM 2984 C CA . ASN B 1 15 ? 23.906 -32.156 -2.943 1 95.25 15 ASN B CA 1
ATOM 2985 C C . ASN B 1 15 ? 24.297 -31.094 -3.982 1 95.25 15 ASN B C 1
ATOM 2987 O O . ASN B 1 15 ? 24.328 -31.391 -5.18 1 95.25 15 ASN B O 1
ATOM 2991 N N . GLY B 1 16 ? 24.469 -29.891 -3.477 1 95.06 16 GLY B N 1
ATOM 2992 C CA . GLY B 1 16 ? 24.844 -28.828 -4.391 1 95.06 16 GLY B CA 1
ATOM 2993 C C . GLY B 1 16 ? 25.688 -27.75 -3.73 1 95.06 16 GLY B C 1
ATOM 2994 O O . GLY B 1 16 ? 26.312 -27.984 -2.695 1 95.06 16 GLY B O 1
ATOM 2995 N N . THR B 1 17 ? 25.828 -26.672 -4.48 1 95 17 THR B N 1
ATOM 2996 C CA . THR B 1 17 ? 26.594 -25.516 -4.008 1 95 17 THR B CA 1
ATOM 2997 C C . THR B 1 17 ? 25.656 -24.422 -3.512 1 95 17 THR B C 1
ATOM 2999 O O . THR B 1 17 ? 24.688 -24.078 -4.18 1 95 17 THR B O 1
ATOM 3002 N N . ALA B 1 18 ? 26.094 -23.922 -2.326 1 94.56 18 ALA B N 1
ATOM 3003 C CA . ALA B 1 18 ? 25.25 -22.906 -1.711 1 94.56 18 ALA B CA 1
ATOM 3004 C C . ALA B 1 18 ? 25.484 -21.531 -2.352 1 94.56 18 ALA B C 1
ATOM 3006 O O . ALA B 1 18 ? 26.625 -21.188 -2.682 1 94.56 18 ALA B O 1
ATOM 3007 N N . PHE B 1 19 ? 24.469 -20.781 -2.604 1 92.94 19 PHE B N 1
ATOM 3008 C CA . PHE B 1 19 ? 24.5 -19.344 -2.887 1 92.94 19 PHE B CA 1
ATOM 3009 C C . PHE B 1 19 ? 23.312 -18.641 -2.227 1 92.94 19 PHE B C 1
ATOM 3011 O O . PHE B 1 19 ? 22.438 -19.281 -1.661 1 92.94 19 PHE B O 1
ATOM 3018 N N . GLY B 1 20 ? 23.312 -17.297 -2.166 1 93.88 20 GLY B N 1
ATOM 3019 C CA . GLY B 1 20 ? 22.297 -16.562 -1.406 1 93.88 20 GLY B CA 1
ATOM 3020 C C . GLY B 1 20 ? 22.547 -16.609 0.091 1 93.88 20 GLY B C 1
ATOM 3021 O O . GLY B 1 20 ? 23.688 -16.594 0.541 1 93.88 20 GLY B O 1
ATOM 3022 N N . SER B 1 21 ? 21.5 -16.641 0.864 1 95.19 21 SER B N 1
ATOM 3023 C CA . SER B 1 21 ? 21.609 -16.578 2.316 1 95.19 21 SER B CA 1
ATOM 3024 C C . SER B 1 21 ? 22.031 -17.938 2.891 1 95.19 21 SER B C 1
ATOM 3026 O O . SER B 1 21 ? 21.828 -18.969 2.256 1 95.19 21 SER B O 1
ATOM 3028 N N . ASP B 1 22 ? 22.531 -17.938 4.133 1 92.88 22 ASP B N 1
ATOM 3029 C CA . ASP B 1 22 ? 22.953 -19.172 4.812 1 92.88 22 ASP B CA 1
ATOM 3030 C C . ASP B 1 22 ? 21.828 -19.719 5.68 1 92.88 22 ASP B C 1
ATOM 3032 O O . ASP B 1 22 ? 22.016 -20.734 6.367 1 92.88 22 ASP B O 1
ATOM 3036 N N . ALA B 1 23 ? 20.75 -19.141 5.523 1 92.56 23 ALA B N 1
ATOM 3037 C CA . ALA B 1 23 ? 19.641 -19.547 6.367 1 92.56 23 ALA B CA 1
ATOM 3038 C C . ALA B 1 23 ? 19.094 -20.906 5.957 1 92.56 23 ALA B C 1
ATOM 3040 O O . ALA B 1 23 ? 19.078 -21.234 4.77 1 92.56 23 ALA B O 1
ATOM 3041 N N . GLU B 1 24 ? 18.734 -21.703 6.961 1 93.19 24 GLU B N 1
ATOM 3042 C CA . GLU B 1 24 ? 17.938 -22.891 6.688 1 93.19 24 GLU B CA 1
ATOM 3043 C C . GLU B 1 24 ? 16.484 -22.516 6.402 1 93.19 24 GLU B C 1
ATOM 3045 O O . GLU B 1 24 ? 15.961 -21.547 6.957 1 93.19 24 GLU B O 1
ATOM 3050 N N . SER B 1 25 ? 15.969 -23.281 5.527 1 94.12 25 SER B N 1
ATOM 3051 C CA . SER B 1 25 ? 14.602 -22.953 5.117 1 94.12 25 SER B CA 1
ATOM 3052 C C . SER B 1 25 ? 13.82 -24.219 4.742 1 94.12 25 SER B C 1
ATOM 3054 O O . SER B 1 25 ? 14.414 -25.234 4.375 1 94.12 25 SER B O 1
ATOM 3056 N N . SER B 1 26 ? 12.586 -24.156 4.961 1 94.56 26 SER B N 1
ATOM 3057 C CA . SER B 1 26 ? 11.672 -25.234 4.57 1 94.56 26 SER B CA 1
ATOM 3058 C C . SER B 1 26 ? 10.523 -24.688 3.732 1 94.56 26 SER B C 1
ATOM 3060 O O . SER B 1 26 ? 10.18 -23.516 3.82 1 94.56 26 SER B O 1
ATOM 3062 N N . GLY B 1 27 ? 9.992 -25.531 2.867 1 94.38 27 GLY B N 1
ATOM 3063 C CA . GLY B 1 27 ? 8.867 -25.156 2.025 1 94.38 27 GLY B CA 1
ATOM 3064 C C . GLY B 1 27 ? 8.461 -26.25 1.054 1 94.38 27 GLY B C 1
ATOM 3065 O O . GLY B 1 27 ? 9.031 -27.344 1.072 1 94.38 27 GLY B O 1
ATOM 3066 N N . GLU B 1 28 ? 7.461 -25.953 0.336 1 94.44 28 GLU B N 1
ATOM 3067 C CA . GLU B 1 28 ? 7.043 -26.844 -0.741 1 94.44 28 GLU B CA 1
ATOM 3068 C C . GLU B 1 28 ? 7.914 -26.656 -1.981 1 94.44 28 GLU B C 1
ATOM 3070 O O . GLU B 1 28 ? 8.211 -25.531 -2.375 1 94.44 28 GLU B O 1
ATOM 3075 N N . ILE B 1 29 ? 8.336 -27.719 -2.561 1 95.12 29 ILE B N 1
ATOM 3076 C CA . ILE B 1 29 ? 9.203 -27.609 -3.732 1 95.12 29 ILE B CA 1
ATOM 3077 C C . ILE B 1 29 ? 8.359 -27.719 -5.004 1 95.12 29 ILE B C 1
ATOM 3079 O O . ILE B 1 29 ? 7.543 -28.625 -5.145 1 95.12 29 ILE B O 1
ATOM 3083 N N . VAL B 1 30 ? 8.562 -26.719 -5.898 1 94.75 30 VAL B N 1
ATOM 3084 C CA . VAL B 1 30 ? 7.848 -26.672 -7.172 1 94.75 30 VAL B CA 1
ATOM 3085 C C . VAL B 1 30 ? 8.836 -26.406 -8.305 1 94.75 30 VAL B C 1
ATOM 3087 O O . VAL B 1 30 ? 10.008 -26.109 -8.062 1 94.75 30 VAL B O 1
ATOM 3090 N N . PHE B 1 31 ? 8.375 -26.609 -9.516 1 91.44 31 PHE B N 1
ATOM 3091 C CA . PHE B 1 31 ? 9.234 -26.297 -10.656 1 91.44 31 PHE B CA 1
ATOM 3092 C C . PHE B 1 31 ? 8.531 -25.375 -11.641 1 91.44 31 PHE B C 1
ATOM 3094 O O . PHE B 1 31 ? 7.297 -25.344 -11.695 1 91.44 31 PHE B O 1
ATOM 3101 N N . ASN B 1 32 ? 9.289 -24.531 -12.266 1 88.19 32 ASN B N 1
ATOM 3102 C CA . ASN B 1 32 ? 8.836 -23.609 -13.297 1 88.19 32 ASN B CA 1
ATOM 3103 C C . ASN B 1 32 ? 9.516 -23.875 -14.633 1 88.19 32 ASN B C 1
ATOM 3105 O O . ASN B 1 32 ? 10.742 -23.984 -14.703 1 88.19 32 ASN B O 1
ATOM 3109 N N . THR B 1 33 ? 8.742 -23.938 -15.664 1 77.06 33 THR B N 1
ATOM 3110 C CA . THR B 1 33 ? 9.281 -24.312 -16.969 1 77.06 33 THR B CA 1
ATOM 3111 C C . THR B 1 33 ? 9.672 -23.078 -17.766 1 77.06 33 THR B C 1
ATOM 3113 O O . THR B 1 33 ? 10.219 -23.203 -18.875 1 77.06 33 THR B O 1
ATOM 3116 N N . GLY B 1 34 ? 9.398 -21.938 -17.297 1 72.75 34 GLY B N 1
ATOM 3117 C CA . GLY B 1 34 ? 9.727 -20.734 -18.016 1 72.75 34 GLY B CA 1
ATOM 3118 C C . GLY B 1 34 ? 11.219 -20.578 -18.266 1 72.75 34 GLY B C 1
ATOM 3119 O O . GLY B 1 34 ? 12.031 -20.859 -17.391 1 72.75 34 GLY B O 1
ATOM 3120 N N . MET B 1 35 ? 11.508 -20.141 -19.531 1 62 35 MET B N 1
ATOM 3121 C CA . MET B 1 35 ? 12.906 -20.016 -19.938 1 62 35 MET B CA 1
ATOM 3122 C C . MET B 1 35 ? 13.438 -18.625 -19.609 1 62 35 MET B C 1
ATOM 3124 O O . MET B 1 35 ? 14.648 -18.422 -19.5 1 62 35 MET B O 1
ATOM 3128 N N . THR B 1 36 ? 12.57 -17.641 -19.469 1 61.22 36 THR B N 1
ATOM 3129 C CA . THR B 1 36 ? 12.953 -16.266 -19.203 1 61.22 36 THR B CA 1
ATOM 3130 C C . THR B 1 36 ? 12.172 -15.695 -18.016 1 61.22 36 THR B C 1
ATOM 3132 O O . THR B 1 36 ? 11.195 -16.312 -17.562 1 61.22 36 THR B O 1
ATOM 3135 N N . GLY B 1 37 ? 12.82 -14.781 -17.344 1 72.38 37 GLY B N 1
ATOM 3136 C CA . GLY B 1 37 ? 12.047 -14.023 -16.375 1 72.38 37 GLY B CA 1
ATOM 3137 C C . GLY B 1 37 ? 12.211 -14.531 -14.961 1 72.38 37 GLY B C 1
ATOM 3138 O O . GLY B 1 37 ? 11.242 -14.594 -14.195 1 72.38 37 GLY B O 1
ATOM 3139 N N . TYR B 1 38 ? 13.461 -15.023 -14.633 1 77.56 38 TYR B N 1
ATOM 3140 C CA . TYR B 1 38 ? 13.641 -15.57 -13.297 1 77.56 38 TYR B CA 1
ATOM 3141 C C . TYR B 1 38 ? 13.375 -14.508 -12.234 1 77.56 38 TYR B C 1
ATOM 3143 O O . TYR B 1 38 ? 12.898 -14.82 -11.141 1 77.56 38 TYR B O 1
ATOM 3151 N N . GLN B 1 39 ? 13.633 -13.258 -12.531 1 78.38 39 GLN B N 1
ATOM 3152 C CA . GLN B 1 39 ? 13.359 -12.195 -11.57 1 78.38 39 GLN B CA 1
ATOM 3153 C C . GLN B 1 39 ? 11.867 -12.078 -11.281 1 78.38 39 GLN B C 1
ATOM 3155 O O . GLN B 1 39 ? 11.461 -11.93 -10.133 1 78.38 39 GLN B O 1
ATOM 3160 N N . GLU B 1 40 ? 11.094 -12.234 -12.305 1 80.88 40 GLU B N 1
ATOM 3161 C CA . GLU B 1 40 ? 9.641 -12.195 -12.156 1 80.88 40 GLU B CA 1
ATOM 3162 C C . GLU B 1 40 ? 9.141 -13.391 -11.359 1 80.88 40 GLU B C 1
ATOM 3164 O O . GLU B 1 40 ? 8.211 -13.258 -10.555 1 80.88 40 GLU B O 1
ATOM 3169 N N . VAL B 1 41 ? 9.758 -14.453 -11.562 1 83.75 41 VAL B N 1
ATOM 3170 C CA . VAL B 1 41 ? 9.383 -15.68 -10.859 1 83.75 41 VAL B CA 1
ATOM 3171 C C . VAL B 1 41 ? 9.719 -15.547 -9.375 1 83.75 41 VAL B C 1
ATOM 3173 O O . VAL B 1 41 ? 8.883 -15.82 -8.508 1 83.75 41 VAL B O 1
ATOM 3176 N N . ILE B 1 42 ? 10.891 -15.039 -9.086 1 87.31 42 ILE B N 1
ATOM 3177 C CA . ILE B 1 42 ? 11.375 -14.914 -7.719 1 87.31 42 ILE B CA 1
ATOM 3178 C C . ILE B 1 42 ? 10.5 -13.93 -6.949 1 87.31 42 ILE B C 1
ATOM 3180 O O . ILE B 1 42 ? 10.273 -14.094 -5.75 1 87.31 42 ILE B O 1
ATOM 3184 N N . THR B 1 43 ? 9.953 -12.992 -7.672 1 89.44 43 THR B N 1
ATOM 3185 C CA . THR B 1 43 ? 9.227 -11.922 -7 1 89.44 43 THR B CA 1
ATOM 3186 C C . THR B 1 43 ? 7.719 -12.133 -7.129 1 89.44 43 THR B C 1
ATOM 3188 O O . THR B 1 43 ? 6.93 -11.281 -6.707 1 89.44 43 THR B O 1
ATOM 3191 N N . ASP B 1 44 ? 7.309 -13.25 -7.742 1 89.81 44 ASP B N 1
ATOM 3192 C CA . ASP B 1 44 ? 5.898 -13.617 -7.816 1 89.81 44 ASP B CA 1
ATOM 3193 C C . ASP B 1 44 ? 5.383 -14.086 -6.457 1 89.81 44 ASP B C 1
ATOM 3195 O O . ASP B 1 44 ? 5.832 -15.102 -5.93 1 89.81 44 ASP B O 1
ATOM 3199 N N . PRO B 1 45 ? 4.371 -13.375 -5.914 1 93.56 45 PRO B N 1
ATOM 3200 C CA . PRO B 1 45 ? 3.893 -13.727 -4.578 1 93.56 45 PRO B CA 1
ATOM 3201 C C . PRO B 1 45 ? 3.197 -15.086 -4.539 1 93.56 45 PRO B C 1
ATOM 3203 O O . PRO B 1 45 ? 3.039 -15.672 -3.467 1 93.56 45 PRO B O 1
ATOM 3206 N N . SER B 1 46 ? 2.82 -15.547 -5.66 1 94.12 46 SER B N 1
ATOM 3207 C CA . SER B 1 46 ? 2.129 -16.828 -5.727 1 94.12 46 SER B CA 1
ATOM 3208 C C . SER B 1 46 ? 3.037 -17.969 -5.285 1 94.12 46 SER B C 1
ATOM 3210 O O . SER B 1 46 ? 2.564 -19.078 -5.004 1 94.12 46 SER B O 1
ATOM 3212 N N . TYR B 1 47 ? 4.359 -17.703 -5.188 1 94.44 47 TYR B N 1
ATOM 3213 C CA . TYR B 1 47 ? 5.32 -18.719 -4.777 1 94.44 47 TYR B CA 1
ATOM 3214 C C . TYR B 1 47 ? 5.594 -18.641 -3.281 1 94.44 47 TYR B C 1
ATOM 3216 O O . TYR B 1 47 ? 6.543 -19.25 -2.783 1 94.44 47 TYR B O 1
ATOM 3224 N N . CYS B 1 48 ? 4.797 -17.922 -2.59 1 95.81 48 CYS B N 1
ATOM 3225 C CA . CYS B 1 48 ? 5.023 -17.75 -1.16 1 95.81 48 CYS B CA 1
ATOM 3226 C C . CYS B 1 48 ? 5.148 -19.094 -0.453 1 95.81 48 CYS B C 1
ATOM 3228 O O . CYS B 1 48 ? 4.25 -19.922 -0.536 1 95.81 48 CYS B O 1
ATOM 3230 N N . GLY B 1 49 ? 6.305 -19.25 0.245 1 94.62 49 GLY B N 1
ATOM 3231 C CA . GLY B 1 49 ? 6.52 -20.453 1.036 1 94.62 49 GLY B CA 1
ATOM 3232 C C . GLY B 1 49 ? 7.074 -21.609 0.226 1 94.62 49 GLY B C 1
ATOM 3233 O O . GLY B 1 49 ? 7.156 -22.734 0.719 1 94.62 49 GLY B O 1
ATOM 3234 N N . GLN B 1 50 ? 7.457 -21.312 -0.984 1 95.69 50 GLN B N 1
ATOM 3235 C CA . GLN B 1 50 ? 7.859 -22.422 -1.849 1 95.69 50 GLN B CA 1
ATOM 3236 C C . GLN B 1 50 ? 9.328 -22.297 -2.244 1 95.69 50 GLN B C 1
ATOM 3238 O O . GLN B 1 50 ? 9.898 -21.203 -2.211 1 95.69 50 GLN B O 1
ATOM 3243 N N . PHE B 1 51 ? 9.953 -23.484 -2.502 1 95.88 51 PHE B N 1
ATOM 3244 C CA . PHE B 1 51 ? 11.195 -23.562 -3.26 1 95.88 51 PHE B CA 1
ATOM 3245 C C . PHE B 1 51 ? 10.914 -23.625 -4.758 1 95.88 51 PHE B C 1
ATOM 3247 O O . PHE B 1 51 ? 10.172 -24.5 -5.219 1 95.88 51 PHE B O 1
ATOM 3254 N N . VAL B 1 52 ? 11.547 -22.719 -5.457 1 94.44 52 VAL B N 1
ATOM 3255 C CA . VAL B 1 52 ? 11.289 -22.688 -6.895 1 94.44 52 VAL B CA 1
ATOM 3256 C C . VAL B 1 52 ? 12.484 -23.281 -7.641 1 94.44 52 VAL B C 1
ATOM 3258 O O . VAL B 1 52 ? 13.617 -22.812 -7.484 1 94.44 52 VAL B O 1
ATOM 3261 N N . THR B 1 53 ? 12.227 -24.281 -8.383 1 92.44 53 THR B N 1
ATOM 3262 C CA . THR B 1 53 ? 13.227 -24.891 -9.258 1 92.44 53 THR B CA 1
ATOM 3263 C C . THR B 1 53 ? 13.102 -24.344 -10.68 1 92.44 53 THR B C 1
ATOM 3265 O O . THR B 1 53 ? 12.055 -24.5 -11.32 1 92.44 53 THR B O 1
ATOM 3268 N N . LEU B 1 54 ? 14.148 -23.734 -11.125 1 88.44 54 LEU B N 1
ATOM 3269 C CA . LEU B 1 54 ? 14.156 -23.234 -12.5 1 88.44 54 LEU B CA 1
ATOM 3270 C C . LEU B 1 54 ? 14.805 -24.25 -13.445 1 88.44 54 LEU B C 1
ATOM 3272 O O . LEU B 1 54 ? 15.945 -24.672 -13.227 1 88.44 54 LEU B O 1
ATOM 3276 N N . THR B 1 55 ? 14.141 -24.578 -14.445 1 79.56 55 THR B N 1
ATOM 3277 C CA . THR B 1 55 ? 14.594 -25.656 -15.312 1 79.56 55 THR B CA 1
ATOM 3278 C C . THR B 1 55 ? 15.508 -25.109 -16.406 1 79.56 55 THR B C 1
ATOM 3280 O O . THR B 1 55 ? 16.188 -25.875 -17.094 1 79.56 55 THR B O 1
ATOM 3283 N N . TYR B 1 56 ? 15.547 -23.781 -16.594 1 72.69 56 TYR B N 1
ATOM 3284 C CA . TYR B 1 56 ? 16.484 -23.203 -17.547 1 72.69 56 TYR B CA 1
ATOM 3285 C C . TYR B 1 56 ? 17.922 -23.328 -17.047 1 72.69 56 TYR B C 1
ATOM 3287 O O . TYR B 1 56 ? 18.203 -22.984 -15.883 1 72.69 56 TYR B O 1
ATOM 3295 N N . PRO B 1 57 ? 18.781 -23.719 -17.875 1 60.78 57 PRO B N 1
ATOM 3296 C CA . PRO B 1 57 ? 20.109 -24.141 -17.391 1 60.78 57 PRO B CA 1
ATOM 3297 C C . PRO B 1 57 ? 20.922 -22.984 -16.812 1 60.78 57 PRO B C 1
ATOM 3299 O O . PRO B 1 57 ? 21.703 -23.188 -15.875 1 60.78 57 PRO B O 1
ATOM 3302 N N . LEU B 1 58 ? 20.891 -21.781 -17.438 1 59.72 58 LEU B N 1
ATOM 3303 C CA . LEU B 1 58 ? 21.734 -20.688 -16.969 1 59.72 58 LEU B CA 1
ATOM 3304 C C . LEU B 1 58 ? 20.891 -19.594 -16.328 1 59.72 58 LEU B C 1
ATOM 3306 O O . LEU B 1 58 ? 20.094 -18.953 -17.016 1 59.72 58 LEU B O 1
ATOM 3310 N N . ILE B 1 59 ? 21.047 -19.484 -14.992 1 68.44 59 ILE B N 1
ATOM 3311 C CA . ILE B 1 59 ? 20.297 -18.469 -14.266 1 68.44 59 ILE B CA 1
ATOM 3312 C C . ILE B 1 59 ? 21.25 -17.438 -13.68 1 68.44 59 ILE B C 1
ATOM 3314 O O . ILE B 1 59 ? 22.328 -17.781 -13.188 1 68.44 59 ILE B O 1
ATOM 3318 N N . GLY B 1 60 ? 20.828 -16.156 -13.742 1 60.56 60 GLY B N 1
ATOM 3319 C CA . GLY B 1 60 ? 21.625 -15.07 -13.203 1 60.56 60 GLY B CA 1
ATOM 3320 C C . GLY B 1 60 ? 22.359 -14.281 -14.266 1 60.56 60 GLY B C 1
ATOM 3321 O O . GLY B 1 60 ? 23.016 -13.273 -13.961 1 60.56 60 GLY B O 1
ATOM 3322 N N . ASN B 1 61 ? 22.281 -14.703 -15.508 1 52 61 ASN B N 1
ATOM 3323 C CA . ASN B 1 61 ? 23.062 -14.141 -16.609 1 52 61 ASN B CA 1
ATOM 3324 C C . ASN B 1 61 ? 22.734 -12.672 -16.828 1 52 61 ASN B C 1
ATOM 3326 O O . ASN B 1 61 ? 23.594 -11.906 -17.281 1 52 61 ASN B O 1
ATOM 3330 N N . TYR B 1 62 ? 21.438 -12.258 -16.625 1 49.75 62 TYR B N 1
ATOM 3331 C CA . TYR B 1 62 ? 21.188 -10.844 -16.875 1 49.75 62 TYR B CA 1
ATOM 3332 C C . TYR B 1 62 ? 21.016 -10.078 -15.562 1 49.75 62 TYR B C 1
ATOM 3334 O O . TYR B 1 62 ? 20.625 -8.906 -15.57 1 49.75 62 TYR B O 1
ATOM 3342 N N . GLY B 1 63 ? 21.391 -10.664 -14.492 1 60.16 63 GLY B N 1
ATOM 3343 C CA . GLY B 1 63 ? 21.344 -9.992 -13.203 1 60.16 63 GLY B CA 1
ATOM 3344 C C . GLY B 1 63 ? 19.922 -9.602 -12.789 1 60.16 63 GLY B C 1
ATOM 3345 O O . GLY B 1 63 ? 18.969 -10.32 -13.086 1 60.16 63 GLY B O 1
ATOM 3346 N N . ILE B 1 64 ? 19.75 -8.766 -11.898 1 61.84 64 ILE B N 1
ATOM 3347 C CA . ILE B 1 64 ? 18.484 -8.227 -11.398 1 61.84 64 ILE B CA 1
ATOM 3348 C C . ILE B 1 64 ? 18.312 -6.789 -11.883 1 61.84 64 ILE B C 1
ATOM 3350 O O . ILE B 1 64 ? 19.203 -5.957 -11.734 1 61.84 64 ILE B O 1
ATOM 3354 N N . ASN B 1 65 ? 17.312 -6.551 -12.719 1 61.44 65 ASN B N 1
ATOM 3355 C CA . ASN B 1 65 ? 17.062 -5.203 -13.219 1 61.44 65 ASN B CA 1
ATOM 3356 C C . ASN B 1 65 ? 15.883 -4.547 -12.5 1 61.44 65 ASN B C 1
ATOM 3358 O O . ASN B 1 65 ? 15.086 -5.23 -11.859 1 61.44 65 ASN B O 1
ATOM 3362 N N . ARG B 1 66 ? 15.82 -3.365 -12.609 1 61.06 66 ARG B N 1
ATOM 3363 C CA . ARG B 1 66 ? 14.898 -2.521 -11.852 1 61.06 66 ARG B CA 1
ATOM 3364 C C . ARG B 1 66 ? 13.461 -2.713 -12.328 1 61.06 66 ARG B C 1
ATOM 3366 O O . ARG B 1 66 ? 12.516 -2.396 -11.609 1 61.06 66 ARG B O 1
ATOM 3373 N N . ASP B 1 67 ? 13.258 -3.285 -13.359 1 61.81 67 ASP B N 1
ATOM 3374 C CA . ASP B 1 67 ? 11.953 -3.197 -14 1 61.81 67 ASP B CA 1
ATOM 3375 C C . ASP B 1 67 ? 11.164 -4.492 -13.82 1 61.81 67 ASP B C 1
ATOM 3377 O O . ASP B 1 67 ? 9.938 -4.492 -13.922 1 61.81 67 ASP B O 1
ATOM 3381 N N . ASP B 1 68 ? 11.742 -5.492 -13.43 1 65.31 68 ASP B N 1
ATOM 3382 C CA . ASP B 1 68 ? 11.094 -6.789 -13.594 1 65.31 68 ASP B CA 1
ATOM 3383 C C . ASP B 1 68 ? 10.625 -7.344 -12.25 1 65.31 68 ASP B C 1
ATOM 3385 O O . ASP B 1 68 ? 10.742 -8.547 -11.992 1 65.31 68 ASP B O 1
ATOM 3389 N N . PHE B 1 69 ? 10.094 -6.531 -11.453 1 75.12 69 PHE B N 1
ATOM 3390 C CA . PHE B 1 69 ? 9.617 -7 -10.156 1 75.12 69 PHE B CA 1
ATOM 3391 C C . PHE B 1 69 ? 8.094 -7.102 -10.148 1 75.12 69 PHE B C 1
ATOM 3393 O O . PHE B 1 69 ? 7.406 -6.238 -10.695 1 75.12 69 PHE B O 1
ATOM 3400 N N . GLU B 1 70 ? 7.695 -8.172 -9.609 1 78.44 70 GLU B N 1
ATOM 3401 C CA . GLU B 1 70 ? 6.258 -8.359 -9.438 1 78.44 70 GLU B CA 1
ATOM 3402 C C . GLU B 1 70 ? 5.812 -7.969 -8.031 1 78.44 70 GLU B C 1
ATOM 3404 O O . GLU B 1 70 ? 4.617 -7.871 -7.754 1 78.44 70 GLU B O 1
ATOM 3409 N N . THR B 1 71 ? 6.609 -7.883 -7.148 1 80.44 71 THR B N 1
ATOM 3410 C CA . THR B 1 71 ? 6.441 -7.316 -5.812 1 80.44 71 THR B CA 1
ATOM 3411 C C . THR B 1 71 ? 7.75 -6.695 -5.324 1 80.44 71 THR B C 1
ATOM 3413 O O . THR B 1 71 ? 8.812 -6.934 -5.902 1 80.44 71 THR B O 1
ATOM 3416 N N . VAL B 1 72 ? 7.602 -5.961 -4.301 1 86.88 72 VAL B N 1
ATOM 3417 C CA . VAL B 1 72 ? 8.797 -5.324 -3.75 1 86.88 72 VAL B CA 1
ATOM 3418 C C . VAL B 1 72 ? 9.594 -6.336 -2.938 1 86.88 72 VAL B C 1
ATOM 3420 O O . VAL B 1 72 ? 10.82 -6.391 -3.039 1 86.88 72 VAL B O 1
ATOM 3423 N N . THR B 1 73 ? 8.961 -7.184 -2.205 1 86.44 73 THR B N 1
ATOM 3424 C CA . THR B 1 73 ? 9.602 -8.18 -1.358 1 86.44 73 THR B CA 1
ATOM 3425 C C . THR B 1 73 ? 9.273 -9.594 -1.837 1 86.44 73 THR B C 1
ATOM 3427 O O . THR B 1 73 ? 8.102 -9.961 -1.947 1 86.44 73 THR B O 1
ATOM 3430 N N . PRO B 1 74 ? 10.336 -10.367 -2.08 1 91.62 74 PRO B N 1
ATOM 3431 C CA . PRO B 1 74 ? 10.07 -11.75 -2.484 1 91.62 74 PRO B CA 1
ATOM 3432 C C . PRO B 1 74 ? 9.57 -12.617 -1.334 1 91.62 74 PRO B C 1
ATOM 3434 O O . PRO B 1 74 ? 9.875 -12.344 -0.171 1 91.62 74 PRO B O 1
ATOM 3437 N N . PHE B 1 75 ? 8.844 -13.688 -1.715 1 94.19 75 PHE B N 1
ATOM 3438 C CA . PHE B 1 75 ? 8.227 -14.508 -0.687 1 94.19 75 PHE B CA 1
ATOM 3439 C C . PHE B 1 75 ? 8.672 -15.961 -0.816 1 94.19 75 PHE B C 1
ATOM 3441 O O . PHE B 1 75 ? 8.258 -16.812 -0.028 1 94.19 75 PHE B O 1
ATOM 3448 N N . ILE B 1 76 ? 9.539 -16.25 -1.799 1 95 76 ILE B N 1
ATOM 3449 C CA . ILE B 1 76 ? 9.984 -17.625 -1.959 1 95 76 ILE B CA 1
ATOM 3450 C C . ILE B 1 76 ? 10.875 -18.016 -0.779 1 95 76 ILE B C 1
ATOM 3452 O O . ILE B 1 76 ? 11.5 -17.172 -0.15 1 95 76 ILE B O 1
ATOM 3456 N N . HIS B 1 77 ? 10.914 -19.297 -0.532 1 96.12 77 HIS B N 1
ATOM 3457 C CA . HIS B 1 77 ? 11.711 -19.797 0.581 1 96.12 77 HIS B CA 1
ATOM 3458 C C . HIS B 1 77 ? 13.078 -20.266 0.109 1 96.12 77 HIS B C 1
ATOM 3460 O O . HIS B 1 77 ? 13.977 -20.5 0.925 1 96.12 77 HIS B O 1
ATOM 3466 N N . GLY B 1 78 ? 13.227 -20.406 -1.2 1 96.38 78 GLY B N 1
ATOM 3467 C CA . GLY B 1 78 ? 14.516 -20.797 -1.746 1 96.38 78 GLY B CA 1
ATOM 3468 C C . GLY B 1 78 ? 14.508 -20.953 -3.256 1 96.38 78 GLY B C 1
ATOM 3469 O O . GLY B 1 78 ? 13.438 -21 -3.871 1 96.38 78 GLY B O 1
ATOM 3470 N N . LEU B 1 79 ? 15.688 -20.953 -3.793 1 95 79 LEU B N 1
ATOM 3471 C CA . LEU B 1 79 ? 15.859 -21.062 -5.238 1 95 79 LEU B CA 1
ATOM 3472 C C . LEU B 1 79 ? 16.781 -22.219 -5.594 1 95 79 LEU B C 1
ATOM 3474 O O . LEU B 1 79 ? 17.828 -22.391 -4.98 1 95 79 LEU B O 1
ATOM 3478 N N . VAL B 1 80 ? 16.328 -23.047 -6.516 1 94 80 VAL B N 1
ATOM 3479 C CA . VAL B 1 80 ? 17.078 -24.203 -6.969 1 94 80 VAL B CA 1
ATOM 3480 C C . VAL B 1 80 ? 17.422 -24.062 -8.453 1 94 80 VAL B C 1
ATOM 3482 O O . VAL B 1 80 ? 16.531 -23.891 -9.289 1 94 80 VAL B O 1
ATOM 3485 N N . VAL B 1 81 ? 18.734 -24.141 -8.734 1 91.44 81 VAL B N 1
ATOM 3486 C CA . VAL B 1 81 ? 19.141 -23.938 -10.117 1 91.44 81 VAL B CA 1
ATOM 3487 C C . VAL B 1 81 ? 20.203 -24.969 -10.5 1 91.44 81 VAL B C 1
ATOM 3489 O O . VAL B 1 81 ? 20.875 -25.531 -9.625 1 91.44 81 VAL B O 1
ATOM 3492 N N . LYS B 1 82 ? 20.281 -25.219 -11.789 1 88.44 82 LYS B N 1
ATOM 3493 C CA . LYS B 1 82 ? 21.359 -26.078 -12.289 1 88.44 82 LYS B CA 1
ATOM 3494 C C . LYS B 1 82 ? 22.703 -25.359 -12.258 1 88.44 82 LYS B C 1
ATOM 3496 O O . LYS B 1 82 ? 23.641 -25.812 -11.594 1 88.44 82 LYS B O 1
ATOM 3501 N N . GLU B 1 83 ? 22.766 -24.234 -12.992 1 82.06 83 GLU B N 1
ATOM 3502 C CA . GLU B 1 83 ? 23.969 -23.422 -13.031 1 82.06 83 GLU B CA 1
ATOM 3503 C C . GLU B 1 83 ? 23.672 -21.969 -12.648 1 82.06 83 GLU B C 1
ATOM 3505 O O . GLU B 1 83 ? 22.703 -21.391 -13.125 1 82.06 83 GLU B O 1
ATOM 3510 N N . TYR B 1 84 ? 24.5 -21.531 -11.695 1 75.94 84 TYR B N 1
ATOM 3511 C CA . TYR B 1 84 ? 24.438 -20.141 -11.258 1 75.94 84 TYR B CA 1
ATOM 3512 C C . TYR B 1 84 ? 25.594 -19.328 -11.828 1 75.94 84 TYR B C 1
ATOM 3514 O O . TYR B 1 84 ? 26.766 -19.703 -11.648 1 75.94 84 TYR B O 1
ATOM 3522 N N . SER B 1 85 ? 25.281 -18.328 -12.617 1 71.56 85 SER B N 1
ATOM 3523 C CA . SER B 1 85 ? 26.328 -17.469 -13.141 1 71.56 85 SER B CA 1
ATOM 3524 C C . SER B 1 85 ? 26.734 -16.406 -12.133 1 71.56 85 SER B C 1
ATOM 3526 O O . SER B 1 85 ? 25.922 -15.539 -11.781 1 71.56 85 SER B O 1
ATOM 3528 N N . GLU B 1 86 ? 27.891 -16.406 -11.656 1 63.72 86 GLU B N 1
ATOM 3529 C CA . GLU B 1 86 ? 28.391 -15.484 -10.641 1 63.72 86 GLU B CA 1
ATOM 3530 C C . GLU B 1 86 ? 28.594 -14.086 -11.219 1 63.72 86 GLU B C 1
ATOM 3532 O O . GLU B 1 86 ? 28.453 -13.086 -10.5 1 63.72 86 GLU B O 1
ATOM 3537 N N . PHE B 1 87 ? 28.859 -14.039 -12.523 1 57.31 87 PHE B N 1
ATOM 3538 C CA . PHE B 1 87 ? 29.172 -12.734 -13.102 1 57.31 87 PHE B CA 1
ATOM 3539 C C . PHE B 1 87 ? 28.125 -12.328 -14.125 1 57.31 87 PHE B C 1
ATOM 3541 O O . PHE B 1 87 ? 28.031 -12.922 -15.195 1 57.31 87 PHE B O 1
ATOM 3548 N N . PRO B 1 88 ? 27.25 -11.461 -13.727 1 56.19 88 PRO B N 1
ATOM 3549 C CA . PRO B 1 88 ? 26.25 -11.008 -14.711 1 56.19 88 PRO B CA 1
ATOM 3550 C C . PRO B 1 88 ? 26.875 -10.156 -15.82 1 56.19 88 PRO B C 1
ATOM 3552 O O . PRO B 1 88 ? 27.844 -9.438 -15.578 1 56.19 88 PRO B O 1
ATOM 3555 N N . SER B 1 89 ? 26.656 -10.445 -17.172 1 45.97 89 SER B N 1
ATOM 3556 C CA . SER B 1 89 ? 27.141 -9.664 -18.312 1 45.97 89 SER B CA 1
ATOM 3557 C C . SER B 1 89 ? 26.016 -8.82 -18.906 1 45.97 89 SER B C 1
ATOM 3559 O O . SER B 1 89 ? 25.406 -9.203 -19.906 1 45.97 89 SER B O 1
ATOM 3561 N N . ASN B 1 90 ? 25.25 -8.141 -18.125 1 50.19 90 ASN B N 1
ATOM 3562 C CA . ASN B 1 90 ? 24.203 -7.324 -18.734 1 50.19 90 ASN B CA 1
ATOM 3563 C C . ASN B 1 90 ? 24.281 -5.879 -18.25 1 50.19 90 ASN B C 1
ATOM 3565 O O . ASN B 1 90 ? 24.641 -5.621 -17.094 1 50.19 90 ASN B O 1
ATOM 3569 N N . PHE B 1 91 ? 24.281 -4.977 -19.266 1 45.12 91 PHE B N 1
ATOM 3570 C CA . PHE B 1 91 ? 24.375 -3.541 -19.047 1 45.12 91 PHE B CA 1
ATOM 3571 C C . PHE B 1 91 ? 23.344 -3.088 -18.016 1 45.12 91 PHE B C 1
ATOM 3573 O O . PHE B 1 91 ? 23.531 -2.061 -17.359 1 45.12 91 PHE B O 1
ATOM 3580 N N . ARG B 1 92 ? 22.344 -3.943 -17.812 1 48.88 92 ARG B N 1
ATOM 3581 C CA . ARG B 1 92 ? 21.266 -3.555 -16.922 1 48.88 92 ARG B CA 1
ATOM 3582 C C . ARG B 1 92 ? 21.5 -4.113 -15.516 1 48.88 92 ARG B C 1
ATOM 3584 O O . ARG B 1 92 ? 20.641 -3.967 -14.633 1 48.88 92 ARG B O 1
ATOM 3591 N N . ASN B 1 93 ? 22.672 -4.715 -15.43 1 56.81 93 ASN B N 1
ATOM 3592 C CA . ASN B 1 93 ? 22.953 -5.418 -14.18 1 56.81 93 ASN B CA 1
ATOM 3593 C C . ASN B 1 93 ? 23.188 -4.445 -13.031 1 56.81 93 ASN B C 1
ATOM 3595 O O . ASN B 1 93 ? 24.078 -3.598 -13.102 1 56.81 93 ASN B O 1
ATOM 3599 N N . GLU B 1 94 ? 22.281 -4.453 -12.078 1 66.75 94 GLU B N 1
ATOM 3600 C CA . GLU B 1 94 ? 22.453 -3.543 -10.945 1 66.75 94 GLU B CA 1
ATOM 3601 C C . GLU B 1 94 ? 22.859 -4.297 -9.688 1 66.75 94 GLU B C 1
ATOM 3603 O O . GLU B 1 94 ? 23.406 -3.701 -8.758 1 66.75 94 GLU B O 1
ATOM 3608 N N . GLU B 1 95 ? 22.625 -5.602 -9.617 1 76.88 95 GLU B N 1
ATOM 3609 C CA . GLU B 1 95 ? 22.984 -6.449 -8.484 1 76.88 95 GLU B CA 1
ATOM 3610 C C . GLU B 1 95 ? 23.016 -7.922 -8.891 1 76.88 95 GLU B C 1
ATOM 3612 O O . GLU B 1 95 ? 22.312 -8.336 -9.82 1 76.88 95 GLU B O 1
ATOM 3617 N N . THR B 1 96 ? 23.891 -8.68 -8.25 1 83.38 96 THR B N 1
ATOM 3618 C CA . THR B 1 96 ? 23.938 -10.102 -8.562 1 83.38 96 THR B CA 1
ATOM 3619 C C . THR B 1 96 ? 22.766 -10.836 -7.906 1 83.38 96 THR B C 1
ATOM 3621 O O . THR B 1 96 ? 22.203 -10.352 -6.926 1 83.38 96 THR B O 1
ATOM 3624 N N . LEU B 1 97 ? 22.422 -11.922 -8.477 1 86.81 97 LEU B N 1
ATOM 3625 C CA . LEU B 1 97 ? 21.391 -12.773 -7.902 1 86.81 97 LEU B CA 1
ATOM 3626 C C . LEU B 1 97 ? 21.781 -13.211 -6.492 1 86.81 97 LEU B C 1
ATOM 3628 O O . LEU B 1 97 ? 20.922 -13.242 -5.598 1 86.81 97 LEU B O 1
ATOM 3632 N N . ASP B 1 98 ? 23.016 -13.492 -6.281 1 89 98 ASP B N 1
ATOM 3633 C CA . ASP B 1 98 ? 23.547 -13.898 -4.98 1 89 98 ASP B CA 1
ATOM 3634 C C . ASP B 1 98 ? 23.312 -12.805 -3.934 1 89 98 ASP B C 1
ATOM 3636 O O . ASP B 1 98 ? 22.781 -13.07 -2.857 1 89 98 ASP B O 1
ATOM 3640 N N . GLU B 1 99 ? 23.688 -11.641 -4.309 1 87.12 99 GLU B N 1
ATOM 3641 C CA . GLU B 1 99 ? 23.547 -10.508 -3.398 1 87.12 99 GLU B CA 1
ATOM 3642 C C . GLU B 1 99 ? 22.078 -10.234 -3.086 1 87.12 99 GLU B C 1
ATOM 3644 O O . GLU B 1 99 ? 21.719 -9.922 -1.944 1 87.12 99 GLU B O 1
ATOM 3649 N N . PHE B 1 100 ? 21.25 -10.344 -4.07 1 88.56 100 PHE B N 1
ATOM 3650 C CA . PHE B 1 100 ? 19.812 -10.117 -3.914 1 88.56 100 PHE B CA 1
ATOM 3651 C C . PHE B 1 100 ? 19.203 -11.125 -2.939 1 88.56 100 PHE B C 1
ATOM 3653 O O . PHE B 1 100 ? 18.484 -10.742 -2.021 1 88.56 100 PHE B O 1
ATOM 3660 N N . LEU B 1 101 ? 19.531 -12.367 -3.111 1 92.56 101 LEU B N 1
ATOM 3661 C CA . LEU B 1 101 ? 19 -13.422 -2.262 1 92.56 101 LEU B CA 1
ATOM 3662 C C . LEU B 1 101 ? 19.531 -13.289 -0.835 1 92.56 101 LEU B C 1
ATOM 3664 O O . LEU B 1 101 ? 18.781 -13.523 0.124 1 92.56 101 LEU B O 1
ATOM 3668 N N . GLN B 1 102 ? 20.766 -12.898 -0.679 1 93.12 102 GLN B N 1
ATOM 3669 C CA . GLN B 1 102 ? 21.328 -12.672 0.645 1 93.12 102 GLN B CA 1
ATOM 3670 C C . GLN B 1 102 ? 20.594 -11.547 1.375 1 93.12 102 GLN B C 1
ATOM 3672 O O . GLN B 1 102 ? 20.25 -11.695 2.549 1 93.12 102 GLN B O 1
ATOM 3677 N N . ALA B 1 103 ? 20.359 -10.547 0.592 1 89.56 103 ALA B N 1
ATOM 3678 C CA . ALA B 1 103 ? 19.719 -9.375 1.168 1 89.56 103 ALA B CA 1
ATOM 3679 C C . ALA B 1 103 ? 18.312 -9.711 1.655 1 89.56 103 ALA B C 1
ATOM 3681 O O . ALA B 1 103 ? 17.812 -9.102 2.605 1 89.56 103 ALA B O 1
ATOM 3682 N N . HIS B 1 104 ? 17.641 -10.688 1.1 1 91.62 104 HIS B N 1
ATOM 3683 C CA . HIS B 1 104 ? 16.266 -11.039 1.454 1 91.62 104 HIS B CA 1
ATOM 3684 C C . HIS B 1 104 ? 16.219 -12.328 2.266 1 91.62 104 HIS B C 1
ATOM 3686 O O . HIS B 1 104 ? 15.156 -12.906 2.475 1 91.62 104 HIS B O 1
ATOM 3692 N N . ASN B 1 105 ? 17.359 -12.812 2.66 1 95.06 105 ASN B N 1
ATOM 3693 C CA . ASN B 1 105 ? 17.5 -14 3.496 1 95.06 105 ASN B CA 1
ATOM 3694 C C . ASN B 1 105 ? 16.906 -15.234 2.828 1 95.06 105 ASN B C 1
ATOM 3696 O O . ASN B 1 105 ? 16.188 -16 3.471 1 95.06 105 ASN B O 1
ATOM 3700 N N . ILE B 1 106 ? 17.125 -15.352 1.53 1 95.19 106 ILE B N 1
ATOM 3701 C CA . ILE B 1 106 ? 16.625 -16.469 0.746 1 95.19 106 ILE B CA 1
ATOM 3702 C C . ILE B 1 106 ? 17.797 -17.391 0.353 1 95.19 106 ILE B C 1
ATOM 3704 O O . ILE B 1 106 ? 18.734 -16.938 -0.305 1 95.19 106 ILE B O 1
ATOM 3708 N N . PRO B 1 107 ? 17.797 -18.594 0.722 1 96.62 107 PRO B N 1
ATOM 3709 C CA . PRO B 1 107 ? 18.875 -19.516 0.321 1 96.62 107 PRO B CA 1
ATOM 3710 C C . PRO B 1 107 ? 18.703 -20.047 -1.103 1 96.62 107 PRO B C 1
ATOM 3712 O O . PRO B 1 107 ? 17.562 -20.203 -1.569 1 96.62 107 PRO B O 1
ATOM 3715 N N . GLY B 1 108 ? 19.812 -20.266 -1.75 1 95.25 108 GLY B N 1
ATOM 3716 C CA . GLY B 1 108 ? 19.844 -20.906 -3.059 1 95.25 108 GLY B CA 1
ATOM 3717 C C . GLY B 1 108 ? 20.781 -22.094 -3.127 1 95.25 108 GLY B C 1
ATOM 3718 O O . GLY B 1 108 ? 21.719 -22.188 -2.34 1 95.25 108 GLY B O 1
ATOM 3719 N N . ILE B 1 109 ? 20.516 -23.016 -3.961 1 94.88 109 ILE B N 1
ATOM 3720 C CA . ILE B 1 109 ? 21.375 -24.156 -4.195 1 94.88 109 ILE B CA 1
ATOM 3721 C C . ILE B 1 109 ? 21.594 -24.344 -5.695 1 94.88 109 ILE B C 1
ATOM 3723 O O . ILE B 1 109 ? 20.641 -24.281 -6.48 1 94.88 109 ILE B O 1
ATOM 3727 N N . ALA B 1 110 ? 22.828 -24.469 -6.055 1 93.5 110 ALA B N 1
ATOM 3728 C CA . ALA B 1 110 ? 23.203 -24.641 -7.453 1 93.5 110 ALA B CA 1
ATOM 3729 C C . ALA B 1 110 ? 23.906 -25.984 -7.672 1 93.5 110 ALA B C 1
ATOM 3731 O O . ALA B 1 110 ? 24.219 -26.688 -6.715 1 93.5 110 ALA B O 1
ATOM 3732 N N . ASN B 1 111 ? 24.047 -26.312 -8.984 1 92.06 111 ASN B N 1
ATOM 3733 C CA . ASN B 1 111 ? 24.719 -27.531 -9.398 1 92.06 111 ASN B CA 1
ATOM 3734 C C . ASN B 1 111 ? 23.953 -28.781 -8.984 1 92.06 111 ASN B C 1
ATOM 3736 O O . ASN B 1 111 ? 24.531 -29.75 -8.484 1 92.06 111 ASN B O 1
ATOM 3740 N N . ILE B 1 112 ? 22.719 -28.609 -9.109 1 90.38 112 ILE B N 1
ATOM 3741 C CA . ILE B 1 112 ? 21.812 -29.719 -8.852 1 90.38 112 ILE B CA 1
ATOM 3742 C C . ILE B 1 112 ? 21.203 -30.203 -10.164 1 90.38 112 ILE B C 1
ATOM 3744 O O . ILE B 1 112 ? 21.047 -29.422 -11.109 1 90.38 112 ILE B O 1
ATOM 3748 N N . ASP B 1 113 ? 20.953 -31.5 -10.234 1 91.44 113 ASP B N 1
ATOM 3749 C CA . ASP B 1 113 ? 20.25 -32.062 -11.391 1 91.44 113 ASP B CA 1
ATOM 3750 C C . ASP B 1 113 ? 18.766 -31.656 -11.359 1 91.44 113 ASP B C 1
ATOM 3752 O O . ASP B 1 113 ? 17.922 -32.438 -10.898 1 91.44 113 ASP B O 1
ATOM 3756 N N . THR B 1 114 ? 18.484 -30.547 -11.914 1 91 114 THR B N 1
ATOM 3757 C CA . THR B 1 114 ? 17.125 -30.016 -11.867 1 91 114 THR B CA 1
ATOM 3758 C C . THR B 1 114 ? 16.188 -30.875 -12.711 1 91 114 THR B C 1
ATOM 3760 O O . THR B 1 114 ? 14.977 -30.922 -12.445 1 91 114 THR B O 1
ATOM 3763 N N . ARG B 1 115 ? 16.641 -31.562 -13.68 1 90.38 115 ARG B N 1
ATOM 3764 C CA . ARG B 1 115 ? 15.82 -32.469 -14.469 1 90.38 115 ARG B CA 1
ATOM 3765 C C . ARG B 1 115 ? 15.32 -33.625 -13.633 1 90.38 115 ARG B C 1
ATOM 3767 O O . ARG B 1 115 ? 14.141 -33.969 -13.688 1 90.38 115 ARG B O 1
ATOM 3774 N N . LYS B 1 116 ? 16.312 -34.219 -12.953 1 93.25 116 LYS B N 1
ATOM 3775 C CA . LYS B 1 116 ? 15.922 -35.281 -12.055 1 93.25 116 LYS B CA 1
ATOM 3776 C C . LYS B 1 116 ? 14.883 -34.812 -11.039 1 93.25 116 LYS B C 1
ATOM 3778 O O . LYS B 1 116 ? 13.891 -35.531 -10.805 1 93.25 116 LYS B O 1
ATOM 3783 N N . LEU B 1 117 ? 15.148 -33.719 -10.461 1 93.88 117 LEU B N 1
ATOM 3784 C CA . LEU B 1 117 ? 14.234 -33.156 -9.477 1 93.88 117 LEU B CA 1
ATOM 3785 C C . LEU B 1 117 ? 12.844 -32.969 -10.078 1 93.88 117 LEU B C 1
ATOM 3787 O O . LEU B 1 117 ? 11.836 -33.344 -9.477 1 93.88 117 LEU B O 1
ATOM 3791 N N . THR B 1 118 ? 12.766 -32.375 -11.211 1 92.25 118 THR B N 1
ATOM 3792 C CA . THR B 1 118 ? 11.5 -32.125 -11.891 1 92.25 118 THR B CA 1
ATOM 3793 C C . THR B 1 118 ? 10.75 -33.406 -12.133 1 92.25 118 THR B C 1
ATOM 3795 O O . THR B 1 118 ? 9.531 -33.469 -11.93 1 92.25 118 THR B O 1
ATOM 3798 N N . ARG B 1 119 ? 11.445 -34.406 -12.539 1 93.12 119 ARG B N 1
ATOM 3799 C CA . ARG B 1 119 ? 10.836 -35.719 -12.781 1 93.12 119 ARG B CA 1
ATOM 3800 C C . ARG B 1 119 ? 10.234 -36.281 -11.5 1 93.12 119 ARG B C 1
ATOM 3802 O O . ARG B 1 119 ? 9.156 -36.875 -11.523 1 93.12 119 ARG B O 1
ATOM 3809 N N . ILE B 1 120 ? 10.953 -36.125 -10.477 1 93.69 120 ILE B N 1
ATOM 3810 C CA . ILE B 1 120 ? 10.484 -36.625 -9.188 1 93.69 120 ILE B CA 1
ATOM 3811 C C . ILE B 1 120 ? 9.18 -35.906 -8.812 1 93.69 120 ILE B C 1
ATOM 3813 O O . ILE B 1 120 ? 8.211 -36.562 -8.406 1 93.69 120 ILE B O 1
ATOM 3817 N N . ILE B 1 121 ? 9.164 -34.594 -8.961 1 92.38 121 ILE B N 1
ATOM 3818 C CA . ILE B 1 121 ? 7.984 -33.812 -8.625 1 92.38 121 ILE B CA 1
ATOM 3819 C C . ILE B 1 121 ? 6.816 -34.219 -9.516 1 92.38 121 ILE B C 1
ATOM 3821 O O . ILE B 1 121 ? 5.684 -34.344 -9.047 1 92.38 121 ILE B O 1
ATOM 3825 N N . ARG B 1 122 ? 7.062 -34.438 -10.75 1 90.62 122 ARG B N 1
ATOM 3826 C CA . ARG B 1 122 ? 6.016 -34.812 -11.695 1 90.62 122 ARG B CA 1
ATOM 3827 C C . ARG B 1 122 ? 5.43 -36.188 -11.344 1 90.62 122 ARG B C 1
ATOM 3829 O O . ARG B 1 122 ? 4.234 -36.406 -11.523 1 90.62 122 ARG B O 1
ATOM 3836 N N . LYS B 1 123 ? 6.273 -37 -10.859 1 91 123 LYS B N 1
ATOM 3837 C CA . LYS B 1 123 ? 5.863 -38.375 -10.547 1 91 123 LYS B CA 1
ATOM 3838 C C . LYS B 1 123 ? 5.105 -38.438 -9.227 1 91 123 LYS B C 1
ATOM 3840 O O . LYS B 1 123 ? 4.047 -39.062 -9.141 1 91 123 LYS B O 1
ATOM 3845 N N . HIS B 1 124 ? 5.555 -37.781 -8.25 1 90.88 124 HIS B N 1
ATOM 3846 C CA . HIS B 1 124 ? 5.035 -37.938 -6.895 1 90.88 124 HIS B CA 1
ATOM 3847 C C . HIS B 1 124 ? 4.168 -36.781 -6.48 1 90.88 124 HIS B C 1
ATOM 3849 O O . HIS B 1 124 ? 3.432 -36.844 -5.492 1 90.88 124 HIS B O 1
ATOM 3855 N N . GLY B 1 125 ? 4.258 -35.688 -7.25 1 90.06 125 GLY B N 1
ATOM 3856 C CA . GLY B 1 125 ? 3.586 -34.469 -6.855 1 90.06 125 GLY B CA 1
ATOM 3857 C C . GLY B 1 125 ? 4.469 -33.531 -6.039 1 90.06 125 GLY B C 1
ATOM 3858 O O . GLY B 1 125 ? 5.582 -33.906 -5.656 1 90.06 125 GLY B O 1
ATOM 3859 N N . THR B 1 126 ? 3.967 -32.375 -5.836 1 89.94 126 THR B N 1
ATOM 3860 C CA . THR B 1 126 ? 4.699 -31.422 -4.988 1 89.94 126 THR B CA 1
ATOM 3861 C C . THR B 1 126 ? 4.852 -31.984 -3.576 1 89.94 126 THR B C 1
ATOM 3863 O O . THR B 1 126 ? 4.02 -32.781 -3.119 1 89.94 126 THR B O 1
ATOM 3866 N N . MET B 1 127 ? 5.949 -31.656 -2.951 1 91 127 MET B N 1
ATOM 3867 C CA . MET B 1 127 ? 6.219 -32.188 -1.616 1 91 127 MET B CA 1
ATOM 3868 C C . MET B 1 127 ? 7.039 -31.203 -0.796 1 91 127 MET B C 1
ATOM 3870 O O . MET B 1 127 ? 7.531 -30.203 -1.329 1 91 127 MET B O 1
ATOM 3874 N N . ARG B 1 128 ? 7.145 -31.5 0.441 1 94.62 128 ARG B N 1
ATOM 3875 C CA . ARG B 1 128 ? 7.922 -30.656 1.341 1 94.62 128 ARG B CA 1
ATOM 3876 C C . ARG B 1 128 ? 9.422 -30.891 1.16 1 94.62 128 ARG B C 1
ATOM 3878 O O . ARG B 1 128 ? 9.844 -32 0.856 1 94.62 128 ARG B O 1
ATOM 3885 N N . ALA B 1 129 ? 10.133 -29.828 1.303 1 95.81 129 ALA B N 1
ATOM 3886 C CA . ALA B 1 129 ? 11.586 -29.891 1.196 1 95.81 129 ALA B CA 1
ATOM 3887 C C . ALA B 1 129 ? 12.258 -28.953 2.193 1 95.81 129 ALA B C 1
ATOM 3889 O O . ALA B 1 129 ? 11.609 -28.062 2.742 1 95.81 129 ALA B O 1
ATOM 3890 N N . VAL B 1 130 ? 13.484 -29.25 2.459 1 95.88 130 VAL B N 1
ATOM 3891 C CA . VAL B 1 130 ? 14.281 -28.391 3.324 1 95.88 130 VAL B CA 1
ATOM 3892 C C . VAL B 1 130 ? 15.672 -28.203 2.729 1 95.88 130 VAL B C 1
ATOM 3894 O O . VAL B 1 130 ? 16.203 -29.094 2.068 1 95.88 130 VAL B O 1
ATOM 3897 N N . MET B 1 131 ? 16.172 -27.016 2.844 1 95.5 131 MET B N 1
ATOM 3898 C CA . MET B 1 131 ? 17.562 -26.719 2.523 1 95.5 131 MET B CA 1
ATOM 3899 C C . MET B 1 131 ? 18.391 -26.594 3.795 1 95.5 131 MET B C 1
ATOM 3901 O O . MET B 1 131 ? 18.094 -25.766 4.66 1 95.5 131 MET B O 1
ATOM 3905 N N . VAL B 1 132 ? 19.438 -27.375 3.9 1 94.56 132 VAL B N 1
ATOM 3906 C CA . VAL B 1 132 ? 20.234 -27.391 5.117 1 94.56 132 VAL B CA 1
ATOM 3907 C C . VAL B 1 132 ? 21.719 -27.469 4.758 1 94.56 132 VAL B C 1
ATOM 3909 O O . VAL B 1 132 ? 22.078 -27.75 3.609 1 94.56 132 VAL B O 1
ATOM 3912 N N . ASP B 1 133 ? 22.453 -27.172 5.82 1 91.12 133 ASP B N 1
ATOM 3913 C CA . ASP B 1 133 ? 23.891 -27.328 5.66 1 91.12 133 ASP B CA 1
ATOM 3914 C C . ASP B 1 133 ? 24.281 -28.781 5.43 1 91.12 133 ASP B C 1
ATOM 3916 O O . ASP B 1 133 ? 23.562 -29.688 5.855 1 91.12 133 ASP B O 1
ATOM 3920 N N . GLU B 1 134 ? 25.453 -28.938 4.883 1 88.38 134 GLU B N 1
ATOM 3921 C CA . GLU B 1 134 ? 25.922 -30.266 4.504 1 88.38 134 GLU B CA 1
ATOM 3922 C C . GLU B 1 134 ? 26.109 -31.156 5.727 1 88.38 134 GLU B C 1
ATOM 3924 O O . GLU B 1 134 ? 25.984 -32.375 5.637 1 88.38 134 GLU B O 1
ATOM 3929 N N . GLN B 1 135 ? 26.234 -30.594 6.867 1 88.56 135 GLN B N 1
ATOM 3930 C CA . GLN B 1 135 ? 26.594 -31.359 8.055 1 88.56 135 GLN B CA 1
ATOM 3931 C C . GLN B 1 135 ? 25.359 -31.906 8.758 1 88.56 135 GLN B C 1
ATOM 3933 O O . GLN B 1 135 ? 25.469 -32.781 9.625 1 88.56 135 GLN B O 1
ATOM 3938 N N . LYS B 1 136 ? 24.188 -31.5 8.32 1 89.81 136 LYS B N 1
ATOM 3939 C CA . LYS B 1 136 ? 22.969 -31.906 9.016 1 89.81 136 LYS B CA 1
ATOM 3940 C C . LYS B 1 136 ? 22.641 -33.375 8.734 1 89.81 136 LYS B C 1
ATOM 3942 O O . LYS B 1 136 ? 22.844 -33.844 7.621 1 89.81 136 LYS B O 1
ATOM 3947 N N . ASN B 1 137 ? 22.125 -34.031 9.781 1 91.38 137 ASN B N 1
ATOM 3948 C CA . ASN B 1 137 ? 21.703 -35.438 9.648 1 91.38 137 ASN B CA 1
ATOM 3949 C C . ASN B 1 137 ? 20.469 -35.562 8.773 1 91.38 137 ASN B C 1
ATOM 3951 O O . ASN B 1 137 ? 19.391 -35.094 9.141 1 91.38 137 ASN B O 1
ATOM 3955 N N . GLU B 1 138 ? 20.5 -36.312 7.762 1 92.62 138 GLU B N 1
ATOM 3956 C CA . GLU B 1 138 ? 19.453 -36.406 6.762 1 92.62 138 GLU B CA 1
ATOM 3957 C C . GLU B 1 138 ? 18.219 -37.094 7.34 1 92.62 138 GLU B C 1
ATOM 3959 O O . GLU B 1 138 ? 17.094 -36.656 7.121 1 92.62 138 GLU B O 1
ATOM 3964 N N . GLN B 1 139 ? 18.406 -38.188 8.094 1 92.44 139 GLN B N 1
ATOM 3965 C CA . GLN B 1 139 ? 17.281 -38.969 8.617 1 92.44 139 GLN B CA 1
ATOM 3966 C C . GLN B 1 139 ? 16.453 -38.125 9.586 1 92.44 139 GLN B C 1
ATOM 3968 O O . GLN B 1 139 ? 15.219 -38.188 9.547 1 92.44 139 GLN B O 1
ATOM 3973 N N . HIS B 1 140 ? 17.109 -37.438 10.359 1 92.56 140 HIS B N 1
ATOM 3974 C CA . HIS B 1 140 ? 16.422 -36.562 11.312 1 92.56 140 HIS B CA 1
ATOM 3975 C C . HIS B 1 140 ? 15.609 -35.5 10.586 1 92.56 140 HIS B C 1
ATOM 3977 O O . HIS B 1 140 ? 14.469 -35.219 10.961 1 92.56 140 HIS B O 1
ATOM 3983 N N . VAL B 1 141 ? 16.188 -34.938 9.586 1 92.25 141 VAL B N 1
ATOM 3984 C CA . VAL B 1 141 ? 15.555 -33.875 8.812 1 92.25 141 VAL B CA 1
ATOM 3985 C C . VAL B 1 141 ? 14.32 -34.406 8.109 1 92.25 141 VAL B C 1
ATOM 3987 O O . VAL B 1 141 ? 13.266 -33.781 8.109 1 92.25 141 VAL B O 1
ATOM 3990 N N . ILE B 1 142 ? 14.414 -35.562 7.59 1 92.69 142 ILE B N 1
ATOM 3991 C CA . ILE B 1 142 ? 13.312 -36.188 6.863 1 92.69 142 ILE B CA 1
ATOM 3992 C C . ILE B 1 142 ? 12.148 -36.438 7.816 1 92.69 142 ILE B C 1
ATOM 3994 O O . ILE B 1 142 ? 10.992 -36.188 7.477 1 92.69 142 ILE B O 1
ATOM 3998 N N . GLU B 1 143 ? 12.438 -36.875 9.008 1 91.12 143 GLU B N 1
ATOM 3999 C CA . GLU B 1 143 ? 11.398 -37.156 10.008 1 91.12 143 GLU B CA 1
ATOM 4000 C C . GLU B 1 143 ? 10.695 -35.844 10.406 1 91.12 143 GLU B C 1
ATOM 4002 O O . GLU B 1 143 ? 9.469 -35.812 10.539 1 91.12 143 GLU B O 1
ATOM 4007 N N . GLN B 1 144 ? 11.445 -34.906 10.5 1 90.56 144 GLN B N 1
ATOM 4008 C CA . GLN B 1 144 ? 10.875 -33.594 10.852 1 90.56 144 GLN B CA 1
ATOM 4009 C C . GLN B 1 144 ? 9.984 -33.062 9.734 1 90.56 144 GLN B C 1
ATOM 4011 O O . GLN B 1 144 ? 8.945 -32.469 9.992 1 90.56 144 GLN B O 1
ATOM 4016 N N . LEU B 1 145 ? 10.422 -33.281 8.516 1 90.81 145 LEU B N 1
ATOM 4017 C CA . LEU B 1 145 ? 9.672 -32.812 7.348 1 90.81 145 LEU B CA 1
ATOM 4018 C C . LEU B 1 145 ? 8.312 -33.5 7.277 1 90.81 145 LEU B C 1
ATOM 4020 O O . LEU B 1 145 ? 7.309 -32.875 6.941 1 90.81 145 LEU B O 1
ATOM 4024 N N . ARG B 1 146 ? 8.359 -34.719 7.617 1 87.06 146 ARG B N 1
ATOM 4025 C CA . ARG B 1 146 ? 7.137 -35.5 7.527 1 87.06 146 ARG B CA 1
ATOM 4026 C C . ARG B 1 146 ? 6.141 -35.094 8.609 1 87.06 146 ARG B C 1
ATOM 4028 O O . ARG B 1 146 ? 4.93 -35.188 8.414 1 87.06 146 ARG B O 1
ATOM 4035 N N . LEU B 1 147 ? 6.645 -34.531 9.727 1 86.69 147 LEU B N 1
ATOM 4036 C CA . LEU B 1 147 ? 5.801 -34.156 10.852 1 86.69 147 LEU B CA 1
ATOM 4037 C C . LEU B 1 147 ? 5.379 -32.688 10.75 1 86.69 147 LEU B C 1
ATOM 4039 O O . LEU B 1 147 ? 4.418 -32.281 11.398 1 86.69 147 LEU B O 1
ATOM 4043 N N . ALA B 1 148 ? 6.062 -32.031 9.891 1 85.81 148 ALA B N 1
ATOM 4044 C CA . ALA B 1 148 ? 5.812 -30.594 9.82 1 85.81 148 ALA B CA 1
ATOM 4045 C C . ALA B 1 148 ? 4.496 -30.297 9.109 1 85.81 148 ALA B C 1
ATOM 4047 O O . ALA B 1 148 ? 4.113 -31.016 8.18 1 85.81 148 ALA B O 1
ATOM 4048 N N . GLU B 1 149 ? 3.785 -29.359 9.664 1 85.62 149 GLU B N 1
ATOM 4049 C CA . GLU B 1 149 ? 2.576 -28.891 8.992 1 85.62 149 GLU B CA 1
ATOM 4050 C C . GLU B 1 149 ? 2.889 -27.75 8.039 1 85.62 149 GLU B C 1
ATOM 4052 O O . GLU B 1 149 ? 3.723 -26.891 8.344 1 85.62 149 GLU B O 1
ATOM 4057 N N . MET B 1 150 ? 2.295 -27.797 6.875 1 84.12 150 MET B N 1
ATOM 4058 C CA . MET B 1 150 ? 2.496 -26.719 5.898 1 84.12 150 MET B CA 1
ATOM 4059 C C . MET B 1 150 ? 1.739 -25.469 6.312 1 84.12 150 MET B C 1
ATOM 4061 O O . MET B 1 150 ? 0.625 -25.547 6.832 1 84.12 150 MET B O 1
ATOM 4065 N N . PRO B 1 151 ? 2.395 -24.344 6.098 1 88.19 151 PRO B N 1
ATOM 4066 C CA . PRO B 1 151 ? 1.705 -23.094 6.422 1 88.19 151 PRO B CA 1
ATOM 4067 C C . PRO B 1 151 ? 0.426 -22.891 5.613 1 88.19 151 PRO B C 1
ATOM 4069 O O . PRO B 1 151 ? 0.364 -23.281 4.445 1 88.19 151 PRO B O 1
ATOM 4072 N N . ARG B 1 152 ? -0.562 -22.297 6.258 1 93.69 152 ARG B N 1
ATOM 4073 C CA . ARG B 1 152 ? -1.845 -22.047 5.609 1 93.69 152 ARG B CA 1
ATOM 4074 C C . ARG B 1 152 ? -2.162 -20.562 5.578 1 93.69 152 ARG B C 1
ATOM 4076 O O . ARG B 1 152 ? -3.305 -20.172 5.336 1 93.69 152 ARG B O 1
ATOM 4083 N N . ASP B 1 153 ? -1.173 -19.766 5.895 1 96.5 153 ASP B N 1
ATOM 4084 C CA . ASP B 1 153 ? -1.411 -18.328 6.008 1 96.5 153 ASP B CA 1
ATOM 4085 C C . ASP B 1 153 ? -0.684 -17.562 4.902 1 96.5 153 ASP B C 1
ATOM 4087 O O . ASP B 1 153 ? -0.217 -16.453 5.117 1 96.5 153 ASP B O 1
ATOM 4091 N N . GLN B 1 154 ? -0.51 -18.234 3.74 1 97.12 154 GLN B N 1
ATOM 4092 C CA . GLN B 1 154 ? 0.263 -17.625 2.66 1 97.12 154 GLN B CA 1
ATOM 4093 C C . GLN B 1 154 ? -0.372 -16.328 2.191 1 97.12 154 GLN B C 1
ATOM 4095 O O . GLN B 1 154 ? 0.328 -15.344 1.94 1 97.12 154 GLN B O 1
ATOM 4100 N N . VAL B 1 155 ? -1.72 -16.297 2.082 1 98 155 VAL B N 1
ATOM 4101 C CA . VAL B 1 155 ? -2.402 -15.094 1.62 1 98 155 VAL B CA 1
ATOM 4102 C C . VAL B 1 155 ? -2.215 -13.969 2.637 1 98 155 VAL B C 1
ATOM 4104 O O . VAL B 1 155 ? -1.92 -12.828 2.268 1 98 155 VAL B O 1
ATOM 4107 N N . LYS B 1 156 ? -2.363 -14.273 3.881 1 97.38 156 LYS B N 1
ATOM 4108 C CA . LYS B 1 156 ? -2.156 -13.281 4.938 1 97.38 156 LYS B CA 1
ATOM 4109 C C . LYS B 1 156 ? -0.752 -12.695 4.867 1 97.38 156 LYS B C 1
ATOM 4111 O O . LYS B 1 156 ? -0.568 -11.492 5.078 1 97.38 156 LYS B O 1
ATOM 4116 N N . ARG B 1 157 ? 0.22 -13.492 4.539 1 96.25 157 ARG B N 1
ATOM 4117 C CA . ARG B 1 157 ? 1.618 -13.078 4.492 1 96.25 157 ARG B CA 1
ATOM 4118 C C . ARG B 1 157 ? 1.869 -12.141 3.312 1 96.25 157 ARG B C 1
ATOM 4120 O O . ARG B 1 157 ? 2.713 -11.25 3.393 1 96.25 157 ARG B O 1
ATOM 4127 N N . THR B 1 158 ? 1.153 -12.336 2.24 1 96.94 158 THR B N 1
ATOM 4128 C CA . THR B 1 158 ? 1.472 -11.625 1.008 1 96.94 158 THR B CA 1
ATOM 4129 C C . THR B 1 158 ? 0.519 -10.445 0.801 1 96.94 158 THR B C 1
ATOM 4131 O O . THR B 1 158 ? 0.85 -9.492 0.1 1 96.94 158 THR B O 1
ATOM 4134 N N . SER B 1 159 ? -0.636 -10.438 1.418 1 97.62 159 SER B N 1
ATOM 4135 C CA . SER B 1 159 ? -1.641 -9.391 1.284 1 97.62 159 SER B CA 1
ATOM 4136 C C . SER B 1 159 ? -1.17 -8.086 1.924 1 97.62 159 SER B C 1
ATOM 4138 O O . SER B 1 159 ? -0.358 -8.102 2.852 1 97.62 159 SER B O 1
ATOM 4140 N N . THR B 1 160 ? -1.588 -6.965 1.349 1 96.31 160 THR B N 1
ATOM 4141 C CA . THR B 1 160 ? -1.399 -5.699 2.055 1 96.31 160 THR B CA 1
ATOM 4142 C C . THR B 1 160 ? -2.092 -5.73 3.414 1 96.31 160 THR B C 1
ATOM 4144 O O . THR B 1 160 ? -3.051 -6.48 3.609 1 96.31 160 THR B O 1
ATOM 4147 N N . ILE B 1 161 ? -1.567 -4.949 4.297 1 95.44 161 ILE B N 1
ATOM 4148 C CA . ILE B 1 161 ? -2.137 -4.922 5.637 1 95.44 161 ILE B CA 1
ATOM 4149 C C . ILE B 1 161 ? -3.127 -3.764 5.758 1 95.44 161 ILE B C 1
ATOM 4151 O O . ILE B 1 161 ? -4.195 -3.91 6.355 1 95.44 161 ILE B O 1
ATOM 4155 N N . LYS B 1 162 ? -2.824 -2.592 5.164 1 94.25 162 LYS B N 1
ATOM 4156 C CA . LYS B 1 162 ? -3.684 -1.415 5.105 1 94.25 162 LYS B CA 1
ATOM 4157 C C . LYS B 1 162 ? -4.09 -1.098 3.67 1 94.25 162 LYS B C 1
ATOM 4159 O O . LYS B 1 162 ? -3.297 -1.279 2.742 1 94.25 162 LYS B O 1
ATOM 4164 N N . PRO B 1 163 ? -5.32 -0.632 3.531 1 95.38 163 PRO B N 1
ATOM 4165 C CA . PRO B 1 163 ? -5.691 -0.226 2.174 1 95.38 163 PRO B CA 1
ATOM 4166 C C . PRO B 1 163 ? -4.875 0.962 1.668 1 95.38 163 PRO B C 1
ATOM 4168 O O . PRO B 1 163 ? -4.395 1.77 2.467 1 95.38 163 PRO B O 1
ATOM 4171 N N . TYR B 1 164 ? -4.719 1.035 0.361 1 93.56 164 TYR B N 1
ATOM 4172 C CA . TYR B 1 164 ? -4.078 2.188 -0.264 1 93.56 164 TYR B CA 1
ATOM 4173 C C . TYR B 1 164 ? -4.672 2.459 -1.643 1 93.56 164 TYR B C 1
ATOM 4175 O O . TYR B 1 164 ? -5.383 1.616 -2.195 1 93.56 164 TYR B O 1
ATOM 4183 N N . VAL B 1 165 ? -4.312 3.627 -2.186 1 93 165 VAL B N 1
ATOM 4184 C CA . VAL B 1 165 ? -4.91 4.035 -3.451 1 93 165 VAL B CA 1
ATOM 4185 C C . VAL B 1 165 ? -3.822 4.16 -4.52 1 93 165 VAL B C 1
ATOM 4187 O O . VAL B 1 165 ? -2.689 4.543 -4.219 1 93 165 VAL B O 1
ATOM 4190 N N . VAL B 1 166 ? -4.102 3.764 -5.637 1 93.81 166 V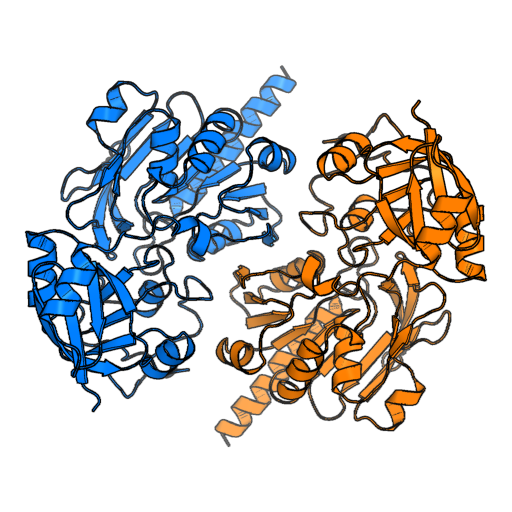AL B N 1
ATOM 4191 C CA . VAL B 1 166 ? -3.396 4.094 -6.871 1 93.81 166 VAL B CA 1
ATOM 4192 C C . VAL B 1 166 ? -4.246 5.043 -7.715 1 93.81 166 VAL B C 1
ATOM 4194 O O . VAL B 1 166 ? -5.223 4.625 -8.336 1 93.81 166 VAL B O 1
ATOM 4197 N N . PRO B 1 167 ? -3.82 6.285 -7.727 1 91.38 167 PRO B N 1
ATOM 4198 C CA . PRO B 1 167 ? -4.711 7.309 -8.281 1 91.38 167 PRO B CA 1
ATOM 4199 C C . PRO B 1 167 ? -4.926 7.16 -9.781 1 91.38 167 PRO B C 1
ATOM 4201 O O . PRO B 1 167 ? -3.994 6.801 -10.508 1 91.38 167 PRO B O 1
ATOM 4204 N N . GLY B 1 168 ? -6.137 7.332 -10.219 1 90.5 168 GLY B N 1
ATOM 4205 C CA . GLY B 1 168 ? -6.574 7.426 -11.602 1 90.5 168 GLY B CA 1
ATOM 4206 C C . GLY B 1 168 ? -7.836 8.25 -11.773 1 90.5 168 GLY B C 1
ATOM 4207 O O . GLY B 1 168 ? -8.461 8.656 -10.789 1 90.5 168 GLY B O 1
ATOM 4208 N N . ARG B 1 169 ? -8.258 8.562 -12.938 1 88.62 169 ARG B N 1
ATOM 4209 C CA . ARG B 1 169 ? -9.375 9.469 -13.18 1 88.62 169 ARG B CA 1
ATOM 4210 C C . ARG B 1 169 ? -10.578 8.711 -13.734 1 88.62 169 ARG B C 1
ATOM 4212 O O . ARG B 1 169 ? -11.672 9.273 -13.867 1 88.62 169 ARG B O 1
ATOM 4219 N N . GLY B 1 170 ? -10.398 7.465 -13.992 1 93.06 170 GLY B N 1
ATOM 4220 C CA . GLY B 1 170 ? -11.453 6.691 -14.625 1 93.06 170 GLY B CA 1
ATOM 4221 C C . GLY B 1 170 ? -12.297 5.91 -13.641 1 93.06 170 GLY B C 1
ATOM 4222 O O . GLY B 1 170 ? -12.648 6.426 -12.57 1 93.06 170 GLY B O 1
ATOM 4223 N N . LEU B 1 171 ? -12.734 4.699 -14.047 1 95.94 171 LEU B N 1
ATOM 4224 C CA . LEU B 1 171 ? -13.586 3.834 -13.234 1 95.94 171 LEU B CA 1
ATOM 4225 C C . LEU B 1 171 ? -12.914 3.506 -11.906 1 95.94 171 LEU B C 1
ATOM 4227 O O . LEU B 1 171 ? -11.695 3.35 -11.844 1 95.94 171 LEU B O 1
ATOM 4231 N N . ARG B 1 172 ? -13.68 3.43 -10.914 1 95.81 172 ARG B N 1
ATOM 4232 C CA . ARG B 1 172 ? -13.203 3.059 -9.586 1 95.81 172 ARG B CA 1
ATOM 4233 C C . ARG B 1 172 ? -13.234 1.545 -9.398 1 95.81 172 ARG B C 1
ATOM 4235 O O . ARG B 1 172 ? -14.312 0.938 -9.383 1 95.81 172 ARG B O 1
ATOM 4242 N N . VAL B 1 173 ? -12.094 1.017 -9.227 1 98.06 173 VAL B N 1
ATOM 4243 C CA . VAL B 1 173 ? -11.977 -0.426 -9.047 1 98.06 173 VAL B CA 1
ATOM 4244 C C . VAL B 1 173 ? -11.406 -0.724 -7.656 1 98.06 173 VAL B C 1
ATOM 4246 O O . VAL B 1 173 ? -10.414 -0.125 -7.246 1 98.06 173 VAL B O 1
ATOM 4249 N N . VAL B 1 174 ? -12.109 -1.491 -6.887 1 98.44 174 VAL B N 1
ATOM 4250 C CA . VAL B 1 174 ? -11.516 -2.041 -5.672 1 98.44 174 VAL B CA 1
ATOM 4251 C C . VAL B 1 174 ? -10.797 -3.35 -5.996 1 98.44 174 VAL B C 1
ATOM 4253 O O . VAL B 1 174 ? -11.383 -4.258 -6.586 1 98.44 174 VAL B O 1
ATOM 4256 N N . MET B 1 175 ? -9.562 -3.402 -5.727 1 98.62 175 MET B N 1
ATOM 4257 C CA . MET B 1 175 ? -8.742 -4.602 -5.918 1 98.62 175 MET B CA 1
ATOM 4258 C C . MET B 1 175 ? -8.469 -5.289 -4.586 1 98.62 175 MET B C 1
ATOM 4260 O O . MET B 1 175 ? -7.832 -4.715 -3.703 1 98.62 175 MET B O 1
ATOM 4264 N N . VAL B 1 176 ? -9.008 -6.465 -4.43 1 98.88 176 VAL B N 1
ATOM 4265 C CA . VAL B 1 176 ? -8.742 -7.227 -3.217 1 98.88 176 VAL B CA 1
ATOM 4266 C C . VAL B 1 176 ? -7.414 -7.961 -3.35 1 98.88 176 VAL B C 1
ATOM 4268 O O . VAL B 1 176 ? -7.254 -8.812 -4.227 1 98.88 176 VAL B O 1
ATOM 4271 N N . ASP B 1 177 ? -6.523 -7.664 -2.463 1 98.38 177 ASP B N 1
ATOM 4272 C CA . ASP B 1 177 ? -5.156 -8.156 -2.557 1 98.38 177 ASP B CA 1
ATOM 4273 C C . ASP B 1 177 ? -5.004 -9.5 -1.849 1 98.38 177 ASP B C 1
ATOM 4275 O O . ASP B 1 177 ? -4.949 -9.562 -0.619 1 98.38 177 ASP B O 1
ATOM 4279 N N . PHE B 1 178 ? -4.848 -10.539 -2.576 1 98.5 178 PHE B N 1
ATOM 4280 C CA . PHE B 1 178 ? -4.582 -11.859 -2.023 1 98.5 178 PHE B CA 1
ATOM 4281 C C . PHE B 1 178 ? -3.111 -12.227 -2.189 1 98.5 178 PHE B C 1
ATOM 4283 O O . PHE B 1 178 ? -2.719 -13.375 -1.937 1 98.5 178 PHE B O 1
ATOM 4290 N N . GLY B 1 179 ? -2.354 -11.359 -2.555 1 96.62 179 GLY B N 1
ATOM 4291 C CA . GLY B 1 179 ? -0.997 -11.531 -3.053 1 96.62 179 GLY B CA 1
ATOM 4292 C C . GLY B 1 179 ? -0.838 -11.117 -4.504 1 96.62 179 GLY B C 1
ATOM 4293 O O . GLY B 1 179 ? -0.375 -11.898 -5.332 1 96.62 179 GLY B O 1
ATOM 4294 N N . ALA B 1 180 ? -1.159 -9.828 -4.77 1 95.31 180 ALA B N 1
ATOM 4295 C CA . ALA B 1 180 ? -1.328 -9.312 -6.125 1 95.31 180 ALA B CA 1
ATOM 4296 C C . ALA B 1 180 ? 0.022 -9.094 -6.801 1 95.31 180 ALA B C 1
ATOM 4298 O O . ALA B 1 180 ? 0.965 -8.602 -6.176 1 95.31 180 ALA B O 1
ATOM 4299 N N . LYS B 1 181 ? 0.075 -9.469 -7.988 1 92.12 181 LYS B N 1
ATOM 4300 C CA . LYS B 1 181 ? 1.19 -9.086 -8.852 1 92.12 181 LYS B CA 1
ATOM 4301 C C . LYS B 1 181 ? 1.055 -7.641 -9.32 1 92.12 181 LYS B C 1
ATOM 4303 O O . LYS B 1 181 ? -0.048 -7.184 -9.633 1 92.12 181 LYS B O 1
ATOM 4308 N N . HIS B 1 182 ? 2.146 -7.023 -9.523 1 91.38 182 HIS B N 1
ATOM 4309 C CA . HIS B 1 182 ? 2.166 -5.641 -9.984 1 91.38 182 HIS B CA 1
ATOM 4310 C C . HIS B 1 182 ? 1.543 -5.512 -11.375 1 91.38 182 HIS B C 1
ATOM 4312 O O . HIS B 1 182 ? 0.973 -4.473 -11.711 1 91.38 182 HIS B O 1
ATOM 4318 N N . GLY B 1 183 ? 1.651 -6.598 -12.125 1 91.31 183 GLY B N 1
ATOM 4319 C CA . GLY B 1 183 ? 1.113 -6.57 -13.477 1 91.31 183 GLY B CA 1
ATOM 4320 C C . GLY B 1 183 ? -0.364 -6.23 -13.523 1 91.31 183 GLY B C 1
ATOM 4321 O O . GLY B 1 183 ? -0.823 -5.555 -14.453 1 91.31 183 GLY B O 1
ATOM 4322 N N . ILE B 1 184 ? -1.061 -6.707 -12.562 1 95.19 184 ILE B N 1
ATOM 4323 C CA . ILE B 1 184 ? -2.49 -6.426 -12.508 1 95.19 184 ILE B CA 1
ATOM 4324 C C . ILE B 1 184 ? -2.715 -4.93 -12.289 1 95.19 184 ILE B C 1
ATOM 4326 O O . ILE B 1 184 ? -3.531 -4.309 -12.969 1 95.19 184 ILE B O 1
ATOM 4330 N N . LEU B 1 185 ? -1.982 -4.375 -11.344 1 93.88 185 LEU B N 1
ATOM 4331 C CA . LEU B 1 185 ? -2.053 -2.943 -11.078 1 93.88 185 LEU B CA 1
ATOM 4332 C C . LEU B 1 185 ? -1.688 -2.137 -12.312 1 93.88 185 LEU B C 1
ATOM 4334 O O . LEU B 1 185 ? -2.346 -1.145 -12.633 1 93.88 185 LEU B O 1
ATOM 4338 N N . ARG B 1 186 ? -0.699 -2.576 -12.969 1 92.69 186 ARG B N 1
ATOM 4339 C CA . ARG B 1 186 ? -0.238 -1.891 -14.172 1 92.69 186 ARG B CA 1
ATOM 4340 C C . ARG B 1 186 ? -1.327 -1.866 -15.242 1 92.69 186 ARG B C 1
ATOM 4342 O O . ARG B 1 186 ? -1.559 -0.835 -15.875 1 92.69 186 ARG B O 1
ATOM 4349 N N . GLU B 1 187 ? -1.922 -2.969 -15.438 1 94.94 187 GLU B N 1
ATOM 4350 C CA . GLU B 1 187 ? -2.965 -3.07 -16.453 1 94.94 187 GLU B CA 1
ATOM 4351 C C . GLU B 1 187 ? -4.137 -2.145 -16.141 1 94.94 187 GLU B C 1
ATOM 4353 O O . GLU B 1 187 ? -4.66 -1.471 -17.031 1 94.94 187 GLU B O 1
ATOM 4358 N N . LEU B 1 188 ? -4.551 -2.1 -14.914 1 96.44 188 LEU B N 1
ATOM 4359 C CA . LEU B 1 188 ? -5.652 -1.235 -14.516 1 96.44 188 LEU B CA 1
ATOM 4360 C C . LEU B 1 188 ? -5.254 0.234 -14.602 1 96.44 188 LEU B C 1
ATOM 4362 O O . LEU B 1 188 ? -6.047 1.074 -15.031 1 96.44 188 LEU B O 1
ATOM 4366 N N . THR B 1 189 ? -4.027 0.522 -14.164 1 92.94 189 THR B N 1
ATOM 4367 C CA . THR B 1 189 ? -3.516 1.887 -14.219 1 92.94 189 THR B CA 1
ATOM 4368 C C . THR B 1 189 ? -3.445 2.377 -15.664 1 92.94 189 THR B C 1
ATOM 4370 O O . THR B 1 189 ? -3.834 3.508 -15.961 1 92.94 189 THR B O 1
ATOM 4373 N N . ARG B 1 190 ? -2.961 1.515 -16.531 1 91.88 190 ARG B N 1
ATOM 4374 C CA . ARG B 1 190 ? -2.875 1.833 -17.953 1 91.88 190 ARG B CA 1
ATOM 4375 C C . ARG B 1 190 ? -4.238 2.221 -18.5 1 91.88 190 ARG B C 1
ATOM 4377 O O . ARG B 1 190 ? -4.328 3.002 -19.453 1 91.88 190 ARG B O 1
ATOM 4384 N N . ARG B 1 191 ? -5.211 1.714 -17.938 1 95.56 191 ARG B N 1
ATOM 4385 C CA . ARG B 1 191 ? -6.57 1.949 -18.406 1 95.56 191 ARG B CA 1
ATOM 4386 C C . ARG B 1 191 ? -7.246 3.051 -17.594 1 95.56 191 ARG B C 1
ATOM 4388 O O . ARG B 1 191 ? -8.469 3.174 -17.594 1 95.56 191 ARG B O 1
ATOM 4395 N N . ASP B 1 192 ? -6.461 3.789 -16.766 1 93.5 192 ASP B N 1
ATOM 4396 C CA . ASP B 1 192 ? -6.805 5.027 -16.078 1 93.5 192 ASP B CA 1
ATOM 4397 C C . ASP B 1 192 ? -7.781 4.766 -14.938 1 93.5 192 ASP B C 1
ATOM 4399 O O . ASP B 1 192 ? -8.578 5.633 -14.578 1 93.5 192 ASP B O 1
ATOM 4403 N N . CYS B 1 193 ? -7.816 3.537 -14.453 1 95.81 193 CYS B N 1
ATOM 4404 C CA . CYS B 1 193 ? -8.672 3.221 -13.32 1 95.81 193 CYS B CA 1
ATOM 4405 C C . CYS B 1 193 ? -8.156 3.885 -12.047 1 95.81 193 CYS B C 1
ATOM 4407 O O . CYS B 1 193 ? -6.949 4.047 -11.875 1 95.81 193 CYS B O 1
ATOM 4409 N N . HIS B 1 194 ? -9.055 4.391 -11.219 1 94.62 194 HIS B N 1
ATOM 4410 C CA . HIS B 1 194 ? -8.758 4.691 -9.828 1 94.62 194 HIS B CA 1
ATOM 4411 C C . HIS B 1 194 ? -8.867 3.439 -8.961 1 94.62 194 HIS B C 1
ATOM 4413 O O . HIS B 1 194 ? -9.961 2.91 -8.758 1 94.62 194 HIS B O 1
ATOM 4419 N N . ILE B 1 195 ? -7.738 2.99 -8.469 1 96.88 195 ILE B N 1
ATOM 4420 C CA . ILE B 1 195 ? -7.699 1.672 -7.848 1 96.88 195 ILE B CA 1
ATOM 4421 C C . ILE B 1 195 ? -7.543 1.821 -6.336 1 96.88 195 ILE B C 1
ATOM 4423 O O . ILE B 1 195 ? -6.629 2.506 -5.867 1 96.88 195 ILE B O 1
ATOM 4427 N N . THR B 1 196 ? -8.445 1.307 -5.57 1 96.81 196 THR B N 1
ATOM 4428 C CA . THR B 1 196 ? -8.258 1.128 -4.137 1 96.81 196 THR B CA 1
ATOM 4429 C C . THR B 1 196 ? -7.902 -0.321 -3.814 1 96.81 196 THR B C 1
ATOM 4431 O O . THR B 1 196 ? -8.711 -1.227 -4.027 1 96.81 196 THR B O 1
ATOM 4434 N N . VAL B 1 197 ? -6.684 -0.531 -3.361 1 97.69 197 VAL B N 1
ATOM 4435 C CA . VAL B 1 197 ? -6.227 -1.867 -2.994 1 97.69 197 VAL B CA 1
ATOM 4436 C C . VAL B 1 197 ? -6.562 -2.145 -1.53 1 97.69 197 VAL B C 1
ATOM 4438 O O . VAL B 1 197 ? -6.238 -1.344 -0.65 1 97.69 197 VAL B O 1
ATOM 4441 N N . VAL B 1 198 ? -7.238 -3.254 -1.255 1 98.12 198 VAL B N 1
ATOM 4442 C CA . VAL B 1 198 ? -7.66 -3.568 0.107 1 98.12 198 VAL B CA 1
ATOM 4443 C C . VAL B 1 198 ? -7.117 -4.938 0.513 1 98.12 198 VAL B C 1
ATOM 4445 O O . VAL B 1 198 ? -6.785 -5.758 -0.344 1 98.12 198 VAL B O 1
ATOM 4448 N N . PRO B 1 199 ? -7.016 -5.191 1.804 1 98 199 PRO B N 1
ATOM 4449 C CA . PRO B 1 199 ? -6.516 -6.48 2.287 1 98 199 PRO B CA 1
ATOM 4450 C C . PRO B 1 199 ? -7.465 -7.633 1.973 1 98 199 PRO B C 1
ATOM 4452 O O . PRO B 1 199 ? -8.641 -7.41 1.669 1 98 199 PRO B O 1
ATOM 4455 N N . HIS B 1 200 ? -6.91 -8.812 2.117 1 98.44 200 HIS B N 1
ATOM 4456 C CA . HIS B 1 200 ? -7.645 -10.031 1.785 1 98.44 200 HIS B CA 1
ATOM 4457 C C . HIS B 1 200 ? -8.844 -10.219 2.705 1 98.44 200 HIS B C 1
ATOM 4459 O O . HIS B 1 200 ? -9.805 -10.898 2.346 1 98.44 200 HIS B O 1
ATOM 4465 N N . ASN B 1 201 ? -8.805 -9.594 3.867 1 97.75 201 ASN B N 1
ATOM 4466 C CA . ASN B 1 201 ? -9.852 -9.828 4.859 1 97.75 201 ASN B CA 1
ATOM 4467 C C . ASN B 1 201 ? -10.781 -8.633 4.992 1 97.75 201 ASN B C 1
ATOM 4469 O O . ASN B 1 201 ? -11.414 -8.445 6.031 1 97.75 201 ASN B O 1
ATOM 4473 N N . TYR B 1 202 ? -10.781 -7.77 4.047 1 97.12 202 TYR B N 1
ATOM 4474 C CA . TYR B 1 202 ? -11.727 -6.656 4.016 1 97.12 202 TYR B CA 1
ATOM 4475 C C . TYR B 1 202 ? -13.156 -7.156 3.895 1 97.12 202 TYR B C 1
ATOM 4477 O O . TYR B 1 202 ? -13.43 -8.109 3.156 1 97.12 202 TYR B O 1
ATOM 4485 N N . SER B 1 203 ? -14.117 -6.598 4.594 1 97.12 203 SER B N 1
ATOM 4486 C CA . SER B 1 203 ? -15.508 -7.043 4.555 1 97.12 203 SER B CA 1
ATOM 4487 C C . SER B 1 203 ? -16.219 -6.508 3.32 1 97.12 203 SER B C 1
ATOM 4489 O O . SER B 1 203 ? -15.805 -5.508 2.736 1 97.12 203 SER B O 1
ATOM 4491 N N . ALA B 1 204 ? -17.281 -7.211 2.949 1 98.06 204 ALA B N 1
ATOM 4492 C CA . ALA B 1 204 ? -18.125 -6.754 1.843 1 98.06 204 ALA B CA 1
ATOM 4493 C C . ALA B 1 204 ? -18.703 -5.371 2.125 1 98.06 204 ALA B C 1
ATOM 4495 O O . ALA B 1 204 ? -18.734 -4.516 1.238 1 98.06 204 ALA B O 1
ATOM 4496 N N . GLU B 1 205 ? -19.109 -5.156 3.348 1 95.38 205 GLU B N 1
ATOM 4497 C CA . GLU B 1 205 ? -19.672 -3.871 3.748 1 95.38 205 GLU B CA 1
ATOM 4498 C C . GLU B 1 205 ? -18.672 -2.74 3.559 1 95.38 205 GLU B C 1
ATOM 4500 O O . GLU B 1 205 ? -19.016 -1.683 3.023 1 95.38 205 GLU B O 1
ATOM 4505 N N . ALA B 1 206 ? -17.484 -2.986 3.998 1 93.81 206 ALA B N 1
ATOM 4506 C CA . ALA B 1 206 ? -16.438 -1.979 3.869 1 93.81 206 ALA B CA 1
ATOM 4507 C C . ALA B 1 206 ? -16.141 -1.682 2.404 1 93.81 206 ALA B C 1
ATOM 4509 O O . ALA B 1 206 ? -15.898 -0.529 2.033 1 93.81 206 ALA B O 1
ATOM 4510 N N . ILE B 1 207 ? -16.125 -2.701 1.592 1 96.69 207 ILE B N 1
ATOM 4511 C CA . ILE B 1 207 ? -15.867 -2.539 0.166 1 96.69 207 ILE B CA 1
ATOM 4512 C C . ILE B 1 207 ? -16.984 -1.717 -0.477 1 96.69 207 ILE B C 1
ATOM 4514 O O . ILE B 1 207 ? -16.719 -0.79 -1.245 1 96.69 207 ILE B O 1
ATOM 4518 N N . LEU B 1 208 ? -18.203 -2.021 -0.153 1 94.56 208 LEU B N 1
ATOM 4519 C CA . LEU B 1 208 ? -19.344 -1.314 -0.727 1 94.56 208 LEU B CA 1
ATOM 4520 C C . LEU B 1 208 ? -19.312 0.161 -0.342 1 94.56 208 LEU B C 1
ATOM 4522 O O . LEU B 1 208 ? -19.734 1.019 -1.125 1 94.56 208 LEU B O 1
ATOM 4526 N N . ARG B 1 209 ? -18.812 0.481 0.823 1 89.25 209 ARG B N 1
ATOM 4527 C CA . ARG B 1 209 ? -18.734 1.863 1.284 1 89.25 209 ARG B CA 1
ATOM 4528 C C . ARG B 1 209 ? -17.734 2.662 0.45 1 89.25 209 ARG B C 1
ATOM 4530 O O . ARG B 1 209 ? -17.797 3.893 0.412 1 89.25 209 ARG B O 1
ATOM 4537 N N . LEU B 1 210 ? -16.812 1.96 -0.195 1 91 210 LEU B N 1
ATOM 4538 C CA . LEU B 1 210 ? -15.844 2.629 -1.065 1 91 210 LEU B CA 1
ATOM 4539 C C . LEU B 1 210 ? -16.484 3.002 -2.396 1 91 210 LEU B C 1
ATOM 4541 O O . LEU B 1 210 ? -15.859 3.658 -3.23 1 91 210 LEU B O 1
ATOM 4545 N N . LYS B 1 211 ? -17.688 2.523 -2.635 1 91.19 211 LYS B N 1
ATOM 4546 C CA . LYS B 1 211 ? -18.5 2.836 -3.811 1 91.19 211 LYS B CA 1
ATOM 4547 C C . LYS B 1 211 ? -17.75 2.48 -5.094 1 91.19 211 LYS B C 1
ATOM 4549 O O . LYS B 1 211 ? -17.625 3.312 -5.996 1 91.19 211 LYS B O 1
ATOM 4554 N N . PRO B 1 212 ? -17.328 1.22 -5.215 1 95.44 212 PRO B N 1
ATOM 4555 C CA . PRO B 1 212 ? -16.609 0.806 -6.422 1 95.44 212 PRO B CA 1
ATOM 4556 C C . PRO B 1 212 ? -17.531 0.604 -7.621 1 95.44 212 PRO B C 1
ATOM 4558 O O . PRO B 1 212 ? -18.719 0.298 -7.449 1 95.44 212 PRO B O 1
ATOM 4561 N N . ASP B 1 213 ? -16.969 0.833 -8.82 1 96.88 213 ASP B N 1
ATOM 4562 C CA . ASP B 1 213 ? -17.641 0.467 -10.055 1 96.88 213 ASP B CA 1
ATOM 4563 C C . ASP B 1 213 ? -17.438 -1.013 -10.375 1 96.88 213 ASP B C 1
ATOM 4565 O O . ASP B 1 213 ? -18.266 -1.62 -11.07 1 96.88 213 ASP B O 1
ATOM 4569 N N . GLY B 1 214 ? -16.406 -1.607 -9.938 1 98.5 214 GLY B N 1
ATOM 4570 C CA . GLY B 1 214 ? -16.047 -2.998 -10.156 1 98.5 214 GLY B CA 1
ATOM 4571 C C . GLY B 1 214 ? -15.094 -3.537 -9.117 1 98.5 214 GLY B C 1
ATOM 4572 O O . GLY B 1 214 ? -14.453 -2.77 -8.391 1 98.5 214 GLY B O 1
ATOM 4573 N N . ILE B 1 215 ? -15 -4.844 -9.039 1 98.88 215 ILE B N 1
ATOM 4574 C CA . ILE B 1 215 ? -14.125 -5.516 -8.078 1 98.88 215 ILE B CA 1
ATOM 4575 C C . ILE B 1 215 ? -13.172 -6.445 -8.82 1 98.88 215 ILE B C 1
ATOM 4577 O O . ILE B 1 215 ? -13.594 -7.246 -9.656 1 98.88 215 ILE B O 1
ATOM 4581 N N . MET B 1 216 ? -11.945 -6.285 -8.562 1 98.81 216 MET B N 1
ATOM 4582 C CA . MET B 1 216 ? -10.906 -7.184 -9.062 1 98.81 216 MET B CA 1
ATOM 4583 C C . MET B 1 216 ? -10.422 -8.117 -7.961 1 98.81 216 MET B C 1
ATOM 4585 O O . MET B 1 216 ? -9.961 -7.66 -6.914 1 98.81 216 MET B O 1
ATOM 4589 N N . LEU B 1 217 ? -10.578 -9.406 -8.125 1 98.88 217 LEU B N 1
ATOM 4590 C CA . LEU B 1 217 ? -10.008 -10.422 -7.242 1 98.88 217 LEU B CA 1
ATOM 4591 C C . LEU B 1 217 ? -8.656 -10.898 -7.766 1 98.88 217 LEU B C 1
ATOM 4593 O O . LEU B 1 217 ? -8.586 -11.523 -8.828 1 98.88 217 LEU B O 1
ATOM 4597 N N . THR B 1 218 ? -7.613 -10.656 -7.043 1 98.56 218 THR B N 1
ATOM 4598 C CA . THR B 1 218 ? -6.27 -10.844 -7.582 1 98.56 218 THR B CA 1
ATOM 4599 C C . THR B 1 218 ? -5.832 -12.297 -7.453 1 98.56 218 THR B C 1
ATOM 4601 O O . THR B 1 218 ? -6.535 -13.117 -6.852 1 98.56 218 THR B O 1
ATOM 4604 N N . ASN B 1 219 ? -4.625 -12.523 -8.055 1 97.69 219 ASN B N 1
ATOM 4605 C CA . ASN B 1 219 ? -3.926 -13.781 -7.812 1 97.69 219 ASN B CA 1
ATOM 4606 C C . ASN B 1 219 ? -3.438 -13.891 -6.371 1 97.69 219 ASN B C 1
ATOM 4608 O O . ASN B 1 219 ? -3.539 -12.93 -5.605 1 97.69 219 ASN B O 1
ATOM 4612 N N . GLY B 1 220 ? -2.914 -15.016 -6.051 1 97 220 GLY B N 1
ATOM 4613 C CA . GLY B 1 220 ? -2.328 -15.227 -4.734 1 97 220 GLY B CA 1
ATOM 4614 C C . GLY B 1 220 ? -1.828 -16.641 -4.523 1 97 220 GLY B C 1
ATOM 4615 O O . GLY B 1 220 ? -2.033 -17.516 -5.371 1 97 220 GLY B O 1
ATOM 4616 N N . PRO B 1 221 ? -1.162 -16.781 -3.441 1 97.06 221 PRO B N 1
ATOM 4617 C CA . PRO B 1 221 ? -0.632 -18.109 -3.09 1 97.06 221 PRO B CA 1
ATOM 4618 C C . PRO B 1 221 ? -1.624 -18.953 -2.289 1 97.06 221 PRO B C 1
ATOM 4620 O O . PRO B 1 221 ? -2.648 -18.438 -1.834 1 97.06 221 PRO B O 1
ATOM 4623 N N . GLY B 1 222 ? -1.328 -20.234 -2.205 1 95.75 222 GLY B N 1
ATOM 4624 C CA . GLY B 1 222 ? -1.982 -21.062 -1.208 1 95.75 222 GLY B CA 1
ATOM 4625 C C . GLY B 1 222 ? -3.285 -21.672 -1.697 1 95.75 222 GLY B C 1
ATOM 4626 O O . GLY B 1 222 ? -3.621 -21.562 -2.877 1 95.75 222 GLY B O 1
ATOM 4627 N N . ASP B 1 223 ? -3.939 -22.344 -0.759 1 97.31 223 ASP B N 1
ATOM 4628 C CA . ASP B 1 223 ? -5.234 -22.984 -0.979 1 97.31 223 ASP B CA 1
ATOM 4629 C C . ASP B 1 223 ? -6.375 -21.984 -0.824 1 97.31 223 ASP B C 1
ATOM 4631 O O . ASP B 1 223 ? -6.512 -21.344 0.225 1 97.31 223 ASP B O 1
ATOM 4635 N N . PRO B 1 224 ? -7.176 -21.844 -1.891 1 98.25 224 PRO B N 1
ATOM 4636 C CA . PRO B 1 224 ? -8.289 -20.906 -1.767 1 98.25 224 PRO B CA 1
ATOM 4637 C C . PRO B 1 224 ? -9.188 -21.203 -0.57 1 98.25 224 PRO B C 1
ATOM 4639 O O . PRO B 1 224 ? -9.812 -20.297 -0.013 1 98.25 224 PRO B O 1
ATOM 4642 N N . LYS B 1 225 ? -9.234 -22.422 -0.164 1 98.25 225 LYS B N 1
ATOM 4643 C CA . LYS B 1 225 ? -10.117 -22.797 0.935 1 98.25 225 LYS B CA 1
ATOM 4644 C C . LYS B 1 225 ? -9.578 -22.297 2.271 1 98.25 225 LYS B C 1
ATOM 4646 O O . LYS B 1 225 ? -10.289 -22.312 3.275 1 98.25 225 LYS B O 1
ATOM 4651 N N . ASP B 1 226 ? -8.328 -21.891 2.275 1 97.69 226 ASP B N 1
ATOM 4652 C CA . ASP B 1 226 ? -7.711 -21.375 3.498 1 97.69 226 ASP B CA 1
ATOM 4653 C C . ASP B 1 226 ? -8.039 -19.906 3.709 1 97.69 226 ASP B C 1
ATOM 4655 O O . ASP B 1 226 ? -7.488 -19.266 4.609 1 97.69 226 ASP B O 1
ATOM 4659 N N . VAL B 1 227 ? -8.859 -19.328 2.906 1 97.75 227 VAL B N 1
ATOM 4660 C CA . VAL B 1 227 ? -9.266 -17.922 3.047 1 97.75 227 VAL B CA 1
ATOM 4661 C C . VAL B 1 227 ? -10.789 -17.828 3.033 1 97.75 227 VAL B C 1
ATOM 4663 O O . VAL B 1 227 ? -11.359 -17.156 2.176 1 97.75 227 VAL B O 1
ATOM 4666 N N . PRO B 1 228 ? -11.414 -18.375 4.004 1 98.25 228 PRO B N 1
ATOM 4667 C CA . PRO B 1 228 ? -12.875 -18.422 4.004 1 98.25 228 PRO B CA 1
ATOM 4668 C C . PRO B 1 228 ? -13.508 -17.031 4.074 1 98.25 228 PRO B C 1
ATOM 4670 O O . PRO B 1 228 ? -14.609 -16.828 3.561 1 98.25 228 PRO B O 1
ATOM 4673 N N . GLU B 1 229 ? -12.852 -16.109 4.699 1 98.12 229 GLU B N 1
ATOM 4674 C CA . GLU B 1 229 ? -13.391 -14.75 4.781 1 98.12 229 GLU B CA 1
ATOM 4675 C C . GLU B 1 229 ? -13.555 -14.141 3.395 1 98.12 229 GLU B C 1
ATOM 4677 O O . GLU B 1 229 ? -14.484 -13.359 3.16 1 98.12 229 GLU B O 1
ATOM 4682 N N . ALA B 1 230 ? -12.664 -14.445 2.502 1 98.5 230 ALA B N 1
ATOM 4683 C CA . ALA B 1 230 ? -12.766 -13.953 1.132 1 98.5 230 ALA B CA 1
ATOM 4684 C C . ALA B 1 230 ? -13.961 -14.562 0.412 1 98.5 230 ALA B C 1
ATOM 4686 O O . ALA B 1 230 ? -14.656 -13.875 -0.343 1 98.5 230 ALA B O 1
ATOM 4687 N N . ILE B 1 231 ? -14.195 -15.828 0.604 1 98.75 231 ILE B N 1
ATOM 4688 C CA . ILE B 1 231 ? -15.328 -16.516 -0.008 1 98.75 231 ILE B CA 1
ATOM 4689 C C . ILE B 1 231 ? -16.641 -15.859 0.432 1 98.75 231 ILE B C 1
ATOM 4691 O O . ILE B 1 231 ? -17.5 -15.555 -0.398 1 98.75 231 ILE B O 1
ATOM 4695 N N . GLU B 1 232 ? -16.734 -15.625 1.718 1 98.62 232 GLU B N 1
ATOM 4696 C CA . GLU B 1 232 ? -17.922 -14.984 2.256 1 98.62 232 GLU B CA 1
ATOM 4697 C C . GLU B 1 232 ? -18.094 -13.57 1.707 1 98.62 232 GLU B C 1
ATOM 4699 O O . GLU B 1 232 ? -19.203 -13.156 1.359 1 98.62 232 GLU B O 1
ATOM 4704 N N . MET B 1 233 ? -17.031 -12.844 1.668 1 98.75 233 MET B N 1
ATOM 4705 C CA . MET B 1 233 ? -17.047 -11.492 1.122 1 98.75 233 MET B CA 1
ATOM 4706 C C . MET B 1 233 ? -17.547 -11.492 -0.32 1 98.75 233 MET B C 1
ATOM 4708 O O . MET B 1 233 ? -18.422 -10.703 -0.682 1 98.75 233 MET B O 1
ATOM 4712 N N . ILE B 1 234 ? -17.078 -12.391 -1.154 1 98.81 234 ILE B N 1
ATOM 4713 C CA . ILE B 1 234 ? -17.438 -12.469 -2.564 1 98.81 234 ILE B CA 1
ATOM 4714 C C . ILE B 1 234 ? -18.906 -12.828 -2.699 1 98.81 234 ILE B C 1
ATOM 4716 O O . ILE B 1 234 ? -19.625 -12.258 -3.523 1 98.81 234 ILE B O 1
ATOM 4720 N N . LYS B 1 235 ? -19.359 -13.75 -1.877 1 98.44 235 LYS B N 1
ATOM 4721 C CA . LYS B 1 235 ? -20.766 -14.148 -1.88 1 98.44 235 LYS B CA 1
ATOM 4722 C C . LYS B 1 235 ? -21.688 -12.938 -1.676 1 98.44 235 LYS B C 1
ATOM 4724 O O . LYS B 1 235 ? -22.703 -12.805 -2.352 1 98.44 235 LYS B O 1
ATOM 4729 N N . GLN B 1 236 ? -21.266 -12.133 -0.795 1 98.12 236 GLN B N 1
ATOM 4730 C CA . GLN B 1 236 ? -22.094 -10.969 -0.443 1 98.12 236 GLN B CA 1
ATOM 4731 C C . GLN B 1 236 ? -22.031 -9.906 -1.534 1 98.12 236 GLN B C 1
ATOM 4733 O O . GLN B 1 236 ? -22.969 -9.133 -1.7 1 98.12 236 GLN B O 1
ATOM 4738 N N . LEU B 1 237 ? -21 -9.836 -2.289 1 98.25 237 LEU B N 1
ATOM 4739 C CA . LEU B 1 237 ? -20.797 -8.797 -3.293 1 98.25 237 LEU B CA 1
ATOM 4740 C C . LEU B 1 237 ? -21.391 -9.219 -4.633 1 98.25 237 LEU B C 1
ATOM 4742 O O . LEU B 1 237 ? -21.688 -8.375 -5.484 1 98.25 237 LEU B O 1
ATOM 4746 N N . LEU B 1 238 ? -21.5 -10.523 -4.773 1 97.69 238 LEU B N 1
ATOM 4747 C CA . LEU B 1 238 ? -22.031 -11.062 -6.02 1 97.69 238 LEU B CA 1
ATOM 4748 C C . LEU B 1 238 ? -23.422 -10.508 -6.309 1 97.69 238 LEU B C 1
ATOM 4750 O O . LEU B 1 238 ? -24.281 -10.508 -5.434 1 97.69 238 LEU B O 1
ATOM 4754 N N . GLY B 1 239 ? -23.594 -9.961 -7.535 1 95.62 239 GLY B N 1
ATOM 4755 C CA . GLY B 1 239 ? -24.875 -9.414 -7.934 1 95.62 239 GLY B CA 1
ATOM 4756 C C . GLY B 1 239 ? -25 -7.93 -7.645 1 95.62 239 GLY B C 1
ATOM 4757 O O . GLY B 1 239 ? -25.922 -7.273 -8.133 1 95.62 239 GLY B O 1
ATOM 4758 N N . GLN B 1 240 ? -24.109 -7.438 -6.914 1 95.94 240 GLN B N 1
ATOM 4759 C CA . GLN B 1 240 ? -24.172 -6.023 -6.566 1 95.94 240 GLN B CA 1
ATOM 4760 C C . GLN B 1 240 ? -23.203 -5.207 -7.43 1 95.94 240 GLN B C 1
ATOM 4762 O O . GLN B 1 240 ? -23.531 -4.09 -7.844 1 95.94 240 GLN B O 1
ATOM 4767 N N . ILE B 1 241 ? -22.078 -5.699 -7.656 1 97 241 ILE B N 1
ATOM 4768 C CA . ILE B 1 241 ? -21 -5.02 -8.367 1 97 241 ILE B CA 1
ATOM 4769 C C . ILE B 1 241 ? -20.297 -6 -9.312 1 97 241 ILE B C 1
ATOM 4771 O O . ILE B 1 241 ? -20.047 -7.152 -8.945 1 97 241 ILE B O 1
ATOM 4775 N N . PRO B 1 242 ? -19.953 -5.609 -10.547 1 98.69 242 PRO B N 1
ATOM 4776 C CA . PRO B 1 242 ? -19.219 -6.504 -11.445 1 98.69 242 PRO B CA 1
ATOM 4777 C C . PRO B 1 242 ? -17.906 -7 -10.852 1 98.69 242 PRO B C 1
ATOM 4779 O O . PRO B 1 242 ? -17.203 -6.242 -10.18 1 98.69 242 PRO B O 1
ATOM 4782 N N . ILE B 1 243 ? -17.594 -8.281 -11.125 1 98.88 243 ILE B N 1
ATOM 4783 C CA . ILE B 1 243 ? -16.422 -8.906 -10.516 1 98.88 243 ILE B CA 1
ATOM 4784 C C . ILE B 1 243 ? -15.578 -9.586 -11.594 1 98.88 243 ILE B C 1
ATOM 4786 O O . ILE B 1 243 ? -16.109 -10.25 -12.484 1 98.88 243 ILE B O 1
ATOM 4790 N N . PHE B 1 244 ? -14.289 -9.383 -11.602 1 98.88 244 PHE B N 1
ATOM 4791 C CA . PHE B 1 244 ? -13.312 -10.109 -12.406 1 98.88 244 PHE B CA 1
ATOM 4792 C C . PHE B 1 244 ? -12.266 -10.773 -11.516 1 98.88 244 PHE B C 1
ATOM 4794 O O . PHE B 1 244 ? -11.617 -10.102 -10.711 1 98.88 244 PHE B O 1
ATOM 4801 N N . GLY B 1 245 ? -12.102 -12.031 -11.609 1 98.81 245 GLY B N 1
ATOM 4802 C CA . GLY B 1 245 ? -11.133 -12.766 -10.805 1 98.81 245 GLY B CA 1
ATOM 4803 C C . GLY B 1 245 ? -10 -13.344 -11.625 1 98.81 245 GLY B C 1
ATOM 4804 O O . GLY B 1 245 ? -10.203 -13.812 -12.742 1 98.81 245 GLY B O 1
ATOM 4805 N N . ILE B 1 246 ? -8.812 -13.398 -11.047 1 98.44 246 ILE B N 1
ATOM 4806 C CA . ILE B 1 246 ? -7.613 -13.922 -11.695 1 98.44 246 ILE B CA 1
ATOM 4807 C C . ILE B 1 246 ? -6.93 -14.938 -10.781 1 98.44 246 ILE B C 1
ATOM 4809 O O . ILE B 1 246 ? -6.66 -14.648 -9.617 1 98.44 246 ILE B O 1
ATOM 4813 N N . CYS B 1 247 ? -6.594 -16.141 -11.281 1 97.81 247 CYS B N 1
ATOM 4814 C CA . CYS B 1 247 ? -5.836 -17.188 -10.602 1 97.81 247 CYS B CA 1
ATOM 4815 C C . CYS B 1 247 ? -6.484 -17.562 -9.273 1 97.81 247 CYS B C 1
ATOM 4817 O O . CYS B 1 247 ? -7.547 -18.172 -9.25 1 97.81 247 CYS B O 1
ATOM 4819 N N . LEU B 1 248 ? -5.969 -17.078 -8.148 1 98.69 248 LEU B N 1
ATOM 4820 C CA . LEU B 1 248 ? -6.633 -17.359 -6.883 1 98.69 248 LEU B CA 1
ATOM 4821 C C . LEU B 1 248 ? -8.031 -16.75 -6.852 1 98.69 248 LEU B C 1
ATOM 4823 O O . LEU B 1 248 ? -8.969 -17.359 -6.348 1 98.69 248 LEU B O 1
ATOM 4827 N N . GLY B 1 249 ? -8.172 -15.555 -7.344 1 98.75 249 GLY B N 1
ATOM 4828 C CA . GLY B 1 249 ? -9.469 -14.906 -7.449 1 98.75 249 GLY B CA 1
ATOM 4829 C C . GLY B 1 249 ? -10.477 -15.719 -8.242 1 98.75 249 GLY B C 1
ATOM 4830 O O . GLY B 1 249 ? -11.672 -15.688 -7.953 1 98.75 249 GLY B O 1
ATOM 4831 N N . HIS B 1 250 ? -10.008 -16.406 -9.266 1 98.75 250 HIS B N 1
ATOM 4832 C CA . HIS B 1 250 ? -10.812 -17.344 -10.047 1 98.75 250 HIS B CA 1
ATOM 4833 C C . HIS B 1 250 ? -11.352 -18.469 -9.188 1 98.75 250 HIS B C 1
ATOM 4835 O O . HIS B 1 250 ? -12.547 -18.766 -9.227 1 98.75 250 HIS B O 1
ATOM 4841 N N . GLN B 1 251 ? -10.492 -19.016 -8.422 1 98.88 251 GLN B N 1
ATOM 4842 C CA . GLN B 1 251 ? -10.852 -20.125 -7.555 1 98.88 251 GLN B CA 1
ATOM 4843 C C . GLN B 1 251 ? -11.805 -19.672 -6.449 1 98.88 251 GLN B C 1
ATOM 4845 O O . GLN B 1 251 ? -12.773 -20.359 -6.133 1 98.88 251 GLN B O 1
ATOM 4850 N N . LEU B 1 252 ? -11.539 -18.547 -5.902 1 98.88 252 LEU B N 1
ATOM 4851 C CA . LEU B 1 252 ? -12.375 -18.016 -4.832 1 98.88 252 LEU B CA 1
ATOM 4852 C C . LEU B 1 252 ? -13.773 -17.688 -5.348 1 98.88 252 LEU B C 1
ATOM 4854 O O . LEU B 1 252 ? -14.766 -17.922 -4.652 1 98.88 252 LEU B O 1
ATOM 4858 N N . LEU B 1 253 ? -13.836 -17.078 -6.527 1 98.88 253 LEU B N 1
ATOM 4859 C CA . LEU B 1 253 ? -15.141 -16.828 -7.125 1 98.88 253 LEU B CA 1
ATOM 4860 C C . LEU B 1 253 ? -15.922 -18.125 -7.309 1 98.88 253 LEU B C 1
ATOM 4862 O O . LEU B 1 253 ? -17.125 -18.172 -7.008 1 98.88 253 LEU B O 1
ATOM 4866 N N . ALA B 1 254 ? -15.258 -19.156 -7.801 1 98.81 254 ALA B N 1
ATOM 4867 C CA . ALA B 1 254 ? -15.891 -20.453 -7.992 1 98.81 254 ALA B CA 1
ATOM 4868 C C . ALA B 1 254 ? -16.453 -21 -6.68 1 98.81 254 ALA B C 1
ATOM 4870 O O . ALA B 1 254 ? -17.609 -21.422 -6.609 1 98.81 254 ALA B O 1
ATOM 4871 N N . LEU B 1 255 ? -15.609 -20.953 -5.672 1 98.81 255 LEU B N 1
ATOM 4872 C CA . LEU B 1 255 ? -16.031 -21.438 -4.359 1 98.81 255 LEU B CA 1
ATOM 4873 C C . LEU B 1 255 ? -17.219 -20.625 -3.838 1 98.81 255 LEU B C 1
ATOM 4875 O O . LEU B 1 255 ? -18.156 -21.188 -3.279 1 98.81 255 LEU B O 1
ATOM 4879 N N . ALA B 1 256 ? -17.172 -19.344 -4.008 1 98.69 256 ALA B N 1
ATOM 4880 C CA . ALA B 1 256 ? -18.25 -18.453 -3.539 1 98.69 256 ALA B CA 1
ATOM 4881 C C . ALA B 1 256 ? -19.578 -18.797 -4.219 1 98.69 256 ALA B C 1
ATOM 4883 O O . ALA B 1 256 ? -20.641 -18.562 -3.654 1 98.69 256 ALA B O 1
ATOM 4884 N N . CYS B 1 257 ? -19.531 -19.359 -5.391 1 98.56 257 CYS B N 1
ATOM 4885 C CA . CYS B 1 257 ? -20.719 -19.672 -6.164 1 98.56 257 CYS B CA 1
ATOM 4886 C C . CYS B 1 257 ? -21.156 -21.109 -5.93 1 98.56 257 CYS B C 1
ATOM 4888 O O . CYS B 1 257 ? -22.109 -21.594 -6.555 1 98.56 257 CYS B O 1
ATOM 4890 N N . GLY B 1 258 ? -20.406 -21.844 -5.094 1 98.19 258 GLY B N 1
ATOM 4891 C CA . GLY B 1 258 ? -20.844 -23.188 -4.707 1 98.19 258 GLY B CA 1
ATOM 4892 C C . GLY B 1 258 ? -20.062 -24.281 -5.387 1 98.19 258 GLY B C 1
ATOM 4893 O O . GLY B 1 258 ? -20.312 -25.469 -5.145 1 98.19 258 GLY B O 1
ATOM 4894 N N . ALA B 1 259 ? -19.125 -23.922 -6.301 1 98.56 259 ALA B N 1
ATOM 4895 C CA . ALA B 1 259 ? -18.266 -24.922 -6.91 1 98.56 259 ALA B CA 1
ATOM 4896 C C . ALA B 1 259 ? -17.188 -25.406 -5.93 1 98.56 259 ALA B C 1
ATOM 4898 O O . ALA B 1 259 ? -17.219 -25.031 -4.754 1 98.56 259 ALA B O 1
ATOM 4899 N N . ASP B 1 260 ? -16.344 -26.328 -6.395 1 98.38 260 ASP B N 1
ATOM 4900 C CA . ASP B 1 260 ? -15.281 -26.875 -5.551 1 98.38 260 ASP B CA 1
ATOM 4901 C C . ASP B 1 260 ? -13.922 -26.75 -6.227 1 98.38 260 ASP B C 1
ATOM 4903 O O . ASP B 1 260 ? -13.836 -26.516 -7.434 1 98.38 260 ASP B O 1
ATOM 4907 N N . THR B 1 261 ? -12.891 -26.797 -5.414 1 98.06 261 THR B N 1
ATOM 4908 C CA . THR B 1 261 ? -11.516 -26.766 -5.91 1 98.06 261 THR B CA 1
ATOM 4909 C C . THR B 1 261 ? -10.742 -27.984 -5.406 1 98.06 261 THR B C 1
ATOM 4911 O O . THR B 1 261 ? -11.133 -28.609 -4.418 1 98.06 261 THR B O 1
ATOM 4914 N N . GLU B 1 262 ? -9.672 -28.297 -6.086 1 96.88 262 GLU B N 1
ATOM 4915 C CA . GLU B 1 262 ? -8.82 -29.406 -5.699 1 96.88 262 GLU B CA 1
ATOM 4916 C C . GLU B 1 262 ? -7.348 -29.109 -5.957 1 96.88 262 GLU B C 1
ATOM 4918 O O . GLU B 1 262 ? -7.02 -28.328 -6.855 1 96.88 262 GLU B O 1
ATOM 4923 N N . LYS B 1 263 ? -6.555 -29.688 -5.137 1 95 263 LYS B N 1
ATOM 4924 C CA . LYS B 1 263 ? -5.117 -29.578 -5.367 1 95 263 LYS B CA 1
ATOM 4925 C C . LYS B 1 263 ? -4.68 -30.453 -6.539 1 95 263 LYS B C 1
ATOM 4927 O O . LYS B 1 263 ? -5.082 -31.625 -6.637 1 95 263 LYS B O 1
ATOM 4932 N N . MET B 1 264 ? -3.867 -29.844 -7.414 1 94.12 264 MET B N 1
ATOM 4933 C CA . MET B 1 264 ? -3.32 -30.594 -8.547 1 94.12 264 MET B CA 1
ATOM 4934 C C . MET B 1 264 ? -2.092 -31.391 -8.133 1 94.12 264 MET B C 1
ATOM 4936 O O . MET B 1 264 ? -1.461 -31.094 -7.121 1 94.12 264 MET B O 1
ATOM 4940 N N . LYS B 1 265 ? -1.749 -32.406 -8.875 1 89 265 LYS B N 1
ATOM 4941 C CA . LYS B 1 265 ? -0.563 -33.219 -8.594 1 89 265 LYS B CA 1
ATOM 4942 C C . LYS B 1 265 ? 0.698 -32.344 -8.609 1 89 265 LYS B C 1
ATOM 4944 O O . LYS B 1 265 ? 1.509 -32.406 -7.68 1 89 265 LYS B O 1
ATOM 4949 N N . PHE B 1 266 ? 0.991 -31.5 -9.656 1 86.44 266 PHE B N 1
ATOM 4950 C CA . PHE B 1 266 ? 2.154 -30.609 -9.664 1 86.44 266 PHE B CA 1
ATOM 4951 C C . PHE B 1 266 ? 1.784 -29.234 -10.18 1 86.44 266 PHE B C 1
ATOM 4953 O O . PHE B 1 266 ? 2.656 -28.375 -10.367 1 86.44 266 PHE B O 1
ATOM 4960 N N . GLY B 1 267 ? 0.645 -28.844 -10.25 1 91.19 267 GLY B N 1
ATOM 4961 C CA . GLY B 1 267 ? 0.179 -27.516 -10.656 1 91.19 267 GLY B CA 1
ATOM 4962 C C . GLY B 1 267 ? 0.68 -27.109 -12.023 1 91.19 267 GLY B C 1
ATOM 4963 O O . GLY B 1 267 ? 1.357 -27.875 -12.703 1 91.19 267 GLY B O 1
ATOM 4964 N N . HIS B 1 268 ? 0.307 -25.969 -12.547 1 91.81 268 HIS B N 1
ATOM 4965 C CA . HIS B 1 268 ? 0.771 -25.375 -13.789 1 91.81 268 HIS B CA 1
ATOM 4966 C C . HIS B 1 268 ? 1.671 -24.172 -13.516 1 91.81 268 HIS B C 1
ATOM 4968 O O . HIS B 1 268 ? 1.27 -23.234 -12.812 1 91.81 268 HIS B O 1
ATOM 4974 N N . ARG B 1 269 ? 2.895 -24.234 -13.969 1 90.5 269 ARG B N 1
ATOM 4975 C CA . ARG B 1 269 ? 3.846 -23.141 -13.82 1 90.5 269 ARG B CA 1
ATOM 4976 C C . ARG B 1 269 ? 4.656 -22.938 -15.094 1 90.5 269 ARG B C 1
ATOM 4978 O O . ARG B 1 269 ? 5.41 -23.828 -15.5 1 90.5 269 ARG B O 1
ATOM 4985 N N . GLY B 1 270 ? 4.461 -21.719 -15.625 1 87.69 270 GLY B N 1
ATOM 4986 C CA . GLY B 1 270 ? 5.188 -21.406 -16.844 1 87.69 270 GLY B CA 1
ATOM 4987 C C . GLY B 1 270 ? 4.492 -20.375 -17.719 1 87.69 270 GLY B C 1
ATOM 4988 O O . GLY B 1 270 ? 3.414 -19.891 -17.375 1 87.69 270 GLY B O 1
ATOM 4989 N N . ALA B 1 271 ? 5.109 -20.016 -18.859 1 84.69 271 ALA B N 1
ATOM 4990 C CA . ALA B 1 271 ? 4.605 -18.953 -19.703 1 84.69 271 ALA B CA 1
ATOM 4991 C C . ALA B 1 271 ? 4.062 -19.5 -21.016 1 84.69 271 ALA B C 1
ATOM 4993 O O . ALA B 1 271 ? 3.816 -18.75 -21.969 1 84.69 271 ALA B O 1
ATOM 4994 N N . ASN B 1 272 ? 3.742 -20.781 -21.141 1 86.75 272 ASN B N 1
ATOM 4995 C CA . ASN B 1 272 ? 3.383 -21.375 -22.422 1 86.75 272 ASN B CA 1
ATOM 4996 C C . ASN B 1 272 ? 2.23 -22.375 -22.281 1 86.75 272 ASN B C 1
ATOM 4998 O O . ASN B 1 272 ? 2.225 -23.422 -22.906 1 86.75 272 ASN B O 1
ATOM 5002 N N . HIS B 1 273 ? 1.315 -22.062 -21.5 1 92.31 273 HIS B N 1
ATOM 5003 C CA . HIS B 1 273 ? 0.171 -22.938 -21.312 1 92.31 273 HIS B CA 1
ATOM 5004 C C . HIS B 1 273 ? -0.971 -22.578 -22.25 1 92.31 273 HIS B C 1
ATOM 5006 O O . HIS B 1 273 ? -1.525 -21.484 -22.172 1 92.31 273 HIS B O 1
ATOM 5012 N N . PRO B 1 274 ? -1.315 -23.469 -23.141 1 95.19 274 PRO B N 1
ATOM 5013 C CA . PRO B 1 274 ? -2.393 -23.188 -24.078 1 95.19 274 PRO B CA 1
ATOM 5014 C C . PRO B 1 274 ? -3.781 -23.312 -23.453 1 95.19 274 PRO B C 1
ATOM 5016 O O . PRO B 1 274 ? -4.062 -24.297 -22.766 1 95.19 274 PRO B O 1
ATOM 5019 N N . VAL B 1 275 ? -4.617 -22.359 -23.672 1 96.75 275 VAL B N 1
ATOM 5020 C CA . VAL B 1 275 ? -5.984 -22.312 -23.156 1 96.75 275 VAL B CA 1
ATOM 5021 C C . VAL B 1 275 ? -6.953 -22.062 -24.312 1 96.75 275 VAL B C 1
ATOM 5023 O O . VAL B 1 275 ? -6.73 -21.172 -25.141 1 96.75 275 VAL B O 1
ATOM 5026 N N . LYS B 1 276 ? -7.977 -22.828 -24.359 1 97.31 276 LYS B N 1
ATOM 5027 C CA . LYS B 1 276 ? -9 -22.672 -25.391 1 97.31 276 LYS B CA 1
ATOM 5028 C C . LYS B 1 276 ? -10.203 -21.891 -24.859 1 97.31 276 LYS B C 1
ATOM 5030 O O . LYS B 1 276 ? -10.758 -22.234 -23.812 1 97.31 276 LYS B O 1
ATOM 5035 N N . ASP B 1 277 ? -10.492 -20.875 -25.516 1 96.62 277 ASP B N 1
ATOM 5036 C CA . ASP B 1 277 ? -11.75 -20.172 -25.281 1 96.62 277 ASP B CA 1
ATOM 5037 C C . ASP B 1 277 ? -12.906 -20.875 -26 1 96.62 277 ASP B C 1
ATOM 5039 O O . ASP B 1 277 ? -12.945 -20.906 -27.234 1 96.62 277 ASP B O 1
ATOM 5043 N N . LEU B 1 278 ? -13.82 -21.328 -25.281 1 96.19 278 LEU B N 1
ATOM 5044 C CA . LEU B 1 278 ? -14.867 -22.172 -25.828 1 96.19 278 LEU B CA 1
ATOM 5045 C C . LEU B 1 278 ? -15.883 -21.328 -26.609 1 96.19 278 LEU B C 1
ATOM 5047 O O . LEU B 1 278 ? -16.531 -21.828 -27.531 1 96.19 278 LEU B O 1
ATOM 5051 N N . LEU B 1 279 ? -16.047 -20.125 -26.203 1 91.12 279 LEU B N 1
ATOM 5052 C CA . LEU B 1 279 ? -17 -19.25 -26.875 1 91.12 279 LEU B CA 1
ATOM 5053 C C . LEU B 1 279 ? -16.391 -18.672 -28.141 1 91.12 279 LEU B C 1
ATOM 5055 O O . LEU B 1 279 ? -17.031 -18.672 -29.203 1 91.12 279 LEU B O 1
ATOM 5059 N N . ALA B 1 280 ? -15.18 -18.234 -28.078 1 90.88 280 ALA B N 1
ATOM 5060 C CA . ALA B 1 280 ? -14.531 -17.578 -29.203 1 90.88 280 ALA B CA 1
ATOM 5061 C C . ALA B 1 280 ? -13.922 -18.609 -30.156 1 90.88 280 ALA B C 1
ATOM 5063 O O . ALA B 1 280 ? -13.641 -18.312 -31.312 1 90.88 280 ALA B O 1
ATOM 5064 N N . GLY B 1 281 ? -13.617 -19.766 -29.719 1 91.94 281 GLY B N 1
ATOM 5065 C CA . GLY B 1 281 ? -12.977 -20.797 -30.531 1 91.94 281 GLY B CA 1
ATOM 5066 C C . GLY B 1 281 ? -11.508 -20.516 -30.797 1 91.94 281 GLY B C 1
ATOM 5067 O O . GLY B 1 281 ? -10.961 -20.922 -31.812 1 91.94 281 GLY B O 1
ATOM 5068 N N . LYS B 1 282 ? -10.938 -19.75 -29.938 1 94.31 282 LYS B N 1
ATOM 5069 C CA . LYS B 1 282 ? -9.539 -19.359 -30.062 1 94.31 282 LYS B CA 1
ATOM 5070 C C . LYS B 1 282 ? -8.695 -19.969 -28.938 1 94.31 282 LYS B C 1
ATOM 5072 O O . LYS B 1 282 ? -9.211 -20.297 -27.875 1 94.31 282 LYS B O 1
ATOM 5077 N N . THR B 1 283 ? -7.441 -20.141 -29.328 1 95.62 283 THR B N 1
ATOM 5078 C CA . THR B 1 283 ? -6.48 -20.641 -28.359 1 95.62 283 THR B CA 1
ATOM 5079 C C . THR B 1 283 ? -5.488 -19.547 -27.969 1 95.62 283 THR B C 1
ATOM 5081 O O . THR B 1 283 ? -4.977 -18.828 -28.844 1 95.62 283 THR B O 1
ATOM 5084 N N . TYR B 1 284 ? -5.328 -19.344 -26.672 1 94.12 284 TYR B N 1
ATOM 5085 C CA . TYR B 1 284 ? -4.375 -18.375 -26.156 1 94.12 284 TYR B CA 1
ATOM 5086 C C . TYR B 1 284 ? -3.199 -19.078 -25.484 1 94.12 284 TYR B C 1
ATOM 5088 O O . TYR B 1 284 ? -3.371 -20.109 -24.828 1 94.12 284 TYR B O 1
ATOM 5096 N N . LEU B 1 285 ? -2.014 -18.562 -25.703 1 92.56 285 LEU B N 1
ATOM 5097 C CA . LEU B 1 285 ? -0.888 -18.953 -24.859 1 92.56 285 LEU B CA 1
ATOM 5098 C C . LEU B 1 285 ? -0.855 -18.109 -23.578 1 92.56 285 LEU B C 1
ATOM 5100 O O . LEU B 1 285 ? -0.896 -16.891 -23.641 1 92.56 285 LEU B O 1
ATOM 5104 N N . THR B 1 286 ? -0.862 -18.812 -22.453 1 92.94 286 THR B N 1
ATOM 5105 C CA . THR B 1 286 ? -1.06 -18.078 -21.203 1 92.94 286 THR B CA 1
ATOM 5106 C C . THR B 1 286 ? 0.07 -18.359 -20.219 1 92.94 286 THR B C 1
ATOM 5108 O O . THR B 1 286 ? 0.757 -19.375 -20.344 1 92.94 286 THR B O 1
ATOM 5111 N N . SER B 1 287 ? 0.324 -17.375 -19.281 1 91.69 287 SER B N 1
ATOM 5112 C CA . SER B 1 287 ? 1.202 -17.562 -18.141 1 91.69 287 SER B CA 1
ATOM 5113 C C . SER B 1 287 ? 0.427 -18.062 -16.922 1 91.69 287 SER B C 1
ATOM 5115 O O . SER B 1 287 ? -0.672 -17.594 -16.641 1 91.69 287 SER B O 1
ATOM 5117 N N . GLN B 1 288 ? 1.006 -19.109 -16.328 1 93.56 288 GLN B N 1
ATOM 5118 C CA . GLN B 1 288 ? 0.278 -19.719 -15.211 1 93.56 288 GLN B CA 1
ATOM 5119 C C . GLN B 1 288 ? 1.214 -20.016 -14.047 1 93.56 288 GLN B C 1
ATOM 5121 O O . GLN B 1 288 ? 2.404 -20.266 -14.242 1 93.56 288 GLN B O 1
ATOM 5126 N N . ASN B 1 289 ? 0.716 -19.922 -12.852 1 93.12 289 ASN B N 1
ATOM 5127 C CA . ASN B 1 289 ? 1.348 -20.312 -11.602 1 93.12 289 ASN B CA 1
ATOM 5128 C C . ASN B 1 289 ? 0.312 -20.656 -10.531 1 93.12 289 ASN B C 1
ATOM 5130 O O . ASN B 1 289 ? -0.134 -19.781 -9.789 1 93.12 289 ASN B O 1
ATOM 5134 N N . HIS B 1 290 ? -0.07 -21.906 -10.484 1 94.62 290 HIS B N 1
ATOM 5135 C CA . HIS B 1 290 ? -1.064 -22.312 -9.5 1 94.62 290 HIS B CA 1
ATOM 5136 C C . HIS B 1 290 ? -0.955 -23.812 -9.195 1 94.62 290 HIS B C 1
ATOM 5138 O O . HIS B 1 290 ? -0.533 -24.594 -10.047 1 94.62 290 HIS B O 1
ATOM 5144 N N . SER B 1 291 ? -1.378 -24.156 -7.996 1 95.75 291 SER B N 1
ATOM 5145 C CA . SER B 1 291 ? -1.359 -25.547 -7.527 1 95.75 291 SER B CA 1
ATOM 5146 C C . SER B 1 291 ? -2.773 -26.109 -7.41 1 95.75 291 SER B C 1
ATOM 5148 O O . SER B 1 291 ? -2.953 -27.297 -7.176 1 95.75 291 SER B O 1
ATOM 5150 N N . TYR B 1 292 ? -3.762 -25.281 -7.543 1 97.19 292 TYR B N 1
ATOM 5151 C CA . TYR B 1 292 ? -5.152 -25.672 -7.363 1 97.19 292 TYR B CA 1
ATOM 5152 C C . TYR B 1 292 ? -5.977 -25.359 -8.609 1 97.19 292 TYR B C 1
ATOM 5154 O O . TYR B 1 292 ? -5.629 -24.453 -9.375 1 97.19 292 TYR B O 1
ATOM 5162 N N . ALA B 1 293 ? -7.012 -26.125 -8.781 1 97.62 293 ALA B N 1
ATOM 5163 C CA . ALA B 1 293 ? -7.91 -25.922 -9.914 1 97.62 293 ALA B CA 1
ATOM 5164 C C . ALA B 1 293 ? -9.367 -26.094 -9.508 1 97.62 293 ALA B C 1
ATOM 5166 O O . ALA B 1 293 ? -9.664 -26.844 -8.562 1 97.62 293 ALA B O 1
ATOM 5167 N N . VAL B 1 294 ? -10.25 -25.453 -10.172 1 98.44 294 VAL B N 1
ATOM 5168 C CA . VAL B 1 294 ? -11.688 -25.656 -10 1 98.44 294 VAL B CA 1
ATOM 5169 C C . VAL B 1 294 ? -12.07 -27.031 -10.547 1 98.44 294 VAL B C 1
ATOM 5171 O O . VAL B 1 294 ? -11.617 -27.438 -11.625 1 98.44 294 VAL B O 1
ATOM 5174 N N . ASN B 1 295 ? -12.875 -27.719 -9.758 1 97 295 ASN B N 1
ATOM 5175 C CA . ASN B 1 295 ? -13.391 -29.016 -10.203 1 97 295 ASN B CA 1
ATOM 5176 C C . ASN B 1 295 ? -14.523 -28.844 -11.219 1 97 295 ASN B C 1
ATOM 5178 O O . ASN B 1 295 ? -15.594 -28.344 -10.875 1 97 295 ASN B O 1
ATOM 5182 N N . VAL B 1 296 ? -14.289 -29.359 -12.375 1 96.5 296 VAL B N 1
ATOM 5183 C CA . VAL B 1 296 ? -15.227 -29.141 -13.469 1 96.5 296 VAL B CA 1
ATOM 5184 C C . VAL B 1 296 ? -16.578 -29.75 -13.117 1 96.5 296 VAL B C 1
ATOM 5186 O O . VAL B 1 296 ? -17.625 -29.172 -13.414 1 96.5 296 VAL B O 1
ATOM 5189 N N . SER B 1 297 ? -16.641 -30.875 -12.484 1 96.75 297 SER B N 1
ATOM 5190 C CA . SER B 1 297 ? -17.875 -31.562 -12.156 1 96.75 297 SER B CA 1
ATOM 5191 C C . SER B 1 297 ? -18.703 -30.781 -11.141 1 96.75 297 SER B C 1
ATOM 5193 O O . SER B 1 297 ? -19.922 -30.969 -11.039 1 96.75 297 SER B O 1
ATOM 5195 N N . SER B 1 298 ? -18.016 -29.922 -10.445 1 97.25 298 SER B N 1
ATOM 5196 C CA . SER B 1 298 ? -18.688 -29.172 -9.398 1 97.25 298 SER B CA 1
ATOM 5197 C C . SER B 1 298 ? -19.453 -28 -9.977 1 97.25 298 SER B C 1
ATOM 5199 O O . SER B 1 298 ? -20.266 -27.375 -9.289 1 97.25 298 SER B O 1
ATOM 5201 N N . LEU B 1 299 ? -19.25 -27.656 -11.219 1 97.38 299 LEU B N 1
ATOM 5202 C CA . LEU B 1 299 ? -19.891 -26.516 -11.844 1 97.38 299 LEU B CA 1
ATOM 5203 C C . LEU B 1 299 ? -21.375 -26.797 -12.117 1 97.38 299 LEU B C 1
ATOM 5205 O O . LEU B 1 299 ? -22.172 -25.859 -12.25 1 97.38 299 LEU B O 1
ATOM 5209 N N . VAL B 1 300 ? -21.812 -28.031 -12.258 1 94.88 300 VAL B N 1
ATOM 5210 C CA . VAL B 1 300 ? -23.125 -28.453 -12.719 1 94.88 300 VAL B CA 1
ATOM 5211 C C . VAL B 1 300 ? -24.203 -27.891 -11.789 1 94.88 300 VAL B C 1
ATOM 5213 O O . VAL B 1 300 ? -25.281 -27.5 -12.242 1 94.88 300 VAL B O 1
ATOM 5216 N N . ASN B 1 301 ? -23.969 -27.812 -10.516 1 90.94 301 ASN B N 1
ATOM 5217 C CA . ASN B 1 301 ? -24.984 -27.359 -9.578 1 90.94 301 ASN B CA 1
ATOM 5218 C C . ASN B 1 301 ? -24.812 -25.891 -9.219 1 90.94 301 ASN B C 1
ATOM 5220 O O . ASN B 1 301 ? -25.234 -25.453 -8.148 1 90.94 301 ASN B O 1
ATOM 5224 N N . THR B 1 302 ? -24.188 -25.141 -10.102 1 97.5 302 THR B N 1
ATOM 5225 C CA . THR B 1 302 ? -23.953 -23.719 -9.852 1 97.5 302 THR B CA 1
ATOM 5226 C C . THR B 1 302 ? -24.469 -22.875 -11.023 1 97.5 302 THR B C 1
ATOM 5228 O O . THR B 1 302 ? -24.906 -23.406 -12.039 1 97.5 302 THR B O 1
ATOM 5231 N N . ASP B 1 303 ? -24.484 -21.594 -10.844 1 97.81 303 ASP B N 1
ATOM 5232 C CA . ASP B 1 303 ? -24.859 -20.656 -11.906 1 97.81 303 ASP B CA 1
ATOM 5233 C C . ASP B 1 303 ? -23.625 -20.234 -12.711 1 97.81 303 ASP B C 1
ATOM 5235 O O . ASP B 1 303 ? -23.594 -19.141 -13.273 1 97.81 303 ASP B O 1
ATOM 5239 N N . LEU B 1 304 ? -22.578 -21.109 -12.711 1 98.38 304 LEU B N 1
ATOM 5240 C CA . LEU B 1 304 ? -21.359 -20.797 -13.445 1 98.38 304 LEU B CA 1
ATOM 5241 C C . LEU B 1 304 ? -21.297 -21.562 -14.758 1 98.38 304 LEU B C 1
ATOM 5243 O O . LEU B 1 304 ? -21.688 -22.734 -14.82 1 98.38 304 LEU B O 1
ATOM 5247 N N . GLU B 1 305 ? -20.891 -20.859 -15.75 1 97.94 305 GLU B N 1
ATOM 5248 C CA . GLU B 1 305 ? -20.641 -21.469 -17.047 1 97.94 305 GLU B CA 1
ATOM 5249 C C . GLU B 1 305 ? -19.141 -21.594 -17.328 1 97.94 305 GLU B C 1
ATOM 5251 O O . GLU B 1 305 ? -18.375 -20.672 -17.031 1 97.94 305 GLU B O 1
ATOM 5256 N N . LEU B 1 306 ? -18.781 -22.781 -17.812 1 98.19 306 LEU B N 1
ATOM 5257 C CA . LEU B 1 306 ? -17.422 -23 -18.25 1 98.19 306 LEU B CA 1
ATOM 5258 C C . LEU B 1 306 ? -17.125 -22.234 -19.531 1 98.19 306 LEU B C 1
ATOM 5260 O O . LEU B 1 306 ? -17.812 -22.422 -20.547 1 98.19 306 LEU B O 1
ATOM 5264 N N . THR B 1 307 ? 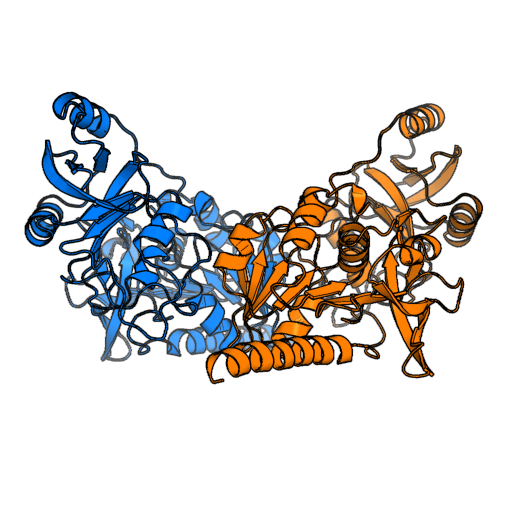-16.094 -21.375 -19.516 1 98.25 307 THR B N 1
ATOM 5265 C CA . THR B 1 307 ? -15.844 -20.562 -20.688 1 98.25 307 THR B CA 1
ATOM 5266 C C . THR B 1 307 ? -14.508 -20.906 -21.328 1 98.25 307 THR B C 1
ATOM 5268 O O . THR B 1 307 ? -14.297 -20.688 -22.531 1 98.25 307 THR B O 1
ATOM 5271 N N . GLN B 1 308 ? -13.539 -21.438 -20.547 1 98.25 308 GLN B N 1
ATOM 5272 C CA . GLN B 1 308 ? -12.211 -21.75 -21.062 1 98.25 308 GLN B CA 1
ATOM 5273 C C . GLN B 1 308 ? -11.648 -23 -20.406 1 98.25 308 GLN B C 1
ATOM 5275 O O . GLN B 1 308 ? -11.898 -23.25 -19.234 1 98.25 308 GLN B O 1
ATOM 5280 N N . ILE B 1 309 ? -10.836 -23.75 -21.156 1 97.81 309 ILE B N 1
ATOM 5281 C CA . ILE B 1 309 ? -10.25 -24.984 -20.641 1 97.81 309 ILE B CA 1
ATOM 5282 C C . ILE B 1 309 ? -8.773 -25.047 -21.047 1 97.81 309 ILE B C 1
ATOM 5284 O O . ILE B 1 309 ? -8.375 -24.516 -22.078 1 97.81 309 ILE B O 1
ATOM 5288 N N . ALA B 1 310 ? -8.055 -25.688 -20.203 1 96.75 310 ALA B N 1
ATOM 5289 C CA . ALA B 1 310 ? -6.668 -25.984 -20.562 1 96.75 310 ALA B CA 1
ATOM 5290 C C . ALA B 1 310 ? -6.594 -27.109 -21.594 1 96.75 310 ALA B C 1
ATOM 5292 O O . ALA B 1 310 ? -7.211 -28.156 -21.422 1 96.75 310 ALA B O 1
ATOM 5293 N N . LEU B 1 311 ? -5.805 -26.922 -22.562 1 95.5 311 LEU B N 1
ATOM 5294 C CA . LEU B 1 311 ? -5.727 -27.906 -23.641 1 95.5 311 LEU B CA 1
ATOM 5295 C C . LEU B 1 311 ? -4.879 -29.094 -23.219 1 95.5 311 LEU B C 1
ATOM 5297 O O . LEU B 1 311 ? -5.062 -30.203 -23.719 1 95.5 311 LEU B O 1
ATOM 5301 N N . ASN B 1 312 ? -3.998 -28.891 -22.266 1 92.94 312 ASN B N 1
ATOM 5302 C CA . ASN B 1 312 ? -3.082 -29.938 -21.844 1 92.94 312 ASN B CA 1
ATOM 5303 C C . ASN B 1 312 ? -3.783 -30.969 -20.969 1 92.94 312 ASN B C 1
ATOM 5305 O O . ASN B 1 312 ? -3.41 -32.156 -20.969 1 92.94 312 ASN B O 1
ATOM 5309 N N . ASP B 1 313 ? -4.812 -30.562 -20.234 1 93.69 313 ASP B N 1
ATOM 5310 C CA . ASP B 1 313 ? -5.363 -31.531 -19.281 1 93.69 313 ASP B CA 1
ATOM 5311 C C . ASP B 1 313 ? -6.836 -31.234 -19 1 93.69 313 ASP B C 1
ATOM 5313 O O . ASP B 1 313 ? -7.41 -31.781 -18.047 1 93.69 313 ASP B O 1
ATOM 5317 N N . ASP B 1 314 ? -7.375 -30.266 -19.672 1 94.5 314 ASP B N 1
ATOM 5318 C CA . ASP B 1 314 ? -8.805 -29.953 -19.672 1 94.5 314 ASP B CA 1
ATOM 5319 C C . ASP B 1 314 ? -9.234 -29.328 -18.344 1 94.5 314 ASP B C 1
ATOM 5321 O O . ASP B 1 314 ? -10.422 -29.328 -18.016 1 94.5 314 ASP B O 1
ATOM 5325 N N . THR B 1 315 ? -8.297 -28.859 -17.531 1 96.31 315 THR B N 1
ATOM 5326 C CA . THR B 1 315 ? -8.672 -28.172 -16.312 1 96.31 315 THR B CA 1
ATOM 5327 C C . THR B 1 315 ? -9.414 -26.875 -16.609 1 96.31 315 THR B C 1
ATOM 5329 O O . THR B 1 315 ? -9.305 -26.344 -17.719 1 96.31 315 THR B O 1
ATOM 5332 N N . VAL B 1 316 ? -10.242 -26.438 -15.719 1 98.06 316 VAL B N 1
ATOM 5333 C CA . VAL B 1 316 ? -11.055 -25.234 -15.875 1 98.06 316 VAL B CA 1
ATOM 5334 C C . VAL B 1 316 ? -10.148 -24 -15.883 1 98.06 316 VAL B C 1
ATOM 5336 O O . VAL B 1 316 ? -9.414 -23.766 -14.93 1 98.06 316 VAL B O 1
ATOM 5339 N N . GLU B 1 317 ? -10.242 -23.188 -16.953 1 98.25 317 GLU B N 1
ATOM 5340 C CA . GLU B 1 317 ? -9.375 -22.016 -17.094 1 98.25 317 GLU B CA 1
ATOM 5341 C C . GLU B 1 317 ? -10.195 -20.734 -17.094 1 98.25 317 GLU B C 1
ATOM 5343 O O . GLU B 1 317 ? -9.641 -19.641 -16.953 1 98.25 317 GLU B O 1
ATOM 5348 N N . GLY B 1 318 ? -11.422 -20.812 -17.25 1 98.44 318 GLY B N 1
ATOM 5349 C CA . GLY B 1 318 ? -12.297 -19.656 -17.234 1 98.44 318 GLY B CA 1
ATOM 5350 C C . GLY B 1 318 ? -13.734 -19.984 -16.891 1 98.44 318 GLY B C 1
ATOM 5351 O O . GLY B 1 318 ? -14.258 -21.031 -17.312 1 98.44 318 GLY B O 1
ATOM 5352 N N . ILE B 1 319 ? -14.398 -19.188 -16.125 1 98.69 319 ILE B N 1
ATOM 5353 C CA . ILE B 1 319 ? -15.812 -19.344 -15.797 1 98.69 319 ILE B CA 1
ATOM 5354 C C . ILE B 1 319 ? -16.516 -17.984 -15.883 1 98.69 319 ILE B C 1
ATOM 5356 O O . ILE B 1 319 ? -15.859 -16.938 -15.805 1 98.69 319 ILE B O 1
ATOM 5360 N N . ARG B 1 320 ? -17.734 -17.969 -16.047 1 98.56 320 ARG B N 1
ATOM 5361 C CA . ARG B 1 320 ? -18.609 -16.797 -16.062 1 98.56 320 ARG B CA 1
ATOM 5362 C C . ARG B 1 320 ? -19.938 -17.078 -15.367 1 98.56 320 ARG B C 1
ATOM 5364 O O . ARG B 1 320 ? -20.516 -18.156 -15.555 1 98.56 320 ARG B O 1
ATOM 5371 N N . HIS B 1 321 ? -20.344 -16.141 -14.539 1 98.5 321 HIS B N 1
ATOM 5372 C CA . HIS B 1 321 ? -21.656 -16.281 -13.898 1 98.5 321 HIS B CA 1
ATOM 5373 C C . HIS B 1 321 ? -22.781 -16.016 -14.891 1 98.5 321 HIS B C 1
ATOM 5375 O O . HIS B 1 321 ? -22.703 -15.094 -15.695 1 98.5 321 HIS B O 1
ATOM 5381 N N . THR B 1 322 ? -23.844 -16.75 -14.812 1 97.31 322 THR B N 1
ATOM 5382 C CA . THR B 1 322 ? -24.922 -16.656 -15.805 1 97.31 322 THR B CA 1
ATOM 5383 C C . THR B 1 322 ? -25.906 -15.555 -15.422 1 97.31 322 THR B C 1
ATOM 5385 O O . THR B 1 322 ? -26.547 -14.961 -16.297 1 97.31 322 THR B O 1
ATOM 5388 N N . ALA B 1 323 ? -25.984 -15.242 -14.18 1 96.5 323 ALA B N 1
ATOM 5389 C CA . ALA B 1 323 ? -27.016 -14.305 -13.711 1 96.5 323 ALA B CA 1
ATOM 5390 C C . ALA B 1 323 ? -26.391 -12.953 -13.359 1 96.5 323 ALA B C 1
ATOM 5392 O O . ALA B 1 323 ? -27.062 -11.922 -13.43 1 96.5 323 ALA B O 1
ATOM 5393 N N . PHE B 1 324 ? -25.234 -12.977 -12.891 1 97.44 324 PHE B N 1
ATOM 5394 C CA . PHE B 1 324 ? -24.594 -11.766 -12.398 1 97.44 324 PHE B CA 1
ATOM 5395 C C . PHE B 1 324 ? -23.359 -11.438 -13.234 1 97.44 324 PHE B C 1
ATOM 5397 O O . PHE B 1 324 ? -22.766 -12.32 -13.852 1 97.44 324 PHE B O 1
ATOM 5404 N N . PRO B 1 325 ? -22.969 -10.125 -13.328 1 98.06 325 PRO B N 1
ATOM 5405 C CA . PRO B 1 325 ? -21.781 -9.719 -14.094 1 98.06 325 PRO B CA 1
ATOM 5406 C C . PRO B 1 325 ? -20.469 -10.094 -13.398 1 98.06 325 PRO B C 1
ATOM 5408 O O . PRO B 1 325 ? -19.812 -9.234 -12.805 1 98.06 325 PRO B O 1
ATOM 5411 N N . ALA B 1 326 ? -20.094 -11.312 -13.547 1 98.75 326 ALA B N 1
ATOM 5412 C CA . ALA B 1 326 ? -18.875 -11.812 -12.93 1 98.75 326 ALA B CA 1
ATOM 5413 C C . ALA B 1 326 ? -18.203 -12.875 -13.797 1 98.75 326 ALA B C 1
ATOM 5415 O O . ALA B 1 326 ? -18.891 -13.734 -14.359 1 98.75 326 ALA B O 1
ATOM 5416 N N . PHE B 1 327 ? -16.906 -12.781 -13.969 1 98.75 327 PHE B N 1
ATOM 5417 C CA . PHE B 1 327 ? -16.141 -13.805 -14.672 1 98.75 327 PHE B CA 1
ATOM 5418 C C . PHE B 1 327 ? -14.727 -13.906 -14.125 1 98.75 327 PHE B C 1
ATOM 5420 O O . PHE B 1 327 ? -14.297 -13.055 -13.336 1 98.75 327 PHE B O 1
ATOM 5427 N N . SER B 1 328 ? -14.047 -14.938 -14.43 1 98.75 328 SER B N 1
ATOM 5428 C CA . SER B 1 328 ? -12.688 -15.117 -13.914 1 98.75 328 SER B CA 1
ATOM 5429 C C . SER B 1 328 ? -11.883 -16.062 -14.805 1 98.75 328 SER B C 1
ATOM 5431 O O . SER B 1 328 ? -12.453 -16.781 -15.633 1 98.75 328 SER B O 1
ATOM 5433 N N . VAL B 1 329 ? -10.609 -15.961 -14.703 1 98.44 329 VAL B N 1
ATOM 5434 C CA . VAL B 1 329 ? -9.703 -16.844 -15.422 1 98.44 329 VAL B CA 1
ATOM 5435 C C . VAL B 1 329 ? -8.625 -17.375 -14.469 1 98.44 329 VAL B C 1
ATOM 5437 O O . VAL B 1 329 ? -8.258 -16.703 -13.508 1 98.44 329 VAL B O 1
ATOM 5440 N N . GLN B 1 330 ? -8.125 -18.562 -14.766 1 98.12 330 GLN B N 1
ATOM 5441 C CA . GLN B 1 330 ? -7.133 -19.219 -13.922 1 98.12 330 GLN B CA 1
ATOM 5442 C C . GLN B 1 330 ? -5.727 -18.703 -14.219 1 98.12 330 GLN B C 1
ATOM 5444 O O . GLN B 1 330 ? -4.879 -18.656 -13.32 1 98.12 330 GLN B O 1
ATOM 5449 N N . TYR B 1 331 ? -5.512 -18.344 -15.469 1 96.56 331 TYR B N 1
ATOM 5450 C CA . TYR B 1 331 ? -4.188 -17.906 -15.891 1 96.56 331 TYR B CA 1
ATOM 5451 C C . TYR B 1 331 ? -3.998 -16.406 -15.633 1 96.56 331 TYR B C 1
ATOM 5453 O O . TYR B 1 331 ? -4.859 -15.766 -15.039 1 96.56 331 TYR B O 1
ATOM 5461 N N . HIS B 1 332 ? -2.838 -15.922 -15.977 1 94.56 332 HIS B N 1
ATOM 5462 C CA . HIS B 1 332 ? -2.486 -14.539 -15.703 1 94.56 332 HIS B CA 1
ATOM 5463 C C . HIS B 1 332 ? -2.545 -13.695 -16.969 1 94.56 332 HIS B C 1
ATOM 5465 O O . HIS B 1 332 ? -1.568 -13.625 -17.719 1 94.56 332 HIS B O 1
ATOM 5471 N N . PRO B 1 333 ? -3.57 -13.031 -17.125 1 94.06 333 PRO B N 1
ATOM 5472 C CA . PRO B 1 333 ? -3.68 -12.211 -18.328 1 94.06 333 PRO B CA 1
ATOM 5473 C C . PRO B 1 333 ? -2.725 -11.016 -18.328 1 94.06 333 PRO B C 1
ATOM 5475 O O . PRO B 1 333 ? -2.467 -10.422 -19.375 1 94.06 333 PRO B O 1
ATOM 5478 N N . GLU B 1 334 ? -2.295 -10.555 -17.156 1 85.25 334 GLU B N 1
ATOM 5479 C CA . GLU B 1 334 ? -1.429 -9.383 -17.031 1 85.25 334 GLU B CA 1
ATOM 5480 C C . GLU B 1 334 ? -0.01 -9.703 -17.5 1 85.25 334 GLU B C 1
ATOM 5482 O O . GLU B 1 334 ? 0.781 -8.797 -17.766 1 85.25 334 GLU B O 1
ATOM 5487 N N . ALA B 1 335 ? 0.294 -10.789 -18.016 1 66.75 335 ALA B N 1
ATOM 5488 C CA . ALA B 1 335 ? 1.467 -11.398 -18.641 1 66.75 335 ALA B CA 1
ATOM 5489 C C . ALA B 1 335 ? 2.75 -10.711 -18.188 1 66.75 335 ALA B C 1
ATOM 5491 O O . ALA B 1 335 ? 2.881 -9.492 -18.297 1 66.75 335 ALA B O 1
ATOM 5492 N N . SER B 1 336 ? 3.486 -10.789 -17.094 1 62.53 336 SER B N 1
ATOM 5493 C CA . SER B 1 336 ? 4.879 -10.438 -16.828 1 62.53 336 SER B CA 1
ATOM 5494 C C . SER B 1 336 ? 5.527 -11.422 -15.867 1 62.53 336 SER B C 1
ATOM 5496 O O . SER B 1 336 ? 5.277 -11.375 -14.664 1 62.53 336 SER B O 1
ATOM 5498 N N . PRO B 1 337 ? 6.32 -12.195 -16.656 1 55.38 337 PRO B N 1
ATOM 5499 C CA . PRO B 1 337 ? 6.695 -12.336 -18.062 1 55.38 337 PRO B CA 1
ATOM 5500 C C . PRO B 1 337 ? 5.684 -13.164 -18.859 1 55.38 337 PRO B C 1
ATOM 5502 O O . PRO B 1 337 ? 4.84 -13.844 -18.281 1 55.38 337 PRO B O 1
ATOM 5505 N N . GLY B 1 338 ? 5.598 -12.945 -20.109 1 60.16 338 GLY B N 1
ATOM 5506 C CA . GLY B 1 338 ? 4.816 -13.867 -20.906 1 60.16 338 GLY B CA 1
ATOM 5507 C C . GLY B 1 338 ? 4 -13.18 -21.984 1 60.16 338 GLY B C 1
ATOM 5508 O O . GLY B 1 338 ? 4.199 -11.992 -22.25 1 60.16 338 GLY B O 1
ATOM 5509 N N . PRO B 1 339 ? 3.197 -14.016 -22.547 1 69.31 339 PRO B N 1
ATOM 5510 C CA . PRO B 1 339 ? 2.389 -13.539 -23.672 1 69.31 339 PRO B CA 1
ATOM 5511 C C . PRO B 1 339 ? 1.349 -12.5 -23.25 1 69.31 339 PRO B C 1
ATOM 5513 O O . PRO B 1 339 ? 0.861 -12.531 -22.125 1 69.31 339 PRO B O 1
ATOM 5516 N N . GLU B 1 340 ? 1.153 -11.531 -24.016 1 73.19 340 GLU B N 1
ATOM 5517 C CA . GLU B 1 340 ? 0.179 -10.477 -23.781 1 73.19 340 GLU B CA 1
ATOM 5518 C C . GLU B 1 340 ? -1.117 -10.727 -24.547 1 73.19 340 GLU B C 1
ATOM 5520 O O . GLU B 1 340 ? -1.914 -9.812 -24.75 1 73.19 340 GLU B O 1
ATOM 5525 N N . ASP B 1 341 ? -1.403 -11.992 -24.797 1 80.94 341 ASP B N 1
ATOM 5526 C CA . ASP B 1 341 ? -2.523 -12.391 -25.641 1 80.94 341 ASP B CA 1
ATOM 5527 C C . ASP B 1 341 ? -3.855 -12.164 -24.938 1 80.94 341 ASP B C 1
ATOM 5529 O O . ASP B 1 341 ? -4.906 -12.125 -25.578 1 80.94 341 ASP B O 1
ATOM 5533 N N . THR B 1 342 ? -3.742 -11.992 -23.672 1 88.25 342 THR B N 1
ATOM 5534 C CA . THR B 1 342 ? -5.016 -12.039 -22.969 1 88.25 342 THR B CA 1
ATOM 5535 C C . THR B 1 342 ? -5.238 -10.758 -22.172 1 88.25 342 THR B C 1
ATOM 5537 O O . THR B 1 342 ? -6.125 -10.703 -21.312 1 88.25 342 THR B O 1
ATOM 5540 N N . ASN B 1 343 ? -4.543 -9.742 -22.469 1 92.12 343 ASN B N 1
ATOM 5541 C CA . ASN B 1 343 ? -4.699 -8.461 -21.797 1 92.12 343 ASN B CA 1
ATOM 5542 C C . ASN B 1 343 ? -6.082 -7.863 -22.031 1 92.12 343 ASN B C 1
ATOM 5544 O O . ASN B 1 343 ? -6.543 -7.02 -21.266 1 92.12 343 ASN B O 1
ATOM 5548 N N . PHE B 1 344 ? -6.68 -8.305 -23.109 1 93.31 344 PHE B N 1
ATOM 5549 C CA . PHE B 1 344 ? -7.977 -7.762 -23.484 1 93.31 344 PHE B CA 1
ATOM 5550 C C . PHE B 1 344 ? -9.023 -8.078 -22.422 1 93.31 344 PHE B C 1
ATOM 5552 O O . PHE B 1 344 ? -10.078 -7.441 -22.375 1 93.31 344 PHE B O 1
ATOM 5559 N N . LEU B 1 345 ? -8.797 -9 -21.562 1 96.31 345 LEU B N 1
ATOM 5560 C CA . LEU B 1 345 ? -9.742 -9.359 -20.516 1 96.31 345 LEU B CA 1
ATOM 5561 C C . LEU B 1 345 ? -9.969 -8.195 -19.547 1 96.31 345 LEU B C 1
ATOM 5563 O O . LEU B 1 345 ? -11.039 -8.07 -18.953 1 96.31 345 LEU B O 1
ATOM 5567 N N . PHE B 1 346 ? -8.977 -7.352 -19.391 1 97.75 346 PHE B N 1
ATOM 5568 C CA . PHE B 1 346 ? -9.156 -6.148 -18.594 1 97.75 346 PHE B CA 1
ATOM 5569 C C . PHE B 1 346 ? -10.148 -5.199 -19.266 1 97.75 346 PHE B C 1
ATOM 5571 O O . PHE B 1 346 ? -10.945 -4.547 -18.578 1 97.75 346 PHE B O 1
ATOM 5578 N N . ASP B 1 347 ? -10.086 -5.117 -20.578 1 97.25 347 ASP B N 1
ATOM 5579 C CA . ASP B 1 347 ? -11.07 -4.34 -21.312 1 97.25 347 ASP B CA 1
ATOM 5580 C C . ASP B 1 347 ? -12.469 -4.938 -21.156 1 97.25 347 ASP B C 1
ATOM 5582 O O . ASP B 1 347 ? -13.453 -4.203 -21.016 1 97.25 347 ASP B O 1
ATOM 5586 N N . GLU B 1 348 ? -12.516 -6.215 -21.234 1 96.94 348 GLU B N 1
ATOM 5587 C CA . GLU B 1 348 ? -13.797 -6.891 -21.031 1 96.94 348 GLU B CA 1
ATOM 5588 C C . GLU B 1 348 ? -14.383 -6.559 -19.656 1 96.94 348 GLU B C 1
ATOM 5590 O O . GLU B 1 348 ? -15.586 -6.332 -19.531 1 96.94 348 GLU B O 1
ATOM 5595 N N . PHE B 1 349 ? -13.516 -6.547 -18.703 1 98.31 349 PHE B N 1
ATOM 5596 C CA . PHE B 1 349 ? -13.93 -6.203 -17.359 1 98.31 349 PHE B CA 1
ATOM 5597 C C . PHE B 1 349 ? -14.5 -4.793 -17.297 1 98.31 349 PHE B C 1
ATOM 5599 O O . PHE B 1 349 ? -15.586 -4.574 -16.766 1 98.31 349 PHE B O 1
ATOM 5606 N N . LEU B 1 350 ? -13.812 -3.846 -17.859 1 98.06 350 LEU B N 1
ATOM 5607 C CA . LEU B 1 350 ? -14.266 -2.459 -17.844 1 98.06 350 LEU B CA 1
ATOM 5608 C C . LEU B 1 350 ? -15.57 -2.309 -18.625 1 98.06 350 LEU B C 1
ATOM 5610 O O . LEU B 1 350 ? -16.453 -1.537 -18.234 1 98.06 350 LEU B O 1
ATOM 5614 N N . ASN B 1 351 ? -15.695 -3.027 -19.688 1 97.06 351 ASN B N 1
ATOM 5615 C CA . ASN B 1 351 ? -16.938 -3.023 -20.438 1 97.06 351 ASN B CA 1
ATOM 5616 C C . ASN B 1 351 ? -18.094 -3.594 -19.625 1 97.06 351 ASN B C 1
ATOM 5618 O O . ASN B 1 351 ? -19.234 -3.109 -19.719 1 97.06 351 ASN B O 1
ATOM 5622 N N . LEU B 1 352 ? -17.766 -4.645 -18.938 1 97.25 352 LEU B N 1
ATOM 5623 C CA . LEU B 1 352 ? -18.766 -5.238 -18.062 1 97.25 352 LEU B CA 1
ATOM 5624 C C . LEU B 1 352 ? -19.266 -4.219 -17.047 1 97.25 352 LEU B C 1
ATOM 5626 O O . LEU B 1 352 ? -20.469 -4.156 -16.75 1 97.25 352 LEU B O 1
ATOM 5630 N N . ILE B 1 353 ? -18.359 -3.463 -16.438 1 97.56 353 ILE B N 1
ATOM 5631 C CA . ILE B 1 353 ? -18.688 -2.422 -15.477 1 97.56 353 ILE B CA 1
ATOM 5632 C C . ILE B 1 353 ? -19.594 -1.379 -16.125 1 97.56 353 ILE B C 1
ATOM 5634 O O . ILE B 1 353 ? -20.641 -1.021 -15.586 1 97.56 353 ILE B O 1
ATOM 5638 N N . LYS B 1 354 ? -19.234 -0.905 -17.281 1 96.19 354 LYS B N 1
ATOM 5639 C CA . LYS B 1 354 ? -20 0.121 -18 1 96.19 354 LYS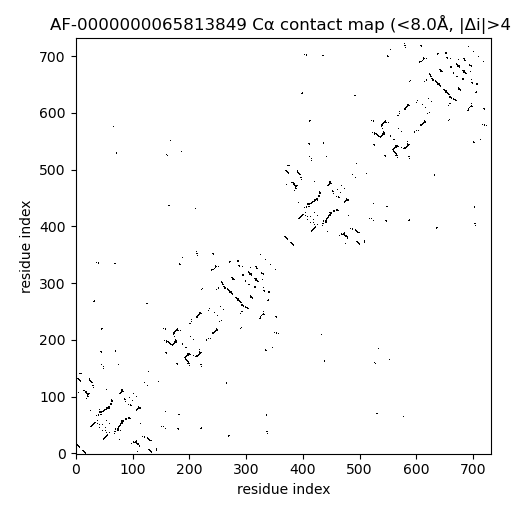 B CA 1
ATOM 5640 C C . LYS B 1 354 ? -21.406 -0.373 -18.328 1 96.19 354 LYS B C 1
ATOM 5642 O O . LYS B 1 354 ? -22.375 0.37 -18.203 1 96.19 354 LYS B O 1
ATOM 5647 N N . ALA B 1 355 ? -21.484 -1.58 -18.75 1 94.44 355 ALA B N 1
ATOM 5648 C CA . ALA B 1 355 ? -22.766 -2.168 -19.094 1 94.44 355 ALA B CA 1
ATOM 5649 C C . ALA B 1 355 ? -23.688 -2.25 -17.875 1 94.44 355 ALA B C 1
ATOM 5651 O O . ALA B 1 355 ? -24.891 -2.07 -17.984 1 94.44 355 ALA B O 1
ATOM 5652 N N . SER B 1 356 ? -23.078 -2.561 -16.781 1 92.62 356 SER B N 1
ATOM 5653 C CA . SER B 1 356 ? -23.859 -2.709 -15.562 1 92.62 356 SER B CA 1
ATOM 5654 C C . SER B 1 356 ? -24.359 -1.358 -15.055 1 92.62 356 SER B C 1
ATOM 5656 O O . SER B 1 356 ? -25.406 -1.277 -14.406 1 92.62 356 SER B O 1
ATOM 5658 N N . LYS B 1 357 ? -23.609 -0.32 -15.188 1 87 357 LYS B N 1
ATOM 5659 C CA . LYS B 1 357 ? -24 1.023 -14.766 1 87 357 LYS B CA 1
ATOM 5660 C C . LYS B 1 357 ? -25.156 1.543 -15.609 1 87 357 LYS B C 1
ATOM 5662 O O . LYS B 1 357 ? -26.016 2.271 -15.109 1 87 357 LYS B O 1
ATOM 5667 N N . VAL B 1 358 ? -25.125 1.25 -16.844 1 75.94 358 VAL B N 1
ATOM 5668 C CA . VAL B 1 358 ? -26.219 1.656 -17.734 1 75.94 358 VAL B CA 1
ATOM 5669 C C . VAL B 1 358 ? -27.5 0.969 -17.312 1 75.94 358 VAL B C 1
ATOM 5671 O O . VAL B 1 358 ? -28.562 1.596 -17.281 1 75.94 358 VAL B O 1
ATOM 5674 N N . LYS B 1 359 ? -27.406 -0.148 -16.906 1 67.25 359 LYS B N 1
ATOM 5675 C CA . LYS B 1 359 ? -28.609 -0.875 -16.469 1 67.25 359 LYS B CA 1
ATOM 5676 C C . LYS B 1 359 ? -29.188 -0.278 -15.195 1 67.25 359 LYS B C 1
ATOM 5678 O O . LYS B 1 359 ? -30.406 -0.18 -15.047 1 67.25 359 LYS B O 1
ATOM 5683 N N . GLN B 1 360 ? -28.25 0.068 -14.352 1 63.22 360 GLN B N 1
ATOM 5684 C CA . GLN B 1 360 ? -28.719 0.642 -13.094 1 63.22 360 GLN B CA 1
ATOM 5685 C C . GLN B 1 360 ? -29.297 2.041 -13.305 1 63.22 360 GLN B C 1
ATOM 5687 O O . GLN B 1 360 ? -30.234 2.439 -12.625 1 63.22 360 GLN B O 1
ATOM 5692 N N . GLY B 1 361 ? -28.531 2.885 -14.109 1 53.41 361 GLY B N 1
ATOM 5693 C CA . GLY B 1 361 ? -29.047 4.203 -14.453 1 53.41 361 GLY B CA 1
ATOM 5694 C C . GLY B 1 361 ? -30.344 4.152 -15.242 1 53.41 361 GLY B C 1
ATOM 5695 O O . GLY B 1 361 ? -31.188 5.039 -15.117 1 53.41 361 GLY B O 1
ATOM 5696 N N . GLY B 1 362 ? -30.453 3.193 -16.156 1 47.88 362 GLY B N 1
ATOM 5697 C CA . GLY B 1 362 ? -31.688 3.049 -16.906 1 47.88 362 GLY B CA 1
ATOM 5698 C C . GLY B 1 362 ? -32.875 2.689 -16.031 1 47.88 362 GLY B C 1
ATOM 5699 O O . GLY B 1 362 ? -34 3.096 -16.328 1 47.88 362 GLY B O 1
ATOM 5700 N N . GLU B 1 363 ? -32.688 1.988 -15.055 1 40.66 363 GLU B N 1
ATOM 5701 C CA . GLU B 1 363 ? -33.781 1.677 -14.164 1 40.66 363 GLU B CA 1
ATOM 5702 C C . GLU B 1 363 ? -34.219 2.906 -13.375 1 40.66 363 GLU B C 1
ATOM 5704 O O . GLU B 1 363 ? -35.375 3.006 -12.961 1 40.66 363 GLU B O 1
ATOM 5709 N N . VAL B 1 364 ? -33.375 3.791 -13.117 1 38.72 364 VAL B N 1
ATOM 5710 C CA . VAL B 1 364 ? -33.75 4.984 -12.367 1 38.72 364 VAL B CA 1
ATOM 5711 C C . VAL B 1 364 ? -34.594 5.918 -13.258 1 38.72 364 VAL B C 1
ATOM 5713 O O . VAL B 1 364 ? -35.469 6.629 -12.773 1 38.72 364 VAL B O 1
ATOM 5716 N N . TYR B 1 365 ? -34.375 6.062 -14.57 1 35.31 365 TYR B N 1
ATOM 5717 C CA . TYR B 1 365 ? -35.094 6.973 -15.445 1 35.31 365 TYR B CA 1
ATOM 5718 C C . TYR B 1 365 ? -36.312 6.289 -16.031 1 35.31 365 TYR B C 1
ATOM 5720 O O . TYR B 1 365 ? -37.062 6.898 -16.797 1 35.31 365 TYR B O 1
ATOM 5728 N N . ALA B 1 366 ? -36.5 5.102 -15.742 1 33.91 366 ALA B N 1
ATOM 5729 C CA . ALA B 1 366 ? -37.812 4.629 -16.25 1 33.91 366 ALA B CA 1
ATOM 5730 C C . ALA B 1 366 ? -38.906 4.793 -15.211 1 33.91 366 ALA B C 1
ATOM 5732 O O . ALA B 1 366 ? -38.688 4.5 -14.031 1 33.91 366 ALA B O 1
#

Foldseek 3Di:
DFKKWKAFLVGDIWIFHKFFAQDKFKAKEAEFAAQDQVQLVQQQLQQARYEYEYPHAEPQQQADADPQHQDPAGRHQEYEHADYDQDHPHPRHDHTPRVVRNVNNHMYGYNTPSVVVNVVCLVQFIGMMMMHGPPDDSVVVSVCRVVDDHDACSQVVQWDPAKDKDAFDDFEEEEERSNATVLVVVLCVVVRYTYIYGYLQDALVNVVVVVGLEYEYHAHYHDLVSRVSNLVRLLVCWQPHAYEYEASRQQSNCVNQFWDKDFARRFDAYAAWWKAFPVVRDIDGFGADYGMATDPVRCPPGQKDQGMATPVPGTGAKIAGNPTNYIYGNTDCSPSDYDVRRSCVVVVRVVSSVVVVCVVVVVVVD/DFKKWKAFLVGDIWIFDKFFAQDKFKAKEAEFAAQDQVQLVQQQLQQARYEYEYPHAEPQQQADADPQHQDPAGRHQEYEHADYDQDHPHPRHPHTPRVVRNVNNHMYGYNTPSVVVNVVCLVQFIGMMMMHGPPDDSVVVSVCRVVDDHDACSQVVQWDPAKDKDAFDDFEEEEERSNATVLVVVLCVVVRYTYIYGYLQDALVNVVVVVGLEYEYHAHYHDLVSRVSNLVRLLVCWQPHAYEYEASRQQSNCVNQFWDKDFARRFDAYAAWWKAFPVVRDIDGFGADYGMATDPVRCPPGQKDQGMATPVPRTGAKIAGNPTNYIYGNTDCSPSDYDVRRSCVVVVRVVSSVVVVCVVVVVVVD

pLDDT: mean 89.93, std 12.47, range [33.91, 98.88]

Radius of gyration: 27.84 Å; Cα contacts (8 Å, |Δi|>4): 1853; chains: 2; bounding box: 73×76×68 Å